Protein AF-A0A965Q1Y3-F1 (afdb_monomer)

Secondary structure (DSSP, 8-state):
-TTSSSSSSSSTTTTTSSTT-TTSHHHHTTSS----------------EEEEEEEEEE-STTTHHHHHHHHHHHHHHHHHHHHHSTTEEEEEEEEEE----GGGGG-SSSHHHHHHSHHHHTT--S-EEEEEEE-HHHHTSHHHHHHHHHHHHT---SS---SSSBSIIIIIHHHHHH---B-SSSSS-SSTTTT---TT-HHHHHS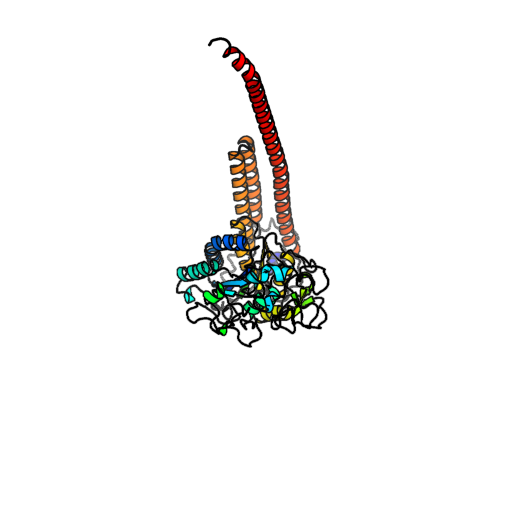--TT--B--GGG--TTS--S--BTTTTBPTTPEEEEEEE-SS-B-EEE-TTPPPPSEEE-SS-EEEGGGG-S-SSPTTBTTEEEEPSSSSGGG--STTEEE-TTPPPHHHHHHHHHHTT-EEEEEETT-----TT----SSTHHHHHHHHHHTT-B-TTS-B-EEESSS-HHHHHHHHHHHHHHHHHTT--S-----HHHHHHHHHHHHHHHHHHHHHHHHHHHHTTSS-HHHHHHHHHHHHHHHHHHHHHHHTS--S-----SS------THHHHHHHHHHHHHHHHHHHHHHHHHHHHHHHHHHHHHHHHHHHHHHHHHHHHHHHHTHHHHHHHHTT--

Structure (mmCIF, N/CA/C/O backbone):
data_AF-A0A965Q1Y3-F1
#
_entry.id   AF-A0A965Q1Y3-F1
#
loop_
_atom_site.group_PDB
_atom_site.id
_atom_site.type_symbol
_atom_site.label_atom_id
_atom_site.label_alt_id
_atom_site.label_comp_id
_atom_site.label_asym_id
_atom_site.label_entity_id
_atom_site.label_seq_id
_atom_site.pdbx_PDB_ins_code
_atom_site.Cartn_x
_atom_site.Cartn_y
_atom_site.Cartn_z
_atom_site.occupancy
_atom_site.B_iso_or_equiv
_atom_site.auth_seq_id
_atom_site.auth_comp_id
_atom_site.auth_asym_id
_atom_site.auth_atom_id
_atom_site.pdbx_PDB_model_num
ATOM 1 N N . MET A 1 1 ? -64.739 -6.951 17.152 1.00 41.97 1 MET A N 1
ATOM 2 C CA . MET A 1 1 ? -65.887 -6.118 16.726 1.00 41.97 1 MET A CA 1
ATOM 3 C C . MET A 1 1 ? -66.229 -4.969 17.679 1.00 41.97 1 MET A C 1
ATOM 5 O O . MET A 1 1 ? -66.745 -3.981 17.192 1.00 41.97 1 MET A O 1
ATOM 9 N N . ALA A 1 2 ? -65.843 -4.981 18.962 1.00 35.53 2 ALA A N 1
ATOM 10 C CA . ALA A 1 2 ? -66.039 -3.827 19.864 1.00 35.53 2 ALA A CA 1
ATOM 11 C C . ALA A 1 2 ? -65.000 -2.680 19.728 1.00 35.53 2 ALA A C 1
ATOM 13 O O . ALA A 1 2 ? -65.086 -1.685 20.434 1.00 35.53 2 ALA A O 1
ATOM 14 N N . CYS A 1 3 ? -64.022 -2.788 18.819 1.00 28.33 3 CYS A N 1
ATOM 15 C CA . CYS A 1 3 ? -63.020 -1.735 18.571 1.00 28.33 3 CYS A CA 1
ATOM 16 C C . CYS A 1 3 ? -63.346 -0.868 17.336 1.00 28.33 3 CYS A C 1
ATOM 18 O O . CYS A 1 3 ? -62.615 0.069 17.030 1.00 28.33 3 CYS A O 1
ATOM 20 N N . LEU A 1 4 ? -64.435 -1.177 16.615 1.00 28.48 4 LEU A N 1
ATOM 21 C CA . LEU A 1 4 ? -64.806 -0.495 15.367 1.00 28.48 4 LEU A CA 1
ATOM 22 C C . LEU A 1 4 ? -65.799 0.668 15.573 1.00 28.48 4 LEU A C 1
ATOM 24 O O . LEU A 1 4 ? -65.978 1.476 14.669 1.00 28.48 4 LEU A O 1
ATOM 28 N N . GLU A 1 5 ? -66.403 0.803 16.758 1.00 35.44 5 GLU A N 1
ATOM 29 C CA . GLU A 1 5 ? -67.417 1.839 17.038 1.00 35.44 5 GLU A CA 1
ATOM 30 C C . GLU A 1 5 ? -66.859 3.132 17.659 1.00 35.44 5 GLU A C 1
ATOM 32 O O . GLU A 1 5 ? -67.576 4.122 17.761 1.00 35.44 5 GLU A O 1
ATOM 37 N N . CYS A 1 6 ? -65.569 3.187 18.013 1.00 30.75 6 CYS A N 1
ATOM 38 C CA . CYS A 1 6 ? -64.964 4.396 18.596 1.00 30.75 6 CYS A CA 1
ATOM 39 C C . CYS A 1 6 ? -64.305 5.326 17.551 1.00 30.75 6 CYS A C 1
ATOM 41 O O . CYS A 1 6 ? -63.954 6.464 17.863 1.00 30.75 6 CYS A O 1
ATOM 43 N N . LEU A 1 7 ? -64.149 4.880 16.295 1.00 30.97 7 LEU A N 1
ATOM 44 C CA . LEU A 1 7 ? -63.507 5.677 15.236 1.00 30.97 7 LEU A CA 1
ATOM 45 C C . LEU A 1 7 ? -64.482 6.442 14.325 1.00 30.97 7 LEU A C 1
ATOM 47 O O . LEU A 1 7 ? -64.063 7.367 13.630 1.00 30.97 7 LEU A O 1
ATOM 51 N N . THR A 1 8 ? -65.776 6.120 14.331 1.00 34.84 8 THR A N 1
ATOM 52 C CA . THR A 1 8 ? -66.756 6.720 13.405 1.00 34.84 8 THR A CA 1
ATOM 53 C C . THR A 1 8 ? -67.290 8.085 13.848 1.00 34.84 8 THR A C 1
ATOM 55 O O . THR A 1 8 ? -67.803 8.830 13.017 1.00 34.84 8 THR A O 1
ATOM 58 N N . THR A 1 9 ? -67.096 8.499 15.102 1.00 34.25 9 THR A N 1
ATOM 59 C CA . THR A 1 9 ? -67.590 9.796 15.611 1.00 34.25 9 THR A CA 1
ATOM 60 C C . THR A 1 9 ? -66.583 10.949 15.547 1.00 34.25 9 THR A C 1
ATOM 62 O O . THR A 1 9 ? -66.984 12.098 15.717 1.00 34.25 9 THR A O 1
ATOM 65 N N . LYS A 1 10 ? -65.301 10.707 15.226 1.00 34.91 10 LYS A N 1
ATOM 66 C CA . LYS A 1 10 ? -64.287 11.781 15.089 1.00 34.91 10 LYS A CA 1
ATOM 67 C C . LYS A 1 10 ? -63.906 12.159 13.653 1.00 34.91 10 LYS A C 1
ATOM 69 O O . LYS A 1 10 ? -63.239 13.169 13.462 1.00 34.91 10 LYS A O 1
ATOM 74 N N . VAL A 1 11 ? -64.370 11.426 12.640 1.00 37.44 11 VAL A N 1
ATOM 75 C CA . VAL A 1 11 ? -64.073 11.740 11.224 1.00 37.44 11 VAL A CA 1
ATOM 76 C C . VAL A 1 11 ? -65.101 12.707 10.605 1.00 37.44 11 VAL A C 1
ATOM 78 O O . VAL A 1 11 ? -64.832 13.339 9.586 1.00 37.44 11 VAL A O 1
ATOM 81 N N . ALA A 1 12 ? -66.239 12.946 11.266 1.00 37.44 12 ALA A N 1
ATOM 82 C CA . ALA A 1 12 ? -67.272 13.857 10.767 1.00 37.44 12 ALA A CA 1
ATOM 83 C C . ALA A 1 12 ? -66.903 15.359 10.840 1.00 37.44 12 ALA A C 1
ATOM 85 O O . ALA A 1 12 ? -67.549 16.165 10.176 1.00 37.44 12 ALA A O 1
ATOM 86 N N . SER A 1 13 ? -65.857 15.765 11.578 1.00 36.53 13 SER A N 1
ATOM 87 C CA . SER A 1 13 ? -65.482 17.189 11.705 1.00 36.53 13 SER A CA 1
ATOM 88 C C . SER A 1 13 ? -64.350 17.653 10.777 1.00 36.53 13 SER A C 1
ATOM 90 O O . SER A 1 13 ? -63.934 18.806 10.868 1.00 36.53 13 SER A O 1
ATOM 92 N N . VAL A 1 14 ? -63.843 16.792 9.885 1.00 36.47 14 VAL A N 1
ATOM 93 C CA . VAL A 1 14 ? -62.757 17.137 8.934 1.00 36.47 14 VAL A CA 1
ATOM 94 C C . VAL A 1 14 ? -63.249 17.160 7.473 1.00 36.47 14 VAL A C 1
ATOM 96 O O . VAL A 1 14 ? -62.566 17.662 6.580 1.00 36.47 14 VAL A O 1
ATOM 99 N N . GLY A 1 15 ? -64.487 16.718 7.221 1.00 38.22 15 GLY A N 1
ATOM 100 C CA . GLY A 1 15 ? -65.065 16.593 5.876 1.00 38.22 15 GLY A CA 1
ATOM 101 C C . GLY A 1 15 ? -65.249 17.902 5.095 1.00 38.22 15 GLY A C 1
ATOM 102 O O . GLY A 1 15 ? -65.324 17.864 3.872 1.00 38.22 15 GLY A O 1
ATOM 103 N N . ASN A 1 16 ? -65.245 19.066 5.753 1.00 38.75 16 ASN A N 1
ATOM 104 C CA . ASN A 1 16 ? -65.465 20.353 5.077 1.00 38.75 16 ASN A CA 1
ATOM 105 C C . ASN A 1 16 ? -64.190 21.058 4.581 1.00 38.75 16 ASN A C 1
ATOM 107 O O . ASN A 1 16 ? -64.299 22.115 3.962 1.00 38.75 16 ASN A O 1
ATOM 111 N N . LEU A 1 17 ? -62.995 20.486 4.786 1.00 35.81 17 LEU A N 1
ATOM 112 C CA . LEU A 1 17 ? -61.740 21.073 4.285 1.00 35.81 17 LEU A CA 1
ATOM 113 C C . LEU A 1 17 ? -61.124 20.320 3.089 1.00 35.81 17 LEU A C 1
ATOM 115 O O . LEU A 1 17 ? -60.212 20.834 2.448 1.00 35.81 17 LEU A O 1
ATOM 119 N N . ILE A 1 18 ? -61.629 19.128 2.752 1.00 41.22 18 ILE A N 1
ATOM 120 C CA . ILE A 1 18 ? -61.005 18.226 1.762 1.00 41.22 18 ILE A CA 1
ATOM 121 C C . ILE A 1 18 ? -61.617 18.365 0.348 1.00 41.22 18 ILE A C 1
ATOM 123 O O . ILE A 1 18 ? -61.055 17.873 -0.626 1.00 41.22 18 ILE A O 1
ATOM 127 N N . SER A 1 19 ? -62.693 19.138 0.163 1.00 38.94 19 SER A N 1
ATOM 128 C CA . SER A 1 19 ? -63.367 19.284 -1.143 1.00 38.94 19 SER A CA 1
ATOM 129 C C . SER A 1 19 ? -62.646 20.164 -2.185 1.00 38.94 19 SER A C 1
ATOM 131 O O . SER A 1 19 ? -63.206 20.418 -3.249 1.00 38.94 19 SER A O 1
ATOM 133 N N . LYS A 1 20 ? -61.413 20.632 -1.929 1.00 38.97 20 LYS A N 1
ATOM 134 C CA . LYS A 1 20 ? -60.682 21.548 -2.834 1.00 38.97 20 LYS A CA 1
ATOM 135 C C . LYS A 1 20 ? -59.353 21.028 -3.396 1.00 38.97 20 LYS A C 1
ATOM 137 O O . LYS A 1 20 ? -58.663 21.791 -4.064 1.00 38.97 20 LYS A O 1
ATOM 142 N N . ILE A 1 21 ? -58.983 19.762 -3.178 1.00 40.53 21 ILE A N 1
ATOM 143 C CA . ILE A 1 21 ? -57.716 19.212 -3.698 1.00 40.53 21 ILE A CA 1
ATOM 144 C C . ILE A 1 21 ? -57.965 17.849 -4.372 1.00 40.53 21 ILE A C 1
ATOM 146 O O . ILE A 1 21 ? -58.019 16.833 -3.681 1.00 40.53 21 ILE A O 1
ATOM 150 N N . PRO A 1 22 ? -58.094 17.783 -5.713 1.00 39.16 22 PRO A N 1
ATOM 151 C CA . PRO A 1 22 ? -58.458 16.551 -6.427 1.00 39.16 22 PRO A CA 1
ATOM 152 C C . PRO A 1 22 ? -57.361 15.467 -6.462 1.00 39.16 22 PRO A C 1
ATOM 154 O O . PRO A 1 22 ? -57.606 14.376 -6.963 1.00 39.16 22 PRO A O 1
ATOM 157 N N . HIS A 1 23 ? -56.172 15.719 -5.902 1.00 40.56 23 HIS A N 1
ATOM 158 C CA . HIS A 1 23 ? -55.065 14.751 -5.873 1.00 40.56 23 HIS A CA 1
ATOM 159 C C . HIS A 1 23 ? -54.919 13.969 -4.556 1.00 40.56 23 HIS A C 1
ATOM 161 O O . HIS A 1 23 ? -54.085 13.071 -4.483 1.00 40.56 23 HIS A O 1
ATOM 167 N N . LEU A 1 24 ? -55.722 14.255 -3.522 1.00 34.31 24 LEU A N 1
ATOM 168 C CA . LEU A 1 24 ? -55.543 13.631 -2.201 1.00 34.31 24 LEU A CA 1
ATOM 169 C C . LEU A 1 24 ? -56.377 12.354 -1.987 1.00 34.31 24 LEU A C 1
ATOM 171 O O . LEU A 1 24 ? -56.085 11.560 -1.095 1.00 34.31 24 LEU A O 1
ATOM 175 N N . THR A 1 25 ? -57.384 12.103 -2.825 1.00 39.31 25 THR A N 1
ATOM 176 C CA . THR A 1 25 ? -58.298 10.957 -2.680 1.00 39.31 25 THR A CA 1
ATOM 177 C C . THR A 1 25 ? -57.679 9.624 -3.113 1.00 39.31 25 THR A C 1
ATOM 179 O O . THR A 1 25 ? -58.104 8.576 -2.638 1.00 39.31 25 THR A O 1
ATOM 182 N N . CYS A 1 26 ? -56.631 9.646 -3.946 1.00 34.16 26 CYS A N 1
ATOM 183 C CA . CYS A 1 26 ? -55.915 8.431 -4.359 1.00 34.16 26 CYS A CA 1
ATOM 184 C C . CYS A 1 26 ? -54.963 7.897 -3.269 1.00 34.16 26 CYS A C 1
ATOM 186 O O . CYS A 1 26 ? -54.576 6.734 -3.295 1.00 34.16 26 CYS A O 1
ATOM 188 N N . PHE A 1 27 ? -54.603 8.727 -2.285 1.00 36.75 27 PHE A N 1
ATOM 189 C CA . PHE A 1 27 ? -53.607 8.382 -1.266 1.00 36.75 27 PHE A CA 1
ATOM 190 C C . PHE A 1 27 ? -54.211 7.668 -0.044 1.00 36.75 27 PHE A C 1
ATOM 192 O O . PHE A 1 27 ? -53.529 6.917 0.647 1.00 36.75 27 PHE A O 1
ATOM 199 N N . VAL A 1 28 ? -55.507 7.863 0.219 1.00 37.53 28 VAL A N 1
ATOM 200 C CA . VAL A 1 28 ? -56.169 7.347 1.433 1.00 37.53 28 VAL A CA 1
ATOM 201 C C . VAL A 1 28 ? -56.676 5.906 1.263 1.00 37.53 28 VAL A C 1
ATOM 203 O O . VAL A 1 28 ? -56.804 5.185 2.249 1.00 37.53 28 VAL A O 1
ATOM 206 N N . LEU A 1 29 ? -56.884 5.432 0.029 1.00 36.94 29 LEU A N 1
ATOM 207 C CA . LEU A 1 29 ? -57.347 4.061 -0.243 1.00 36.94 29 LEU A CA 1
ATOM 208 C C . LEU A 1 29 ? -56.224 3.011 -0.344 1.00 36.94 29 LEU A C 1
ATOM 210 O O . LEU A 1 29 ? -56.519 1.822 -0.334 1.00 36.94 29 LEU A O 1
ATOM 214 N N . LEU A 1 30 ? -54.949 3.417 -0.374 1.00 36.94 30 LEU A N 1
ATOM 215 C CA . LEU A 1 30 ? -53.798 2.496 -0.388 1.00 36.94 30 LEU A CA 1
ATOM 216 C C . LEU A 1 30 ? -53.304 2.092 1.015 1.00 36.94 30 LEU A C 1
ATOM 218 O O . LEU A 1 30 ? -52.486 1.187 1.141 1.00 36.94 30 LEU A O 1
ATOM 222 N N . MET A 1 31 ? -53.820 2.719 2.077 1.00 34.88 31 MET A N 1
ATOM 223 C CA . MET A 1 31 ? -53.360 2.497 3.457 1.00 34.88 31 MET A CA 1
ATOM 224 C C . MET A 1 31 ? -54.190 1.473 4.252 1.00 34.88 31 MET A C 1
ATOM 226 O O . MET A 1 31 ? -53.870 1.194 5.403 1.00 34.88 31 MET A O 1
ATOM 230 N N . SER A 1 32 ? -55.244 0.885 3.675 1.00 34.53 32 SER A N 1
ATOM 231 C CA . SER A 1 32 ? -56.159 -0.019 4.397 1.00 34.53 32 SER A CA 1
ATOM 232 C C . SER A 1 32 ? -55.904 -1.520 4.182 1.00 34.53 32 SER A C 1
ATOM 234 O O . SER A 1 32 ? -56.723 -2.333 4.602 1.00 34.53 32 SER A O 1
ATOM 236 N N . SER A 1 33 ? -54.789 -1.928 3.559 1.00 37.00 33 SER A N 1
ATOM 237 C CA . SER A 1 33 ? -54.482 -3.352 3.290 1.00 37.00 33 SER A CA 1
ATOM 238 C C . SER A 1 33 ? -53.075 -3.814 3.694 1.00 37.00 33 SER A C 1
ATOM 240 O O . SER A 1 33 ? -52.548 -4.759 3.115 1.00 37.00 33 SER A O 1
ATOM 242 N N . PHE A 1 34 ? -52.483 -3.229 4.738 1.00 33.59 34 PHE A N 1
ATOM 243 C CA . PHE A 1 34 ? -51.321 -3.833 5.401 1.00 33.59 34 PHE A CA 1
ATOM 244 C C . PHE A 1 34 ? -51.753 -4.548 6.680 1.00 33.59 34 PHE A C 1
ATOM 246 O O . PHE A 1 34 ? -51.838 -3.971 7.762 1.00 33.59 34 PHE A O 1
ATOM 253 N N . CYS A 1 35 ? -52.040 -5.841 6.534 1.00 33.34 35 CYS A N 1
ATOM 254 C CA . CYS A 1 35 ? -52.115 -6.763 7.654 1.00 33.34 35 CYS A CA 1
ATOM 255 C C . CYS A 1 35 ? -50.691 -6.933 8.203 1.00 33.34 35 CYS A C 1
ATOM 257 O O . CYS A 1 35 ? -49.845 -7.567 7.573 1.00 33.34 35 CYS A O 1
ATOM 259 N N . VAL A 1 36 ? -50.413 -6.315 9.351 1.00 35.88 36 VAL A N 1
ATOM 260 C CA . VAL A 1 36 ? -49.157 -6.483 10.090 1.00 35.88 36 VAL A CA 1
ATOM 261 C C . VAL A 1 36 ? -49.127 -7.909 10.636 1.00 35.88 36 VAL A C 1
ATOM 263 O O . VAL A 1 36 ? -49.694 -8.200 11.686 1.00 35.88 36 VAL A O 1
ATOM 266 N N . LEU A 1 37 ? -48.493 -8.820 9.899 1.00 32.38 37 LEU A N 1
ATOM 267 C CA . LEU A 1 37 ? -47.979 -10.051 10.486 1.00 32.38 37 LEU A CA 1
ATOM 268 C C . LEU A 1 37 ? -46.773 -9.673 11.356 1.00 32.38 37 LEU A C 1
ATOM 270 O O . LEU A 1 37 ? -45.882 -8.974 10.863 1.00 32.38 37 LEU A O 1
ATOM 274 N N . PRO A 1 38 ? -46.700 -10.113 12.624 1.00 37.12 38 PRO A N 1
ATOM 275 C CA . PRO A 1 38 ? -45.471 -10.004 13.387 1.00 37.12 38 PRO A CA 1
ATOM 276 C C . PRO A 1 38 ? -44.446 -10.920 12.717 1.00 37.12 38 PRO A C 1
ATOM 278 O O . PRO A 1 38 ? -44.469 -12.139 12.885 1.00 37.12 38 PRO A O 1
ATOM 281 N N . LYS A 1 39 ? -43.566 -10.336 11.901 1.00 37.19 39 LYS A N 1
ATOM 282 C CA . LYS A 1 39 ? -42.350 -11.013 11.464 1.00 37.19 39 LYS A CA 1
ATOM 283 C C . LYS A 1 39 ? -41.564 -11.281 12.741 1.00 37.19 39 LYS A C 1
ATOM 285 O O . LYS A 1 39 ? -41.148 -10.336 13.408 1.00 37.19 39 LYS A O 1
ATOM 290 N N . ALA A 1 40 ? -41.433 -12.552 13.109 1.00 37.62 40 ALA A N 1
ATOM 291 C CA . ALA A 1 40 ? -40.449 -12.974 14.085 1.00 37.62 40 ALA A CA 1
ATOM 292 C C . ALA A 1 40 ? -39.101 -12.461 13.573 1.00 37.62 40 ALA A C 1
ATOM 294 O O . ALA A 1 40 ? -38.584 -12.934 12.561 1.00 37.62 40 ALA A O 1
ATOM 295 N N . ILE A 1 41 ? -38.614 -11.396 14.206 1.00 37.44 41 ILE A N 1
ATOM 296 C CA . ILE A 1 41 ? -37.262 -10.905 14.026 1.00 37.44 41 ILE A CA 1
ATOM 297 C C . ILE A 1 41 ? -36.410 -12.028 14.598 1.00 37.44 41 ILE A C 1
ATOM 299 O O . ILE A 1 41 ? -36.275 -12.158 15.813 1.00 37.44 41 ILE A O 1
ATOM 303 N N . HIS A 1 42 ? -35.914 -12.902 13.725 1.00 35.91 42 HIS A N 1
ATOM 304 C CA . HIS A 1 42 ? -34.691 -13.608 14.038 1.00 35.91 42 HIS A CA 1
ATOM 305 C C . HIS A 1 42 ? -33.691 -12.503 14.357 1.00 35.91 42 HIS A C 1
ATOM 307 O O . HIS A 1 42 ? -33.329 -11.723 13.479 1.00 35.91 42 HIS A O 1
ATOM 313 N N . ALA A 1 43 ? -33.339 -12.378 15.635 1.00 42.91 43 ALA A N 1
ATOM 314 C CA . ALA A 1 43 ? -32.061 -11.819 16.009 1.00 42.91 43 ALA A CA 1
ATOM 315 C C . ALA A 1 43 ? -31.036 -12.751 15.359 1.00 42.91 43 ALA A C 1
ATOM 317 O O . ALA A 1 43 ? -30.634 -13.751 15.951 1.00 42.91 43 ALA A O 1
ATOM 318 N N . GLU A 1 44 ? -30.724 -12.505 14.084 1.00 46.25 44 GLU A N 1
ATOM 319 C CA . GLU A 1 44 ? -29.418 -12.868 13.565 1.00 46.25 44 GLU A CA 1
ATOM 320 C C . GLU A 1 44 ? -28.462 -12.298 14.598 1.00 46.25 44 GLU A C 1
ATOM 322 O O . GLU A 1 44 ? -28.525 -11.104 14.903 1.00 46.25 44 GLU A O 1
ATOM 327 N N . SER A 1 45 ? -27.719 -13.184 15.264 1.00 47.94 45 SER A N 1
ATOM 328 C CA . SER A 1 45 ? -26.653 -12.754 16.152 1.00 47.94 45 SER A CA 1
ATOM 329 C C . SER A 1 45 ? -25.877 -11.712 15.371 1.00 47.94 45 SER A C 1
ATOM 331 O O . SER A 1 45 ? -25.433 -12.032 14.266 1.00 47.94 45 SER A O 1
ATOM 333 N N . GLU A 1 46 ? -25.799 -10.483 15.882 1.00 56.59 46 GLU A N 1
ATOM 334 C CA . GLU A 1 46 ? -24.888 -9.478 15.352 1.00 56.59 46 GLU A CA 1
ATOM 335 C C . GLU A 1 46 ? -23.499 -10.104 15.456 1.00 56.59 46 GLU A C 1
ATOM 337 O O . GLU A 1 46 ? -22.863 -10.062 16.506 1.00 56.59 46 GLU A O 1
ATOM 342 N N . SER A 1 47 ? -23.086 -10.824 14.412 1.00 64.81 47 SER A N 1
ATOM 343 C CA . SER A 1 47 ? -21.737 -11.332 14.294 1.00 64.81 47 SER A CA 1
ATOM 344 C C . SER A 1 47 ? -20.879 -10.088 14.339 1.00 64.81 47 SER A C 1
ATOM 346 O O . SER A 1 47 ? -21.052 -9.204 13.494 1.00 64.81 47 SER A O 1
ATOM 348 N N . GLU A 1 48 ? -20.054 -9.988 15.374 1.00 75.94 48 GLU A N 1
ATOM 349 C CA . GLU A 1 48 ? -19.144 -8.873 15.579 1.00 75.94 48 GLU A CA 1
ATOM 350 C C . GLU A 1 48 ? -18.439 -8.572 14.255 1.00 75.94 48 GLU A C 1
ATOM 352 O O . GLU A 1 48 ? -17.754 -9.427 13.687 1.00 75.94 48 GLU A O 1
ATOM 357 N N . ARG A 1 49 ? -18.711 -7.391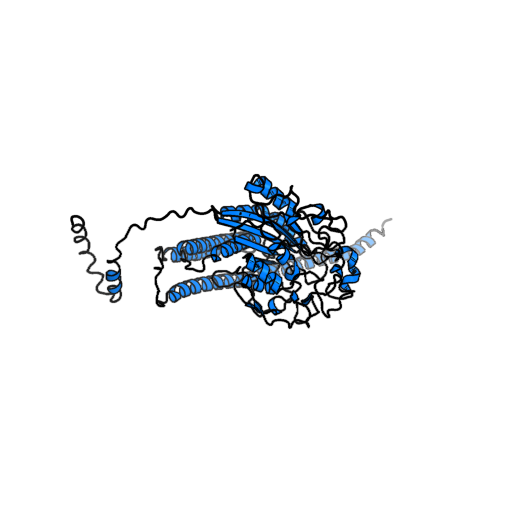 13.691 1.00 92.06 49 ARG A N 1
ATOM 358 C CA . ARG A 1 49 ? -18.171 -7.023 12.383 1.00 92.06 49 ARG A CA 1
ATOM 359 C C . ARG A 1 49 ? -16.684 -6.749 12.575 1.00 92.06 49 ARG A C 1
ATOM 361 O O . ARG A 1 49 ? -16.318 -5.910 13.391 1.00 92.06 49 ARG A O 1
ATOM 368 N N . LYS A 1 50 ? -15.831 -7.425 11.812 1.00 96.50 50 LYS A N 1
ATOM 369 C CA . LYS A 1 50 ? -14.379 -7.238 11.867 1.00 96.50 50 LYS A CA 1
ATOM 370 C C . LYS A 1 50 ? -13.930 -6.312 10.748 1.00 96.50 50 LYS A C 1
ATOM 372 O O . LYS A 1 50 ? -14.337 -6.486 9.601 1.00 96.50 50 LYS A O 1
ATOM 377 N N . ILE A 1 51 ? -13.103 -5.328 11.080 1.00 97.44 51 ILE A N 1
ATOM 378 C CA . ILE A 1 51 ? -12.458 -4.453 10.097 1.00 97.44 51 ILE A CA 1
ATOM 379 C C . ILE A 1 51 ? -10.963 -4.450 10.386 1.00 97.44 51 ILE A C 1
ATOM 381 O O . ILE A 1 51 ? -10.554 -4.183 11.514 1.00 97.44 51 ILE A O 1
ATOM 385 N N . ASP A 1 52 ? -10.162 -4.732 9.369 1.00 98.62 52 ASP A N 1
ATOM 386 C CA . ASP A 1 52 ? -8.710 -4.635 9.437 1.00 98.62 52 ASP A CA 1
ATOM 387 C C . ASP A 1 52 ? -8.232 -3.472 8.582 1.00 98.62 52 ASP A C 1
ATOM 389 O O . ASP A 1 52 ? -8.627 -3.339 7.423 1.00 98.62 52 ASP A O 1
ATOM 393 N N . VAL A 1 53 ? -7.381 -2.629 9.162 1.00 98.50 53 VAL A N 1
ATOM 394 C CA . VAL A 1 53 ? -6.788 -1.476 8.486 1.00 98.50 53 VAL A CA 1
ATOM 395 C C . VAL A 1 53 ? -5.272 -1.610 8.522 1.00 98.50 53 VAL A C 1
ATOM 397 O O . VAL A 1 53 ? -4.652 -1.487 9.578 1.00 98.50 53 VAL A O 1
ATOM 400 N N . LEU A 1 54 ? -4.676 -1.842 7.357 1.00 98.75 54 LEU A N 1
ATOM 401 C CA . LEU A 1 54 ? -3.241 -1.701 7.152 1.00 98.75 54 LEU A CA 1
ATOM 402 C C . LEU A 1 54 ? -2.948 -0.272 6.696 1.00 98.75 54 LEU A C 1
ATOM 404 O O . LEU A 1 54 ? -3.499 0.171 5.688 1.00 98.75 54 LEU A O 1
ATOM 408 N N . PHE A 1 55 ? -2.054 0.427 7.385 1.00 98.25 55 PHE A N 1
ATOM 409 C CA . PHE A 1 55 ? -1.437 1.633 6.841 1.00 98.25 55 PHE A CA 1
ATOM 410 C C . PHE A 1 55 ? -0.130 1.243 6.147 1.00 98.25 55 PHE A C 1
ATOM 412 O O . PHE A 1 55 ? 0.770 0.712 6.799 1.00 98.25 55 PHE A O 1
ATOM 419 N N . LEU A 1 56 ? -0.065 1.458 4.832 1.00 98.31 56 LEU A N 1
ATOM 420 C CA . LEU A 1 56 ? 1.083 1.143 3.984 1.00 98.31 56 LEU A CA 1
ATOM 421 C C . LEU A 1 56 ? 1.706 2.457 3.504 1.00 98.31 56 LEU A C 1
ATOM 423 O O . LEU A 1 56 ? 1.103 3.159 2.688 1.00 98.31 56 LEU A O 1
ATOM 427 N N . PHE A 1 57 ? 2.872 2.796 4.049 1.00 97.50 57 PHE A N 1
ATOM 428 C CA . PHE A 1 57 ? 3.543 4.071 3.798 1.00 97.50 57 PHE A CA 1
ATOM 429 C C . PHE A 1 57 ? 4.712 3.923 2.836 1.00 97.50 57 PHE A C 1
ATOM 431 O O . PHE A 1 57 ? 5.541 3.033 2.998 1.00 97.50 57 PHE A O 1
ATOM 438 N N . ASP A 1 58 ? 4.775 4.838 1.883 1.00 96.12 58 ASP A N 1
ATOM 439 C CA . ASP A 1 58 ? 5.999 5.194 1.182 1.00 96.12 58 ASP A CA 1
ATOM 440 C C . ASP A 1 58 ? 7.024 5.680 2.211 1.00 96.12 58 ASP A C 1
ATOM 442 O O . ASP A 1 58 ? 6.704 6.578 2.987 1.00 96.12 58 ASP A O 1
ATOM 446 N N . ASP A 1 59 ? 8.194 5.050 2.281 1.00 94.31 59 ASP A N 1
ATOM 447 C CA . ASP A 1 59 ? 9.241 5.389 3.252 1.00 94.31 59 ASP A CA 1
ATOM 448 C C . ASP A 1 59 ? 10.468 6.037 2.616 1.00 94.31 59 ASP A C 1
ATOM 450 O O . ASP A 1 59 ? 11.578 5.976 3.143 1.00 94.31 59 ASP A O 1
ATOM 454 N N . THR A 1 60 ? 10.263 6.676 1.471 1.00 91.94 60 THR A N 1
ATOM 455 C CA . THR A 1 60 ? 11.301 7.462 0.819 1.00 91.94 60 THR A CA 1
ATOM 456 C C . THR A 1 60 ? 11.483 8.831 1.468 1.00 91.94 60 THR A C 1
ATOM 458 O O . THR A 1 60 ? 10.621 9.361 2.179 1.00 91.9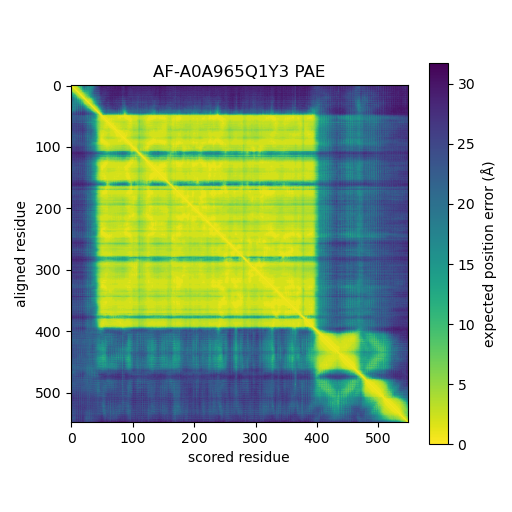4 60 THR A O 1
ATOM 461 N N . VAL A 1 61 ? 12.634 9.454 1.201 1.00 90.06 61 VAL A N 1
ATOM 462 C CA . VAL A 1 61 ? 12.999 10.766 1.767 1.00 90.06 61 VAL A CA 1
ATOM 463 C C . VAL A 1 61 ? 11.974 11.857 1.429 1.00 90.06 61 VAL A C 1
ATOM 465 O O . VAL A 1 61 ? 11.768 12.778 2.222 1.00 90.06 61 VAL A O 1
ATOM 468 N N . SER A 1 62 ? 11.326 11.797 0.261 1.00 91.94 62 SER A N 1
ATOM 469 C CA . SER A 1 62 ? 10.313 12.786 -0.129 1.00 91.94 62 SER A CA 1
ATOM 470 C C . SER A 1 62 ? 9.043 12.683 0.717 1.00 91.94 62 SER A C 1
ATOM 472 O O . SER A 1 62 ? 8.416 13.711 1.008 1.00 91.94 62 SER A O 1
ATOM 474 N N . PHE A 1 63 ? 8.721 11.477 1.196 1.00 93.88 63 PHE A N 1
ATOM 475 C CA . PHE A 1 63 ? 7.524 11.215 1.983 1.00 93.88 63 PHE A CA 1
ATOM 476 C C . PHE A 1 63 ? 7.716 11.333 3.508 1.00 93.88 63 PHE A C 1
ATOM 478 O O . PHE A 1 63 ? 6.732 11.525 4.232 1.00 93.88 63 PHE A O 1
ATOM 485 N N . GLU A 1 64 ? 8.961 11.307 4.005 1.00 91.88 64 GLU A N 1
ATOM 486 C CA . GLU A 1 64 ? 9.322 11.383 5.437 1.00 91.88 64 GLU A CA 1
ATOM 487 C C . GLU A 1 64 ? 8.511 12.430 6.242 1.00 91.88 64 GLU A C 1
ATOM 489 O O . GLU A 1 64 ? 7.938 12.067 7.279 1.00 91.88 64 GLU A O 1
ATOM 494 N N . PRO A 1 65 ? 8.342 13.696 5.784 1.00 91.38 65 PRO A N 1
ATOM 495 C CA . PRO A 1 65 ? 7.610 14.705 6.556 1.00 91.38 65 PRO A CA 1
ATOM 496 C C . PRO A 1 65 ? 6.145 14.335 6.838 1.00 91.38 65 PRO A C 1
ATOM 498 O O . PRO A 1 65 ? 5.584 14.736 7.859 1.00 91.38 65 PRO A O 1
ATOM 501 N N . TYR A 1 66 ? 5.506 13.572 5.947 1.00 91.94 66 TYR A N 1
ATOM 502 C CA . TYR A 1 66 ? 4.104 13.180 6.096 1.00 91.94 66 TYR A CA 1
ATOM 503 C C . TYR A 1 66 ? 3.929 12.027 7.090 1.00 91.94 66 TYR A C 1
ATOM 505 O O . TYR A 1 66 ? 2.897 11.950 7.767 1.00 91.94 66 TYR A O 1
ATOM 513 N N . ILE A 1 67 ? 4.930 11.150 7.223 1.00 90.69 67 ILE A N 1
ATOM 514 C CA . ILE A 1 67 ? 4.917 10.052 8.199 1.00 90.69 67 ILE A CA 1
ATOM 515 C C . ILE A 1 67 ? 5.023 10.597 9.622 1.00 90.69 67 ILE A C 1
ATOM 517 O O . ILE A 1 67 ? 4.300 10.136 10.511 1.00 90.69 67 ILE A O 1
ATOM 521 N N . GLU A 1 68 ? 5.881 11.594 9.854 1.00 89.31 68 GLU A N 1
ATOM 522 C CA . GLU A 1 68 ? 5.995 12.252 11.161 1.00 89.31 68 GLU A CA 1
ATOM 523 C C . GLU A 1 68 ? 4.654 12.868 11.590 1.00 89.31 68 GLU A C 1
ATOM 525 O O . GLU A 1 68 ? 4.175 12.639 12.710 1.00 89.31 68 GLU A O 1
ATOM 530 N N . ASP A 1 69 ? 4.003 13.586 10.670 1.00 89.44 69 ASP A N 1
ATOM 531 C CA . ASP A 1 69 ? 2.688 14.185 10.893 1.00 89.44 69 ASP A CA 1
ATOM 532 C C . ASP A 1 69 ? 1.617 13.118 11.179 1.00 89.44 69 ASP A C 1
ATOM 534 O O . ASP A 1 69 ? 0.828 13.261 12.123 1.00 89.44 69 ASP A O 1
ATOM 538 N N . PHE A 1 70 ? 1.600 12.015 10.420 1.00 90.00 70 PHE A N 1
ATOM 539 C CA . PHE A 1 70 ? 0.678 10.902 10.661 1.00 90.00 70 PHE A CA 1
ATOM 540 C C . PHE A 1 70 ? 0.916 10.245 12.026 1.00 90.00 70 PHE A C 1
ATOM 542 O O . PHE A 1 70 ? -0.038 9.974 12.765 1.00 90.00 70 PHE A O 1
ATOM 549 N N . SER A 1 71 ? 2.178 10.036 12.397 1.00 90.81 71 SER A N 1
ATOM 550 C CA . SER A 1 71 ? 2.572 9.414 13.663 1.00 90.81 71 SER A CA 1
ATOM 551 C C . SER A 1 71 ? 2.039 10.190 14.868 1.00 90.81 71 SER A C 1
ATOM 553 O O . SER A 1 71 ? 1.548 9.596 15.831 1.00 90.81 71 SER A O 1
ATOM 555 N N . GLY A 1 72 ? 2.021 11.524 14.784 1.00 88.81 72 GLY A N 1
ATOM 556 C CA . GLY A 1 72 ? 1.410 12.388 15.796 1.00 88.81 72 GLY A CA 1
ATOM 557 C C . GLY A 1 72 ? -0.120 12.273 15.906 1.00 88.81 72 GLY A C 1
ATOM 558 O O . GLY A 1 72 ? -0.694 12.664 16.927 1.00 88.81 72 GLY A O 1
ATOM 559 N N . LEU A 1 73 ? -0.800 11.741 14.885 1.00 91.50 73 LEU A N 1
ATOM 560 C CA . LEU A 1 73 ? -2.262 11.636 14.814 1.00 91.50 73 LEU A CA 1
ATOM 561 C C . LEU A 1 73 ? -2.798 10.218 15.056 1.00 91.50 73 LEU A C 1
ATOM 563 O O . LEU A 1 73 ? -3.954 10.091 15.479 1.00 91.50 73 LEU A O 1
ATOM 567 N N . ALA A 1 74 ? -1.987 9.182 14.821 1.00 92.06 74 ALA A N 1
ATOM 568 C CA . ALA A 1 74 ? -2.398 7.776 14.754 1.00 92.06 74 ALA A CA 1
ATOM 569 C C . ALA A 1 74 ? -3.227 7.301 15.961 1.00 92.06 74 ALA A C 1
ATOM 571 O O . ALA A 1 74 ? -4.288 6.705 15.785 1.00 92.06 74 ALA A O 1
ATOM 572 N N . GLN A 1 75 ? -2.815 7.627 17.192 1.00 93.12 75 GLN A N 1
ATOM 573 C CA . GLN A 1 75 ? -3.568 7.233 18.394 1.00 93.12 75 GLN A CA 1
ATOM 574 C C . GLN A 1 75 ? -4.982 7.830 18.408 1.00 93.12 75 GLN A C 1
ATOM 576 O O . GLN A 1 75 ? -5.963 7.123 18.624 1.00 93.12 75 GLN A O 1
ATOM 581 N N . SER A 1 76 ? -5.101 9.127 18.108 1.00 93.94 76 SER A N 1
ATOM 582 C CA . SER A 1 76 ? -6.403 9.802 18.076 1.00 93.94 76 SER A CA 1
ATOM 583 C C . SER A 1 76 ? -7.291 9.325 16.925 1.00 93.94 76 SER A C 1
ATOM 585 O O . SER A 1 76 ? -8.512 9.353 17.044 1.00 93.94 76 SER A O 1
ATOM 587 N N . LEU A 1 77 ? -6.685 8.895 15.816 1.00 94.44 77 LEU A N 1
ATOM 588 C CA . LEU A 1 77 ? -7.386 8.300 14.684 1.00 94.44 77 LEU A CA 1
ATOM 589 C C . LEU A 1 77 ? -8.006 6.954 15.071 1.00 94.44 77 LEU A C 1
ATOM 591 O O . LEU A 1 77 ? -9.190 6.746 14.824 1.00 94.44 77 LEU A O 1
ATOM 595 N N . ILE A 1 78 ? -7.219 6.067 15.686 1.00 95.19 78 ILE A N 1
ATOM 596 C CA . ILE A 1 78 ? -7.678 4.747 16.133 1.00 95.19 78 ILE A CA 1
ATOM 597 C C . ILE A 1 78 ? -8.857 4.898 17.099 1.00 95.19 78 ILE A C 1
ATOM 599 O O . ILE A 1 78 ? -9.907 4.293 16.891 1.00 95.19 78 ILE A O 1
ATOM 603 N N . GLU A 1 79 ? -8.730 5.780 18.095 1.00 95.50 79 GLU A N 1
ATOM 604 C CA . GLU A 1 79 ? -9.822 6.078 19.026 1.00 95.50 79 GLU A CA 1
ATOM 605 C C . GLU A 1 79 ? -11.067 6.624 18.308 1.00 95.50 79 GLU A C 1
ATOM 607 O O . GLU A 1 79 ? -12.193 6.259 18.647 1.00 95.50 79 GLU A O 1
ATOM 612 N N . GLU A 1 80 ? -10.908 7.512 17.321 1.00 95.75 80 GLU A N 1
ATOM 613 C CA . GLU A 1 80 ? -12.038 8.078 16.576 1.00 95.75 80 GLU A CA 1
ATOM 614 C C . GLU A 1 80 ? -12.745 7.024 15.708 1.00 95.75 80 GLU A C 1
ATOM 616 O O . GLU A 1 80 ? -13.977 7.025 15.646 1.00 95.75 80 GLU A O 1
ATOM 621 N N . LEU A 1 81 ? -12.004 6.087 15.107 1.00 95.19 81 LEU A N 1
ATOM 622 C CA . LEU A 1 81 ? -12.559 4.960 14.348 1.00 95.19 81 LEU A CA 1
ATOM 623 C C . LEU A 1 81 ? -13.367 4.011 15.241 1.00 95.19 81 LEU A C 1
ATOM 625 O O . LEU A 1 81 ? -14.530 3.733 14.940 1.00 95.19 81 LEU A O 1
ATOM 629 N N . GLU A 1 82 ? -12.795 3.580 16.369 1.00 95.44 82 GLU A N 1
ATOM 630 C CA . GLU A 1 82 ? -13.465 2.683 17.322 1.00 95.44 82 GLU A CA 1
ATOM 631 C C 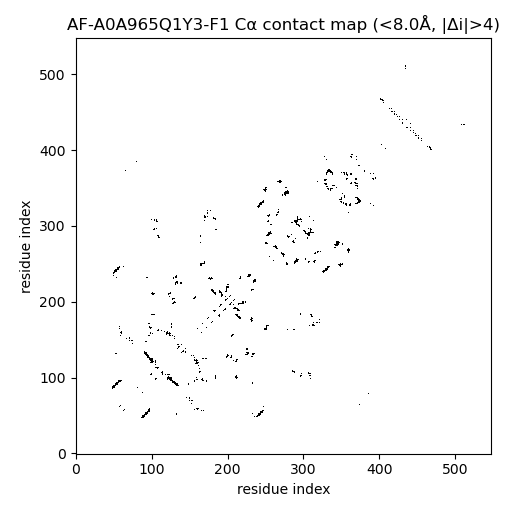. GLU A 1 82 ? -14.733 3.319 17.913 1.00 95.44 82 GLU A C 1
ATOM 633 O O . GLU A 1 82 ? -15.754 2.653 18.088 1.00 95.44 82 GLU A O 1
ATOM 638 N N . ASN A 1 83 ? -14.707 4.631 18.165 1.00 95.50 83 ASN A N 1
ATOM 639 C CA . ASN A 1 83 ? -15.878 5.366 18.643 1.00 95.50 83 ASN A CA 1
ATOM 640 C C . ASN A 1 83 ? -16.947 5.582 17.558 1.00 95.50 83 ASN A C 1
ATOM 642 O O . ASN A 1 83 ? -18.131 5.697 17.883 1.00 95.50 83 ASN A O 1
ATOM 646 N N . SER A 1 84 ? -16.549 5.676 16.286 1.00 94.56 84 SER A N 1
ATOM 647 C CA . SER A 1 84 ? -17.471 5.916 15.166 1.00 94.56 84 SER A CA 1
ATOM 648 C C . SER A 1 84 ? -18.226 4.656 14.741 1.00 94.56 84 SER A C 1
ATOM 650 O O . SER A 1 84 ? -19.330 4.760 14.203 1.00 94.56 84 SER A O 1
ATOM 652 N N . LEU A 1 85 ? -17.663 3.475 15.007 1.00 92.06 85 LEU A N 1
ATOM 653 C CA . LEU A 1 85 ? -18.263 2.176 14.707 1.00 92.06 85 LEU A CA 1
ATOM 654 C C . LEU A 1 85 ? -18.309 1.286 15.962 1.00 92.06 85 LEU A C 1
ATOM 656 O O . LEU A 1 85 ? -17.586 0.292 16.045 1.00 92.06 85 LEU A O 1
ATOM 660 N N . PRO A 1 86 ? -19.170 1.607 16.949 1.00 92.19 86 PRO A N 1
ATOM 661 C CA . PRO A 1 86 ? -19.337 0.748 18.115 1.00 92.19 86 PRO A CA 1
ATOM 662 C C . PRO A 1 86 ? -19.850 -0.635 17.686 1.00 92.19 86 PRO A C 1
ATOM 664 O O . PRO A 1 86 ? -20.765 -0.735 16.869 1.00 92.19 86 PRO A O 1
ATOM 667 N N . GLY A 1 87 ? -19.272 -1.697 18.251 1.00 91.31 87 GLY A N 1
ATOM 668 C CA . GLY A 1 87 ? -19.598 -3.086 17.892 1.00 91.31 87 GLY A CA 1
ATOM 669 C C . GLY A 1 87 ? -18.797 -3.647 16.712 1.00 91.31 87 GLY A C 1
ATOM 670 O O . GLY A 1 87 ? -19.053 -4.773 16.291 1.00 91.31 87 GLY A O 1
ATOM 671 N N . VAL A 1 88 ? -17.834 -2.881 16.187 1.00 95.00 88 VAL A N 1
ATOM 672 C CA . VAL A 1 88 ? -16.799 -3.394 15.286 1.00 95.00 88 VAL A CA 1
ATOM 673 C C . VAL A 1 88 ? -15.547 -3.746 16.083 1.00 95.00 88 VAL A C 1
ATOM 675 O O . VAL A 1 88 ? -15.060 -2.941 16.879 1.00 95.00 88 VAL A O 1
ATOM 678 N N . GLU A 1 89 ? -14.981 -4.918 15.811 1.00 96.81 89 GLU A N 1
ATOM 679 C CA . GLU A 1 89 ? -13.648 -5.293 16.275 1.00 96.81 89 GLU A CA 1
ATOM 680 C C . GLU A 1 89 ? -12.607 -4.843 15.241 1.00 96.81 89 GLU A C 1
ATOM 682 O O . GLU A 1 89 ? -12.551 -5.379 14.128 1.00 96.81 89 GLU A O 1
ATOM 687 N N . PHE A 1 90 ? -11.770 -3.867 15.595 1.00 97.88 90 PHE A N 1
ATOM 688 C CA . PHE A 1 90 ? -10.723 -3.362 14.707 1.00 97.88 90 PHE A CA 1
ATOM 689 C C . PHE A 1 90 ? -9.376 -4.061 14.914 1.00 97.88 90 PHE A C 1
ATOM 691 O O . PHE A 1 90 ? -8.903 -4.199 16.046 1.00 97.88 90 PHE A O 1
ATOM 698 N N . GLY A 1 91 ? -8.737 -4.423 13.802 1.00 98.38 91 GLY A N 1
ATOM 699 C CA . GLY A 1 91 ? -7.318 -4.752 13.719 1.00 98.38 91 GLY A CA 1
ATOM 700 C C . GLY A 1 91 ? -6.560 -3.643 12.989 1.00 98.38 91 GLY A C 1
ATOM 701 O O . GLY A 1 91 ? -7.056 -3.098 12.002 1.00 98.38 91 GLY A O 1
ATOM 702 N N . PHE A 1 92 ? -5.365 -3.300 13.467 1.00 98.62 92 PHE A N 1
ATOM 703 C CA . PHE A 1 92 ? -4.508 -2.287 12.841 1.00 98.62 92 PHE A CA 1
ATOM 704 C C . PHE A 1 92 ? -3.124 -2.854 12.560 1.00 98.62 92 PHE A C 1
ATOM 706 O O . PHE A 1 92 ? -2.595 -3.595 13.384 1.00 98.62 92 PHE A O 1
ATOM 713 N N . GLY A 1 93 ? -2.534 -2.491 11.426 1.00 98.50 93 GLY A N 1
ATOM 714 C CA . GLY A 1 93 ? -1.170 -2.866 11.057 1.00 98.50 93 GLY A CA 1
ATOM 715 C C . GLY A 1 93 ? -0.437 -1.706 10.399 1.00 98.50 93 GLY A C 1
ATOM 716 O O . GLY A 1 93 ? -1.066 -0.769 9.903 1.00 98.50 93 GLY A O 1
ATOM 717 N N . ILE A 1 94 ? 0.890 -1.790 10.399 1.00 98.38 94 ILE A N 1
ATOM 718 C CA . ILE A 1 94 ? 1.799 -0.819 9.789 1.00 98.38 94 ILE A CA 1
ATOM 719 C C . ILE A 1 94 ? 2.774 -1.585 8.904 1.00 98.38 94 ILE A C 1
ATOM 721 O O . ILE A 1 94 ? 3.436 -2.519 9.364 1.00 98.38 94 ILE A O 1
ATOM 725 N N . ALA A 1 95 ? 2.874 -1.170 7.653 1.00 98.19 95 ALA A N 1
ATOM 726 C CA . ALA A 1 95 ? 3.896 -1.626 6.730 1.00 98.19 95 ALA A CA 1
ATOM 727 C C . ALA A 1 95 ? 4.451 -0.434 5.958 1.00 98.19 95 ALA A C 1
ATOM 729 O O . ALA A 1 95 ? 3.845 0.644 5.914 1.00 98.19 95 ALA A O 1
ATOM 730 N N . ARG A 1 96 ? 5.608 -0.648 5.351 1.00 96.88 96 ARG A N 1
ATOM 731 C CA . ARG A 1 96 ? 6.323 0.351 4.573 1.00 96.88 96 ARG A CA 1
ATOM 732 C C . ARG A 1 96 ? 6.803 -0.222 3.257 1.00 96.88 96 ARG A C 1
ATOM 734 O O . ARG A 1 96 ? 6.865 -1.442 3.098 1.00 96.88 96 ARG A O 1
ATOM 741 N N . PHE A 1 97 ? 7.126 0.655 2.326 1.00 96.38 97 PHE A N 1
ATOM 742 C CA . PHE A 1 97 ? 7.779 0.287 1.084 1.00 96.38 97 PHE A CA 1
ATOM 743 C C . PHE A 1 97 ? 8.722 1.389 0.627 1.00 96.38 97 PHE A C 1
ATOM 745 O O . PHE A 1 97 ? 8.484 2.568 0.871 1.00 96.38 97 PHE A O 1
ATOM 752 N N . GLU A 1 98 ? 9.768 0.972 -0.064 1.00 93.19 98 GLU A N 1
ATOM 753 C CA . GLU A 1 98 ? 10.676 1.830 -0.811 1.00 93.19 98 GLU A CA 1
ATOM 754 C C . GLU A 1 98 ? 10.787 1.249 -2.228 1.00 93.19 98 GLU A C 1
ATOM 756 O O . GLU A 1 98 ? 9.820 0.692 -2.763 1.00 93.19 98 GLU A O 1
ATOM 761 N N . ASP A 1 99 ? 11.975 1.316 -2.817 1.00 92.06 99 ASP A N 1
ATOM 762 C CA . ASP A 1 99 ? 12.321 0.612 -4.035 1.00 92.06 99 ASP A CA 1
ATOM 763 C C . ASP A 1 99 ? 13.074 -0.709 -3.779 1.00 92.06 99 ASP A C 1
ATOM 765 O O . ASP A 1 99 ? 13.392 -1.079 -2.646 1.00 92.06 99 ASP A O 1
ATOM 769 N N . TYR A 1 100 ? 13.366 -1.448 -4.847 1.00 92.62 100 TYR A N 1
ATOM 770 C CA . TYR A 1 100 ? 14.163 -2.668 -4.805 1.00 92.62 100 TYR A CA 1
ATOM 771 C C . TYR A 1 100 ? 15.604 -2.399 -4.355 1.00 92.62 100 TYR A C 1
ATOM 773 O O . TYR A 1 100 ? 16.320 -1.615 -4.973 1.00 92.62 100 TYR A O 1
ATOM 781 N N . GLY A 1 101 ? 16.062 -3.120 -3.333 1.00 92.12 101 GLY A N 1
ATOM 782 C CA . GLY A 1 101 ? 17.476 -3.212 -2.969 1.00 92.12 101 GLY A CA 1
ATOM 783 C C . GLY A 1 101 ? 18.161 -4.431 -3.574 1.00 92.12 101 GLY A C 1
ATOM 784 O O . GLY A 1 101 ? 17.699 -5.015 -4.559 1.00 92.12 101 GLY A O 1
ATOM 785 N N . GLY A 1 102 ? 19.304 -4.804 -2.995 1.00 92.69 102 GLY A N 1
ATOM 786 C CA . GLY A 1 102 ? 20.155 -5.889 -3.480 1.00 92.69 102 GLY A CA 1
ATOM 787 C C . GLY A 1 102 ? 20.447 -5.778 -4.973 1.00 92.69 102 GLY A C 1
ATOM 788 O O . GLY A 1 102 ? 20.510 -4.672 -5.494 1.00 92.69 102 GLY A O 1
ATOM 789 N N . PRO A 1 103 ? 20.617 -6.869 -5.731 1.00 92.44 103 PRO A N 1
ATOM 790 C CA . PRO A 1 103 ? 20.800 -6.782 -7.185 1.00 92.44 103 PRO A CA 1
ATOM 791 C C . PRO A 1 103 ? 19.724 -5.945 -7.912 1.00 92.44 103 PRO A C 1
ATOM 793 O O . PRO A 1 103 ? 20.018 -5.326 -8.946 1.00 92.44 103 PRO A O 1
ATOM 796 N N . GLY A 1 104 ? 18.527 -5.856 -7.323 1.00 92.00 104 GLY A N 1
ATOM 797 C CA . GLY A 1 104 ? 17.400 -5.054 -7.777 1.00 92.00 104 GLY A CA 1
ATOM 798 C C . GLY A 1 104 ? 17.613 -3.534 -7.755 1.00 92.00 104 GLY A C 1
ATOM 799 O O . GLY A 1 104 ? 16.968 -2.859 -8.551 1.00 92.00 104 GLY A O 1
ATOM 800 N N . TRP A 1 105 ? 18.576 -2.995 -6.984 1.00 89.69 105 TRP A N 1
ATOM 801 C CA . TRP A 1 105 ? 18.854 -1.537 -6.905 1.00 89.69 105 TRP A CA 1
ATOM 802 C C . TRP A 1 105 ? 19.124 -0.895 -8.270 1.00 89.69 105 TRP A C 1
ATOM 804 O O . TRP A 1 105 ? 18.990 0.312 -8.456 1.00 89.69 105 TRP A O 1
ATOM 814 N N . SER A 1 106 ? 19.558 -1.714 -9.229 1.00 87.25 106 SER A N 1
ATOM 815 C CA . SER A 1 106 ? 19.847 -1.284 -10.594 1.00 87.25 106 SER A CA 1
ATOM 816 C C . SER A 1 106 ? 18.600 -0.967 -11.427 1.00 87.25 106 SER A C 1
ATOM 818 O O . SER A 1 106 ? 18.741 -0.275 -12.424 1.00 87.25 106 SER A O 1
ATOM 820 N N . PHE A 1 107 ? 17.397 -1.403 -11.037 1.00 87.31 107 PHE A N 1
ATOM 821 C CA . PHE A 1 107 ? 16.152 -1.112 -11.762 1.00 87.31 107 PHE A CA 1
ATOM 822 C C . PHE A 1 107 ? 15.593 0.270 -11.425 1.00 87.31 107 PHE A C 1
ATOM 824 O O . PHE A 1 107 ? 14.498 0.376 -10.878 1.00 87.31 107 PHE A O 1
ATOM 831 N N . CYS A 1 108 ? 16.321 1.323 -11.781 1.00 82.06 108 CYS A N 1
ATOM 832 C CA . CYS A 1 108 ? 15.938 2.693 -11.458 1.00 82.06 108 CYS A CA 1
ATOM 833 C C . CYS A 1 108 ? 15.654 3.545 -12.716 1.00 82.06 108 CYS A C 1
ATOM 835 O O . CYS A 1 108 ? 15.944 3.141 -13.846 1.00 82.06 108 CYS A O 1
ATOM 837 N N . SER A 1 109 ? 15.086 4.742 -12.549 1.00 69.31 109 SER A N 1
ATOM 838 C CA . SER A 1 109 ? 14.758 5.716 -13.600 1.00 69.31 109 SER A CA 1
ATOM 839 C C . SER A 1 109 ? 15.998 6.367 -14.227 1.00 69.31 109 SER A C 1
ATOM 841 O O . SER A 1 109 ? 16.192 7.582 -14.172 1.00 69.31 109 SER A O 1
ATOM 843 N N . GLY A 1 110 ? 16.847 5.563 -14.863 1.00 66.38 110 GLY A N 1
ATOM 844 C CA . GLY A 1 110 ? 17.920 6.018 -15.740 1.00 66.38 110 GLY A CA 1
ATOM 845 C C . GLY A 1 110 ? 19.332 5.611 -15.298 1.00 66.38 110 GLY A C 1
ATOM 846 O O . GLY A 1 110 ? 19.666 5.597 -14.118 1.00 66.38 110 GLY A O 1
ATOM 847 N N . PRO A 1 111 ? 20.243 5.366 -16.257 1.00 58.72 111 PRO A N 1
ATOM 848 C CA . PRO A 1 111 ? 21.546 4.756 -15.981 1.00 58.72 111 PRO A CA 1
ATOM 849 C C . PRO A 1 111 ? 22.495 5.622 -15.136 1.00 58.72 111 PRO A C 1
ATOM 851 O O . PRO A 1 111 ? 23.476 5.109 -14.602 1.00 58.72 111 PRO A O 1
ATOM 854 N N . GLN A 1 112 ? 22.250 6.934 -15.040 1.00 58.16 112 GLN A N 1
ATOM 855 C CA . GLN A 1 112 ? 23.111 7.846 -14.285 1.00 58.16 112 GLN A CA 1
ATOM 856 C C . GLN A 1 112 ? 22.667 8.008 -12.824 1.00 58.16 112 GLN A C 1
ATOM 858 O O . GLN A 1 112 ? 23.522 8.118 -11.951 1.00 58.16 112 GLN A O 1
ATOM 863 N N . THR A 1 113 ? 21.364 7.953 -12.543 1.00 64.50 113 THR A N 1
ATOM 864 C CA . THR A 1 113 ? 20.822 8.067 -11.181 1.00 64.50 113 THR A CA 1
ATOM 865 C C . THR A 1 113 ? 21.112 6.816 -10.353 1.00 64.50 113 THR A C 1
ATOM 867 O O . THR A 1 113 ? 21.467 6.951 -9.185 1.00 64.50 113 THR A O 1
ATOM 870 N N . CYS A 1 114 ? 21.100 5.615 -10.950 1.00 70.12 114 CYS A N 1
ATOM 871 C CA . CYS A 1 114 ? 21.320 4.385 -10.176 1.00 70.12 114 CYS A CA 1
ATOM 872 C C . CYS A 1 114 ? 22.757 4.293 -9.630 1.00 70.12 114 CYS A C 1
ATOM 874 O O . CYS A 1 114 ? 22.988 3.837 -8.512 1.00 70.12 114 CYS A O 1
ATOM 876 N N . LEU A 1 115 ? 23.757 4.706 -10.419 1.00 72.81 115 LEU A N 1
ATOM 877 C CA . LEU A 1 115 ? 25.170 4.528 -10.059 1.00 72.81 115 LEU A CA 1
ATOM 878 C C . LEU A 1 115 ? 25.654 5.507 -8.987 1.00 72.81 115 LEU A C 1
ATOM 880 O O . LEU A 1 115 ? 26.548 5.159 -8.215 1.00 72.81 115 LEU A O 1
ATOM 884 N N . GLU A 1 116 ? 25.100 6.718 -8.956 1.00 72.31 116 GLU A N 1
ATOM 885 C CA . GLU A 1 116 ? 25.519 7.765 -8.019 1.00 72.31 116 GLU A CA 1
ATOM 886 C C . GLU A 1 116 ? 25.068 7.466 -6.578 1.00 72.31 116 GLU A C 1
ATOM 888 O O . GLU A 1 116 ? 25.693 7.949 -5.635 1.00 72.31 116 GLU A O 1
ATOM 893 N N . ASP A 1 117 ? 24.060 6.606 -6.411 1.00 73.38 117 ASP A N 1
ATOM 894 C CA . ASP A 1 117 ? 23.352 6.407 -5.145 1.00 73.38 117 ASP A CA 1
ATOM 895 C C . ASP A 1 117 ? 23.294 4.940 -4.676 1.00 73.38 117 ASP A C 1
ATOM 897 O O . ASP A 1 117 ? 22.598 4.588 -3.724 1.00 73.38 117 ASP A O 1
ATOM 901 N N . LYS A 1 118 ? 24.077 4.059 -5.316 1.00 80.19 118 LYS A N 1
ATOM 902 C CA . LYS A 1 118 ? 24.119 2.622 -4.999 1.00 80.19 118 LYS A CA 1
ATOM 903 C C . LYS A 1 118 ? 24.245 2.343 -3.495 1.00 80.19 118 LYS A C 1
ATOM 905 O O . LYS A 1 118 ? 23.622 1.414 -2.993 1.00 80.19 118 LYS A O 1
ATOM 910 N N . GLN A 1 119 ? 25.079 3.112 -2.793 1.00 79.38 119 GLN A N 1
ATOM 911 C CA . GLN A 1 119 ? 25.372 2.878 -1.377 1.00 79.38 119 GLN A CA 1
ATOM 912 C C . GLN A 1 119 ? 24.142 3.060 -0.479 1.00 79.38 119 GLN A C 1
ATOM 914 O O . GLN A 1 119 ? 24.082 2.422 0.566 1.00 79.38 119 GLN A O 1
ATOM 919 N N . ASN A 1 120 ? 23.189 3.903 -0.880 1.00 78.44 120 ASN A N 1
ATOM 920 C CA . ASN A 1 120 ? 21.989 4.171 -0.093 1.00 78.44 120 ASN A CA 1
ATOM 921 C C . ASN A 1 120 ? 20.852 3.208 -0.461 1.00 78.44 120 ASN A C 1
ATOM 923 O O . ASN A 1 120 ? 20.106 2.790 0.410 1.00 78.44 120 ASN A O 1
ATOM 927 N N . ARG A 1 121 ? 20.779 2.763 -1.721 1.00 82.94 121 ARG A N 1
ATOM 928 C CA . ARG A 1 121 ? 19.662 1.938 -2.219 1.00 82.94 121 ARG A CA 1
ATOM 929 C C . ARG A 1 121 ? 19.826 0.443 -2.032 1.00 82.94 121 ARG A C 1
ATOM 931 O O . ARG A 1 121 ? 18.858 -0.300 -2.121 1.00 82.94 121 ARG A O 1
ATOM 938 N N . ILE A 1 122 ? 21.050 -0.030 -1.817 1.00 85.75 122 ILE A N 1
ATOM 939 C CA . ILE A 1 122 ? 21.325 -1.470 -1.790 1.00 85.75 122 ILE A CA 1
ATOM 940 C C . ILE A 1 122 ? 20.606 -2.202 -0.641 1.00 85.75 122 ILE A C 1
ATOM 942 O O . ILE A 1 122 ? 20.338 -3.394 -0.767 1.00 85.75 122 ILE A O 1
ATOM 946 N N . ASN A 1 123 ? 20.218 -1.483 0.414 1.00 90.44 123 ASN A N 1
ATOM 947 C CA . ASN A 1 123 ? 19.436 -2.012 1.535 1.00 90.44 123 ASN A CA 1
ATOM 948 C C . ASN A 1 123 ? 17.921 -1.785 1.381 1.00 90.44 123 ASN A C 1
ATOM 950 O O . ASN A 1 123 ? 17.160 -2.177 2.265 1.00 90.44 123 ASN A O 1
ATOM 954 N N . GLY A 1 124 ? 17.483 -1.145 0.291 1.00 91.19 124 GLY A N 1
ATOM 955 C CA . GLY A 1 124 ? 16.075 -0.861 0.038 1.00 91.19 124 GLY A CA 1
ATOM 956 C C . GLY A 1 124 ? 15.237 -2.131 -0.065 1.00 91.19 124 GLY A C 1
ATOM 957 O O . GLY A 1 124 ? 15.732 -3.207 -0.423 1.00 91.19 124 GLY A O 1
ATOM 958 N N . ARG A 1 125 ? 13.951 -2.023 0.270 1.00 93.94 125 ARG A N 1
ATOM 959 C CA . ARG A 1 125 ? 13.001 -3.126 0.091 1.00 93.94 125 ARG A CA 1
ATOM 960 C C . ARG A 1 125 ? 11.698 -2.639 -0.507 1.00 93.94 125 ARG A C 1
ATOM 962 O O . ARG A 1 125 ? 11.116 -1.674 -0.008 1.00 93.94 125 ARG A O 1
ATOM 969 N N . PRO A 1 126 ? 11.135 -3.400 -1.457 1.00 95.56 126 PRO A N 1
ATOM 970 C CA . PRO A 1 126 ? 9.832 -3.063 -1.996 1.00 95.56 126 PRO A CA 1
ATOM 971 C C . PRO A 1 126 ? 8.693 -3.316 -0.992 1.00 95.56 126 PRO A C 1
ATOM 973 O O . PRO A 1 126 ? 7.556 -2.921 -1.229 1.00 95.56 126 PRO A O 1
ATOM 976 N N . PHE A 1 127 ? 8.965 -3.987 0.136 1.00 97.75 127 PHE A N 1
ATOM 977 C CA . PHE A 1 127 ? 8.008 -4.175 1.223 1.00 97.75 127 PHE A CA 1
ATOM 978 C C . PHE A 1 127 ? 8.698 -4.486 2.557 1.00 97.75 127 PHE A C 1
ATOM 980 O O . PHE A 1 127 ? 9.582 -5.342 2.628 1.00 97.75 127 PHE A O 1
ATOM 987 N N . ILE A 1 128 ? 8.238 -3.845 3.632 1.00 97.50 128 ILE A N 1
ATOM 988 C CA . ILE A 1 128 ? 8.687 -4.064 5.010 1.00 97.50 128 ILE A CA 1
ATOM 989 C C . ILE A 1 128 ? 7.462 -4.160 5.921 1.00 97.50 128 ILE A C 1
ATOM 991 O O . ILE A 1 128 ? 6.654 -3.236 6.015 1.00 97.50 128 ILE A O 1
ATOM 995 N N . LEU A 1 129 ? 7.330 -5.274 6.645 1.00 98.19 129 LEU A N 1
ATOM 996 C CA . LEU A 1 129 ? 6.287 -5.442 7.655 1.00 98.19 129 LEU A CA 1
ATOM 997 C C . LEU A 1 129 ? 6.767 -4.935 9.019 1.00 98.19 129 LEU A C 1
ATOM 999 O O . LEU A 1 129 ? 7.532 -5.624 9.694 1.00 98.19 129 LEU A O 1
ATOM 1003 N N . ASN A 1 130 ? 6.266 -3.781 9.466 1.00 97.94 130 ASN A N 1
ATOM 1004 C CA . ASN A 1 130 ? 6.623 -3.232 10.778 1.00 97.94 130 ASN A CA 1
ATOM 1005 C C . ASN A 1 130 ? 5.758 -3.788 11.913 1.00 97.94 130 ASN A C 1
ATOM 1007 O O . ASN A 1 130 ? 6.266 -4.167 12.968 1.00 97.94 130 ASN A O 1
ATOM 1011 N N . GLN A 1 131 ? 4.444 -3.850 11.695 1.00 98.31 131 GLN A N 1
ATOM 1012 C CA . GLN A 1 131 ? 3.465 -4.397 12.630 1.00 98.31 131 GLN A CA 1
ATOM 1013 C C . GLN A 1 131 ? 2.371 -5.125 11.854 1.00 98.31 131 GLN A C 1
ATOM 1015 O O . GLN A 1 131 ? 1.629 -4.507 11.091 1.00 98.31 131 GLN A O 1
ATOM 1020 N N . ALA A 1 132 ? 2.250 -6.435 12.083 1.00 98.62 132 ALA A N 1
ATOM 1021 C CA . ALA A 1 132 ? 1.137 -7.214 11.558 1.00 98.62 132 ALA A CA 1
ATOM 1022 C C . ALA A 1 132 ? -0.185 -6.694 12.135 1.00 98.62 132 ALA A C 1
ATOM 1024 O O . ALA A 1 132 ? -0.200 -6.073 13.201 1.00 98.62 132 ALA A O 1
ATOM 1025 N N . ILE A 1 133 ? -1.295 -6.977 11.457 1.00 98.75 133 ILE A N 1
ATOM 1026 C CA . ILE A 1 133 ? -2.630 -6.646 11.947 1.00 98.75 133 ILE A CA 1
ATOM 1027 C C . ILE A 1 133 ? -2.789 -7.185 13.370 1.00 98.75 133 ILE A C 1
ATOM 1029 O O . ILE A 1 133 ? -2.683 -8.388 13.612 1.00 98.75 133 ILE A O 1
ATOM 1033 N N . VAL A 1 134 ? -3.049 -6.283 14.313 1.00 98.62 134 VAL A N 1
ATOM 1034 C CA . VAL A 1 134 ? -3.183 -6.591 15.735 1.00 98.62 134 VAL A CA 1
ATOM 1035 C C . VAL A 1 134 ? -4.455 -5.954 16.301 1.00 98.62 134 VAL A C 1
ATOM 1037 O O . VAL A 1 134 ? -4.750 -4.778 16.071 1.00 98.62 134 VAL A O 1
ATOM 1040 N N . THR A 1 135 ? -5.239 -6.746 17.033 1.00 98.38 135 THR A N 1
ATOM 1041 C CA . THR A 1 135 ? -6.425 -6.289 17.775 1.00 98.38 135 THR A CA 1
ATOM 1042 C C . THR A 1 135 ? -6.047 -5.940 19.213 1.00 98.38 135 THR A C 1
ATOM 1044 O O . THR A 1 135 ? -4.952 -6.259 19.682 1.00 98.38 135 THR A O 1
ATOM 1047 N N . LYS A 1 136 ? -6.953 -5.290 19.952 1.00 97.50 136 LYS A N 1
ATOM 1048 C CA . LYS A 1 136 ? -6.726 -5.031 21.385 1.00 97.50 136 LYS A CA 1
ATOM 1049 C C . LYS A 1 136 ? -6.600 -6.347 22.167 1.00 97.50 136 LYS A C 1
ATOM 1051 O O . LYS A 1 136 ? -5.774 -6.431 23.064 1.00 97.50 136 LYS A O 1
ATOM 1056 N N . GLU A 1 137 ? -7.349 -7.386 21.804 1.00 97.50 137 GLU A N 1
ATOM 1057 C CA . GLU A 1 137 ? -7.279 -8.714 22.419 1.00 97.50 137 GLU A CA 1
ATOM 1058 C C . GLU A 1 137 ? -5.924 -9.383 22.159 1.00 97.50 137 GLU A C 1
ATOM 1060 O O . GLU A 1 137 ? -5.286 -9.846 23.103 1.00 97.50 137 GLU A O 1
ATOM 1065 N N . ALA A 1 138 ? -5.458 -9.391 20.904 1.00 97.81 138 ALA A N 1
ATOM 1066 C CA . ALA A 1 138 ? -4.189 -10.015 20.521 1.00 97.81 138 ALA A CA 1
ATOM 1067 C C . ALA A 1 138 ? -2.961 -9.311 21.132 1.00 97.81 138 ALA A C 1
ATOM 1069 O O . ALA A 1 138 ? -1.941 -9.952 21.395 1.00 97.81 138 ALA A O 1
ATOM 1070 N N . ALA A 1 139 ? -3.059 -8.003 21.388 1.00 98.00 139 ALA A N 1
ATOM 1071 C CA . ALA A 1 139 ? -2.023 -7.234 22.075 1.00 98.00 139 ALA A CA 1
ATOM 1072 C C . ALA A 1 139 ? -2.068 -7.357 23.611 1.00 98.00 139 ALA A C 1
ATOM 1074 O O . ALA A 1 139 ? -1.119 -6.959 24.279 1.00 98.00 139 ALA A O 1
ATOM 1075 N N . GLY A 1 140 ? -3.161 -7.868 24.190 1.00 97.94 140 GLY A N 1
ATOM 1076 C CA . GLY A 1 140 ? -3.381 -7.885 25.644 1.00 97.94 140 GLY A CA 1
ATOM 1077 C C . GLY A 1 140 ? -4.050 -6.626 26.215 1.00 97.94 140 GLY A C 1
ATOM 1078 O O . GLY A 1 140 ? -4.290 -6.560 27.420 1.00 97.94 140 GLY A O 1
ATOM 1079 N N . GLY A 1 141 ? -4.417 -5.663 25.369 1.00 97.38 141 GLY A N 1
ATOM 1080 C CA . GLY A 1 141 ? -5.148 -4.459 25.745 1.00 97.38 141 GLY A CA 1
ATOM 1081 C C . GLY A 1 141 ? -5.043 -3.332 24.714 1.00 97.38 141 GLY A C 1
ATOM 1082 O O . GLY A 1 141 ? -4.309 -3.397 23.727 1.00 97.38 141 GLY A O 1
ATOM 1083 N N . VAL A 1 142 ? -5.812 -2.261 24.943 1.00 96.62 142 VAL A N 1
ATOM 1084 C CA . VAL A 1 142 ? -5.790 -1.052 24.095 1.00 96.62 142 VAL A CA 1
ATOM 1085 C C . VAL A 1 142 ? -4.450 -0.321 24.215 1.00 96.62 142 VAL A C 1
ATOM 1087 O O . VAL A 1 142 ? -3.943 0.191 23.219 1.00 96.62 142 VAL A O 1
ATOM 1090 N N . ALA A 1 143 ? -3.873 -0.272 25.419 1.00 96.81 143 ALA A N 1
ATOM 1091 C CA . ALA A 1 143 ? -2.618 0.430 25.669 1.00 96.81 143 ALA A CA 1
ATOM 1092 C C . ALA A 1 143 ? -1.448 -0.251 24.945 1.00 96.81 143 ALA A C 1
ATOM 1094 O O . ALA A 1 143 ? -0.692 0.417 24.246 1.00 96.81 143 ALA A O 1
ATOM 1095 N N . GLU A 1 144 ? -1.365 -1.575 25.049 1.00 97.94 144 GLU A N 1
ATOM 1096 C CA . GLU A 1 144 ? -0.344 -2.417 24.430 1.00 97.94 144 GLU A CA 1
ATOM 1097 C C . GLU A 1 144 ? -0.442 -2.359 22.902 1.00 97.94 144 GLU A C 1
ATOM 1099 O O . GLU A 1 144 ? 0.555 -2.114 22.228 1.00 97.94 144 GLU A O 1
ATOM 1104 N N . ARG A 1 145 ? -1.655 -2.463 22.339 1.00 97.75 145 ARG A N 1
ATOM 1105 C CA . ARG A 1 145 ? -1.870 -2.285 20.894 1.00 97.75 145 ARG A CA 1
ATOM 1106 C C . ARG A 1 145 ? -1.390 -0.912 20.422 1.00 97.75 145 ARG A C 1
ATOM 1108 O O . ARG A 1 145 ? -0.687 -0.810 19.423 1.00 97.75 145 ARG A O 1
ATOM 1115 N N . ASN A 1 146 ? -1.776 0.153 21.124 1.00 96.56 146 ASN A N 1
ATOM 1116 C CA . ASN A 1 146 ? -1.400 1.513 20.743 1.00 96.56 146 ASN A CA 1
ATOM 1117 C C . ASN A 1 146 ? 0.115 1.746 20.871 1.00 96.56 146 ASN A C 1
ATOM 1119 O O . ASN A 1 146 ? 0.670 2.520 20.091 1.00 96.56 146 ASN A O 1
ATOM 1123 N N . GLN A 1 147 ? 0.779 1.078 21.820 1.00 97.12 147 GLN A N 1
ATOM 1124 C CA . GLN A 1 147 ? 2.235 1.071 21.927 1.00 97.12 147 GLN A CA 1
ATOM 1125 C C . GLN A 1 147 ? 2.874 0.373 20.720 1.00 97.12 147 GLN A C 1
ATOM 1127 O O . GLN A 1 147 ? 3.722 0.984 20.081 1.00 97.12 147 GLN A O 1
ATOM 1132 N N . LEU A 1 148 ? 2.423 -0.832 20.353 1.00 97.69 148 LEU A N 1
ATOM 1133 C CA . LEU A 1 148 ? 2.932 -1.571 19.187 1.00 97.69 148 LEU A CA 1
ATOM 1134 C C . LEU A 1 148 ? 2.818 -0.754 17.890 1.00 97.69 148 LEU A C 1
ATOM 1136 O O . LEU A 1 148 ? 3.780 -0.640 17.134 1.00 97.69 148 LEU A O 1
ATOM 1140 N N . ILE A 1 149 ? 1.661 -0.124 17.657 1.00 97.88 149 ILE A N 1
ATOM 1141 C CA . ILE A 1 149 ? 1.452 0.751 16.494 1.00 97.88 149 ILE A CA 1
ATOM 1142 C C . ILE A 1 149 ? 2.366 1.982 16.553 1.00 97.88 149 ILE A C 1
ATOM 1144 O O . ILE A 1 149 ? 2.960 2.356 15.543 1.00 97.88 149 ILE A O 1
ATOM 1148 N N . GLY A 1 150 ? 2.505 2.605 17.727 1.00 96.81 150 GLY A N 1
ATOM 1149 C CA . GLY A 1 150 ? 3.389 3.755 17.918 1.00 96.81 150 GLY A CA 1
ATOM 1150 C C . GLY A 1 150 ? 4.865 3.424 17.680 1.00 96.81 150 GLY A C 1
ATOM 1151 O O . GLY A 1 150 ? 5.564 4.208 17.049 1.00 96.81 150 GLY A O 1
ATOM 1152 N N . GLU A 1 151 ? 5.330 2.263 18.140 1.00 96.50 151 GLU A N 1
ATOM 1153 C CA . GLU A 1 151 ? 6.694 1.778 17.908 1.00 96.50 151 GLU A CA 1
ATOM 1154 C C . GLU A 1 151 ? 6.933 1.452 16.432 1.00 96.50 151 GLU A C 1
ATOM 1156 O O . GLU A 1 151 ? 7.979 1.798 15.894 1.00 96.50 151 GLU A O 1
ATOM 1161 N N . ALA A 1 152 ? 5.967 0.835 15.749 1.00 97.12 152 ALA A N 1
ATOM 1162 C CA . ALA A 1 152 ? 6.076 0.530 14.323 1.00 97.12 152 ALA A CA 1
ATOM 1163 C C . ALA A 1 152 ? 6.159 1.792 13.447 1.00 97.12 152 ALA A C 1
ATOM 1165 O O . ALA A 1 152 ? 6.918 1.838 12.481 1.00 97.12 152 ALA A O 1
ATOM 1166 N N . LEU A 1 153 ? 5.434 2.850 13.818 1.00 95.94 153 LEU A N 1
ATOM 1167 C CA . LEU A 1 153 ? 5.499 4.157 13.157 1.00 95.94 153 LEU A CA 1
ATOM 1168 C C . LEU A 1 153 ? 6.835 4.893 13.372 1.00 95.94 153 LEU A C 1
ATOM 1170 O O . LEU A 1 153 ? 7.169 5.781 12.595 1.00 95.94 153 LEU A O 1
ATOM 1174 N N . GLN A 1 154 ? 7.623 4.516 14.382 1.00 95.12 154 GLN A N 1
ATOM 1175 C CA . GLN A 1 154 ? 8.951 5.095 14.633 1.00 95.12 154 GLN A CA 1
ATOM 1176 C C . GLN A 1 154 ? 10.086 4.378 13.891 1.00 95.12 154 GLN A C 1
ATOM 1178 O O . GLN A 1 154 ? 11.208 4.875 13.880 1.00 95.12 154 GLN A O 1
ATOM 1183 N N . ARG A 1 155 ? 9.826 3.205 13.305 1.00 94.00 155 ARG A N 1
ATOM 1184 C CA . ARG A 1 155 ? 10.830 2.427 12.569 1.00 94.00 155 ARG A CA 1
ATOM 1185 C C . ARG A 1 155 ? 10.819 2.849 11.107 1.00 94.00 155 ARG A C 1
ATOM 1187 O O . ARG A 1 155 ? 9.821 2.598 10.443 1.00 94.00 155 ARG A O 1
ATOM 1194 N N . THR A 1 156 ? 11.897 3.462 10.639 1.00 89.25 156 THR A N 1
ATOM 1195 C CA . THR A 1 156 ? 12.116 3.821 9.231 1.00 89.25 156 THR A CA 1
ATOM 1196 C C . THR A 1 156 ? 12.971 2.759 8.545 1.00 89.25 156 THR A C 1
ATOM 1198 O O . THR A 1 156 ? 13.866 2.183 9.167 1.00 89.25 156 THR A O 1
ATOM 1201 N N . ALA A 1 157 ? 12.702 2.521 7.274 1.00 84.38 157 ALA A N 1
ATOM 1202 C CA . ALA A 1 157 ? 13.516 1.768 6.346 1.00 84.38 157 ALA A CA 1
ATOM 1203 C C . ALA A 1 157 ? 14.786 2.567 5.992 1.00 84.38 157 ALA A C 1
ATOM 1205 O O . ALA A 1 157 ? 14.772 3.800 6.035 1.00 84.38 157 ALA A O 1
ATOM 1206 N N . PRO A 1 158 ? 15.914 1.897 5.706 1.00 80.62 158 PRO A N 1
ATOM 1207 C CA . PRO A 1 158 ? 17.183 2.578 5.457 1.00 80.62 158 PRO A CA 1
ATOM 1208 C C . PRO A 1 158 ? 17.504 2.796 3.972 1.00 80.62 158 PRO A C 1
ATOM 1210 O O . PRO A 1 158 ? 18.603 3.266 3.683 1.00 80.62 158 PRO A O 1
ATOM 1213 N N . GLY A 1 159 ? 16.646 2.389 3.031 1.00 71.62 159 GLY A N 1
ATOM 1214 C CA . GLY A 1 159 ? 16.937 2.472 1.598 1.00 71.62 159 GLY A CA 1
ATOM 1215 C C . GLY A 1 159 ? 16.822 3.886 1.033 1.00 71.62 159 GLY A C 1
ATOM 1216 O O . GLY A 1 159 ? 17.359 4.147 -0.042 1.00 71.62 159 GLY A O 1
ATOM 1217 N N . PHE A 1 160 ? 16.143 4.787 1.755 1.00 76.19 160 PHE A N 1
ATOM 1218 C CA . PHE A 1 160 ? 15.899 6.202 1.446 1.00 76.19 160 PHE A CA 1
ATOM 1219 C C . PHE A 1 160 ? 15.083 6.462 0.167 1.00 76.19 160 PHE A C 1
ATOM 1221 O O . PHE A 1 160 ? 14.708 7.609 -0.102 1.00 76.19 160 PHE A O 1
ATOM 1228 N N . GLY A 1 161 ? 14.795 5.422 -0.619 1.00 69.25 161 GLY A N 1
ATOM 1229 C CA . GLY A 1 161 ? 14.383 5.578 -2.009 1.00 69.25 161 GLY A CA 1
ATOM 1230 C C . GLY A 1 161 ? 15.429 6.345 -2.816 1.00 69.25 161 GLY A C 1
ATOM 1231 O O . GLY A 1 161 ? 16.559 6.573 -2.376 1.00 69.25 161 GLY A O 1
ATOM 1232 N N . GLY A 1 162 ? 15.064 6.791 -4.011 1.00 57.25 162 GLY A N 1
ATOM 1233 C CA . GLY A 1 162 ? 15.917 7.764 -4.691 1.00 57.25 162 GLY A CA 1
ATOM 1234 C C . GLY A 1 162 ? 15.568 8.064 -6.138 1.00 57.25 162 GLY A C 1
ATOM 1235 O O . GLY A 1 162 ? 16.236 8.897 -6.761 1.00 57.25 162 GLY A O 1
ATOM 1236 N N . ASP A 1 163 ? 14.582 7.398 -6.715 1.00 68.12 163 ASP A N 1
ATOM 1237 C CA . ASP A 1 163 ? 14.100 7.714 -8.046 1.00 68.12 163 ASP A CA 1
ATOM 1238 C C . ASP A 1 163 ? 12.589 7.605 -8.127 1.00 68.12 163 ASP A C 1
ATOM 1240 O O . ASP A 1 163 ? 12.006 6.564 -7.875 1.00 68.12 163 ASP A O 1
ATOM 1244 N N . ASP A 1 164 ? 11.965 8.673 -8.607 1.00 81.12 164 ASP A N 1
ATOM 1245 C CA . ASP A 1 164 ? 10.586 8.596 -9.056 1.00 81.12 164 ASP A CA 1
ATOM 1246 C C . ASP A 1 164 ? 10.555 7.695 -10.293 1.00 81.12 164 ASP A C 1
ATOM 1248 O O . ASP A 1 164 ? 11.312 7.979 -11.239 1.00 81.12 164 ASP A O 1
ATOM 1252 N N . PRO A 1 165 ? 9.678 6.680 -10.397 1.00 89.06 165 PRO A N 1
ATOM 1253 C CA . PRO A 1 165 ? 8.618 6.209 -9.470 1.00 89.06 165 PRO A CA 1
ATOM 1254 C C . PRO A 1 165 ? 9.010 5.141 -8.423 1.00 89.06 165 PRO A C 1
ATOM 1256 O O . PRO A 1 165 ? 10.004 4.451 -8.602 1.00 89.06 165 PRO A O 1
ATOM 1259 N N . GLU A 1 166 ? 8.123 4.864 -7.451 1.00 91.31 166 GLU A N 1
ATOM 1260 C CA . GLU A 1 166 ? 8.355 3.904 -6.341 1.00 91.31 166 GLU A CA 1
ATOM 1261 C C . GLU A 1 166 ? 7.563 2.574 -6.448 1.00 91.31 166 GLU A C 1
ATOM 1263 O O . GLU A 1 166 ? 6.580 2.455 -7.188 1.00 91.31 166 GLU A O 1
ATOM 1268 N N . SER A 1 167 ? 7.939 1.531 -5.695 1.00 93.50 167 SER A N 1
ATOM 1269 C CA . SER A 1 167 ? 7.478 0.139 -5.927 1.00 93.50 167 SER A CA 1
ATOM 1270 C C . SER A 1 167 ? 6.107 -0.268 -5.328 1.00 93.50 167 SER A C 1
ATOM 1272 O O . SER A 1 167 ? 5.790 -1.458 -5.214 1.00 93.50 167 SER A O 1
ATOM 1274 N N . ALA A 1 168 ? 5.237 0.700 -5.007 1.00 96.12 168 ALA A N 1
ATOM 1275 C CA . ALA A 1 168 ? 3.938 0.463 -4.357 1.00 96.12 168 ALA A CA 1
ATOM 1276 C C . ALA A 1 168 ? 3.051 -0.617 -5.032 1.00 96.12 168 ALA A C 1
ATOM 1278 O O . ALA A 1 168 ? 2.494 -1.488 -4.361 1.00 96.12 168 ALA A O 1
ATOM 1279 N N . LEU A 1 169 ? 2.878 -0.548 -6.358 1.00 92.62 169 LEU A N 1
ATOM 1280 C CA . LEU A 1 169 ? 2.068 -1.471 -7.163 1.00 92.62 169 LEU A CA 1
ATOM 1281 C C . LEU A 1 169 ? 2.797 -2.772 -7.479 1.00 92.62 169 LEU A C 1
ATOM 1283 O O . LEU A 1 169 ? 2.175 -3.833 -7.446 1.00 92.62 169 LEU A O 1
ATOM 1287 N N . ALA A 1 170 ? 4.074 -2.679 -7.846 1.00 87.12 170 ALA A N 1
ATOM 1288 C CA . ALA A 1 170 ? 4.824 -3.823 -8.338 1.00 87.12 170 ALA A CA 1
ATOM 1289 C C . ALA A 1 170 ? 5.010 -4.878 -7.245 1.00 87.12 170 ALA A C 1
ATOM 1291 O O . ALA A 1 170 ? 4.766 -6.046 -7.507 1.00 87.12 170 ALA A O 1
ATOM 1292 N N . ASP A 1 171 ? 5.335 -4.484 -6.008 1.00 95.12 171 ASP A N 1
ATOM 1293 C CA . ASP A 1 171 ? 5.554 -5.472 -4.948 1.00 95.12 171 ASP A CA 1
ATOM 1294 C C . ASP A 1 171 ? 4.944 -5.117 -3.594 1.00 95.12 171 ASP A C 1
ATOM 1296 O O . ASP A 1 171 ? 4.428 -6.021 -2.943 1.00 95.12 171 ASP A O 1
ATOM 1300 N N . ALA A 1 172 ? 4.878 -3.852 -3.167 1.00 97.94 172 ALA A N 1
ATOM 1301 C CA . ALA A 1 172 ? 4.374 -3.546 -1.821 1.00 97.94 172 ALA A CA 1
ATOM 1302 C C . ALA A 1 172 ? 2.941 -4.060 -1.581 1.00 97.94 172 ALA A C 1
ATOM 1304 O O . ALA A 1 172 ? 2.658 -4.756 -0.601 1.00 97.94 172 ALA A O 1
ATOM 1305 N N . LEU A 1 173 ? 2.023 -3.755 -2.504 1.00 98.69 173 LEU A N 1
ATOM 1306 C CA . LEU A 1 173 ? 0.638 -4.226 -2.443 1.00 98.69 173 LEU A CA 1
ATOM 1307 C C . LEU A 1 173 ? 0.516 -5.734 -2.688 1.00 98.69 173 LEU A C 1
ATOM 1309 O O . LEU A 1 173 ? -0.329 -6.380 -2.063 1.00 98.69 173 LEU A O 1
ATOM 1313 N N . TYR A 1 174 ? 1.348 -6.302 -3.565 1.00 98.69 174 TYR A N 1
ATOM 1314 C CA . TYR A 1 174 ? 1.355 -7.741 -3.826 1.00 98.69 174 TYR A CA 1
ATOM 1315 C C . TYR A 1 174 ? 1.791 -8.522 -2.584 1.00 98.69 174 TYR A C 1
ATOM 1317 O O . TYR A 1 174 ? 1.121 -9.476 -2.183 1.00 98.69 174 TYR A O 1
ATOM 1325 N N . GLN A 1 175 ? 2.853 -8.076 -1.914 1.00 98.62 175 GLN A N 1
ATOM 1326 C CA . GLN A 1 175 ? 3.331 -8.666 -0.670 1.00 98.62 175 GLN A CA 1
ATOM 1327 C C . GLN A 1 175 ? 2.319 -8.465 0.452 1.00 98.62 175 GLN A C 1
ATOM 1329 O O . GLN A 1 175 ? 1.992 -9.433 1.128 1.00 98.62 175 GLN A O 1
ATOM 1334 N N . ALA A 1 176 ? 1.715 -7.282 0.597 1.00 98.69 176 ALA A N 1
ATOM 1335 C CA . ALA A 1 176 ? 0.647 -7.077 1.577 1.00 98.69 176 ALA A CA 1
ATOM 1336 C C . ALA A 1 176 ? -0.539 -8.042 1.370 1.00 98.69 176 ALA A C 1
ATOM 1338 O O . ALA A 1 176 ? -1.090 -8.564 2.343 1.00 98.69 176 ALA A O 1
ATOM 1339 N N . ALA A 1 177 ? -0.909 -8.314 0.115 1.00 98.69 177 ALA A N 1
ATOM 1340 C CA . ALA A 1 177 ? -2.000 -9.222 -0.227 1.00 98.69 177 ALA A CA 1
ATOM 1341 C C . ALA A 1 177 ? -1.636 -10.706 -0.075 1.00 98.69 177 ALA A C 1
ATOM 1343 O O . ALA A 1 177 ? -2.490 -11.491 0.317 1.00 98.69 177 ALA A O 1
ATOM 1344 N N . THR A 1 178 ? -0.397 -11.107 -0.366 1.00 98.62 178 THR A N 1
ATOM 1345 C CA . THR A 1 178 ? -0.035 -12.533 -0.492 1.00 98.62 178 THR A CA 1
ATOM 1346 C C . THR A 1 178 ? 0.908 -13.041 0.592 1.00 98.62 178 THR A C 1
ATOM 1348 O O . THR A 1 178 ? 0.786 -14.188 1.014 1.00 98.62 178 THR A O 1
ATOM 1351 N N . GLY A 1 179 ? 1.844 -12.212 1.055 1.00 98.31 179 GLY A N 1
ATOM 1352 C CA . GLY A 1 179 ? 2.845 -12.587 2.051 1.00 98.31 179 GLY A CA 1
ATOM 1353 C C . GLY A 1 179 ? 3.842 -13.643 1.595 1.00 98.31 179 GLY A C 1
ATOM 1354 O O . GLY A 1 179 ? 4.426 -14.312 2.447 1.00 98.31 179 GLY A O 1
ATOM 1355 N N . VAL A 1 180 ? 4.009 -13.837 0.285 1.00 98.31 180 VAL A N 1
ATOM 1356 C CA . VAL A 1 180 ? 4.828 -14.931 -0.268 1.00 98.31 180 VAL A CA 1
ATOM 1357 C C . VAL A 1 180 ? 6.330 -14.674 -0.190 1.00 98.31 180 VAL A C 1
ATOM 1359 O O . VAL A 1 180 ? 7.098 -15.621 -0.331 1.00 98.31 180 VAL A O 1
ATOM 1362 N N . GLY A 1 181 ? 6.740 -13.434 0.077 1.00 98.12 181 GLY A N 1
ATOM 1363 C CA . GLY A 1 181 ? 8.135 -13.012 0.063 1.00 98.12 181 GLY A CA 1
ATOM 1364 C C . GLY A 1 181 ? 8.633 -12.680 -1.345 1.00 98.12 181 GLY A C 1
ATOM 1365 O O . GLY A 1 181 ? 7.927 -12.860 -2.341 1.00 98.12 181 GLY A O 1
ATOM 1366 N N . PHE A 1 182 ? 9.856 -12.166 -1.418 1.00 98.00 182 PHE A N 1
ATOM 1367 C CA . PHE A 1 182 ? 10.554 -11.815 -2.654 1.00 98.00 182 PHE A CA 1
ATOM 1368 C C . PHE A 1 182 ? 12.033 -12.185 -2.508 1.00 98.00 182 PHE A C 1
ATOM 1370 O O . PHE A 1 182 ? 12.654 -11.813 -1.517 1.00 98.00 182 PHE A O 1
ATOM 1377 N N . ASP A 1 183 ? 12.556 -12.960 -3.456 1.00 97.50 183 ASP A N 1
ATOM 1378 C CA . ASP A 1 183 ? 13.966 -13.363 -3.530 1.00 97.50 183 ASP A CA 1
ATOM 1379 C C . ASP A 1 183 ? 14.698 -12.311 -4.371 1.00 97.50 183 ASP A C 1
ATOM 1381 O O . ASP A 1 183 ? 14.600 -12.303 -5.604 1.00 97.50 183 ASP A O 1
ATOM 1385 N N . GLY A 1 184 ? 15.341 -11.359 -3.696 1.00 95.50 184 GLY A N 1
ATOM 1386 C CA . GLY A 1 184 ? 15.921 -10.180 -4.332 1.00 95.50 184 GLY A CA 1
ATOM 1387 C C . GLY A 1 184 ? 17.257 -10.459 -5.006 1.00 95.50 184 GLY A C 1
ATOM 1388 O O . GLY A 1 184 ? 17.631 -9.760 -5.956 1.00 95.50 184 GLY A O 1
ATOM 1389 N N . ASN A 1 185 ? 17.970 -11.494 -4.557 1.00 95.31 185 ASN A N 1
ATOM 1390 C CA . ASN A 1 185 ? 19.314 -11.812 -5.026 1.00 95.31 185 ASN A CA 1
ATOM 1391 C C . ASN A 1 185 ? 19.393 -13.073 -5.912 1.00 95.31 185 ASN A C 1
ATOM 1393 O O . ASN A 1 185 ? 20.403 -13.277 -6.598 1.00 95.31 185 ASN A O 1
ATOM 1397 N N . GLY A 1 186 ? 18.329 -13.873 -5.959 1.00 95.56 186 GLY A N 1
ATOM 1398 C CA . GLY A 1 186 ? 18.208 -15.074 -6.768 1.00 95.56 186 GLY A CA 1
ATOM 1399 C C . GLY A 1 186 ? 18.838 -16.333 -6.189 1.00 95.56 186 GLY A C 1
ATOM 1400 O O . GLY A 1 186 ? 19.154 -17.243 -6.968 1.00 95.56 186 GLY A O 1
ATOM 1401 N N . ASP A 1 187 ? 19.076 -16.389 -4.881 1.00 96.19 187 ASP A N 1
ATOM 1402 C CA . ASP A 1 187 ? 19.647 -17.555 -4.202 1.00 96.19 187 ASP A CA 1
ATOM 1403 C C . ASP A 1 187 ? 18.594 -18.577 -3.728 1.00 96.19 187 ASP A C 1
ATOM 1405 O O . ASP A 1 187 ? 18.962 -19.648 -3.234 1.00 96.19 187 ASP A O 1
ATOM 1409 N N . ALA A 1 188 ? 17.308 -18.315 -4.003 1.00 95.56 188 ALA A N 1
ATOM 1410 C CA . ALA A 1 188 ? 16.144 -19.090 -3.573 1.00 95.56 188 ALA A CA 1
ATOM 1411 C C . ALA A 1 188 ? 15.902 -19.096 -2.052 1.00 95.56 188 ALA A C 1
ATOM 1413 O O . ALA A 1 188 ? 15.131 -19.928 -1.554 1.00 95.56 188 ALA A O 1
ATOM 1414 N N . GLU A 1 189 ? 16.523 -18.170 -1.325 1.00 95.94 189 GLU A N 1
ATOM 1415 C CA . GLU A 1 189 ? 16.182 -17.805 0.042 1.00 95.94 189 GLU A CA 1
ATOM 1416 C C . GLU A 1 189 ? 15.397 -16.478 0.055 1.00 95.94 189 GLU A C 1
ATOM 1418 O O . GLU A 1 189 ? 15.210 -15.817 -0.960 1.00 95.94 189 GLU A O 1
ATOM 1423 N N . PHE A 1 190 ? 14.805 -16.152 1.205 1.00 97.31 190 PHE A N 1
ATOM 1424 C CA . PHE A 1 190 ? 13.974 -14.947 1.372 1.00 97.31 190 PHE A CA 1
ATOM 1425 C C . PHE A 1 190 ? 14.296 -14.195 2.668 1.00 97.31 190 PHE A C 1
ATOM 1427 O O . PHE A 1 190 ? 13.577 -13.281 3.065 1.00 97.31 190 PHE A O 1
ATOM 1434 N N . LEU A 1 191 ? 15.298 -14.665 3.412 1.00 97.12 191 LEU A N 1
ATOM 1435 C CA . LEU A 1 191 ? 15.593 -14.225 4.777 1.00 97.12 191 LEU A CA 1
ATOM 1436 C C . LEU A 1 191 ? 16.949 -13.505 4.846 1.00 97.12 191 LEU A C 1
ATOM 1438 O O . LEU A 1 191 ? 17.581 -13.482 5.910 1.00 97.12 191 LEU A O 1
ATOM 1442 N N . GLY A 1 192 ? 17.397 -12.946 3.719 1.00 95.25 192 GLY A N 1
ATOM 1443 C CA . GLY A 1 192 ? 18.689 -12.293 3.579 1.00 95.25 192 GLY A CA 1
ATOM 1444 C C . GLY A 1 192 ? 19.861 -13.273 3.587 1.00 95.25 192 GLY A C 1
ATOM 1445 O O . GLY A 1 192 ? 19.706 -14.476 3.794 1.00 95.25 192 GLY A O 1
ATOM 1446 N N . PHE A 1 193 ? 21.082 -12.755 3.452 1.00 93.50 193 PHE A N 1
ATOM 1447 C CA . PHE A 1 193 ? 22.304 -13.556 3.265 1.00 93.50 193 PHE A CA 1
ATOM 1448 C C . PHE A 1 193 ? 22.635 -14.509 4.414 1.00 93.50 193 PHE A C 1
ATOM 1450 O O . PHE A 1 193 ? 23.435 -15.432 4.261 1.00 93.50 193 PHE A O 1
ATOM 1457 N N . SER A 1 194 ? 22.113 -14.225 5.603 1.00 90.94 194 SER A N 1
ATOM 1458 C CA . SER A 1 194 ? 22.358 -15.026 6.804 1.00 90.94 194 SER A CA 1
ATOM 1459 C C . SER A 1 194 ? 21.182 -15.928 7.174 1.00 90.94 194 SER A C 1
ATOM 1461 O O . SER A 1 194 ? 21.290 -16.695 8.133 1.00 90.94 194 SER A O 1
ATOM 1463 N N . GLY A 1 195 ? 20.069 -15.849 6.440 1.00 93.56 195 GLY A N 1
ATOM 1464 C CA . GLY A 1 195 ? 18.864 -16.620 6.719 1.00 93.56 195 GLY A CA 1
ATOM 1465 C C . GLY A 1 195 ? 18.118 -16.191 7.992 1.00 93.56 195 GLY A C 1
ATOM 1466 O O . GLY A 1 195 ? 17.304 -16.959 8.514 1.00 93.56 195 GLY A O 1
ATOM 1467 N N . ILE A 1 196 ? 18.419 -15.009 8.548 1.00 93.81 196 ILE A N 1
ATOM 1468 C CA . ILE A 1 196 ? 17.880 -14.552 9.844 1.00 93.81 196 ILE A CA 1
ATOM 1469 C C . ILE A 1 196 ? 16.877 -13.405 9.733 1.00 93.81 196 ILE A C 1
ATOM 1471 O O . ILE A 1 196 ? 16.229 -13.096 10.730 1.00 93.81 196 ILE A O 1
ATOM 1475 N N . GLN A 1 197 ? 16.726 -12.781 8.565 1.00 95.62 197 GLN A N 1
ATOM 1476 C CA . GLN A 1 197 ? 15.872 -11.608 8.415 1.00 95.62 197 GLN A CA 1
ATOM 1477 C C . GLN A 1 197 ? 14.418 -12.015 8.247 1.00 95.62 197 GLN A C 1
ATOM 1479 O O . GLN A 1 197 ? 13.933 -12.240 7.146 1.00 95.62 197 GLN A O 1
ATOM 1484 N N . ARG A 1 198 ? 13.741 -12.188 9.377 1.00 97.69 198 ARG A N 1
ATOM 1485 C CA . ARG A 1 198 ? 12.361 -12.660 9.463 1.00 97.69 198 ARG A CA 1
ATOM 1486 C C . ARG A 1 198 ? 11.371 -11.505 9.430 1.00 97.69 198 ARG A C 1
ATOM 1488 O O . ARG A 1 198 ? 11.641 -10.412 9.923 1.00 97.69 198 ARG A O 1
ATOM 1495 N N . ALA A 1 199 ? 10.168 -11.775 8.929 1.00 97.81 199 ALA A N 1
ATOM 1496 C CA . ALA A 1 199 ? 9.080 -10.805 8.984 1.00 97.81 199 ALA A CA 1
ATOM 1497 C C . ALA A 1 199 ? 8.798 -10.381 10.443 1.00 97.81 199 ALA A C 1
ATOM 1499 O O . ALA A 1 199 ? 8.789 -11.208 11.359 1.00 97.81 199 ALA A O 1
ATOM 1500 N N . GLY A 1 200 ? 8.561 -9.085 10.663 1.00 95.44 200 GLY A N 1
ATOM 1501 C CA . GLY A 1 200 ? 8.284 -8.520 11.988 1.00 95.44 200 GLY A CA 1
ATOM 1502 C C . GLY A 1 200 ? 9.508 -8.310 12.892 1.00 95.44 200 GLY A C 1
ATOM 1503 O O . GLY A 1 200 ? 9.376 -7.622 13.905 1.00 95.44 200 GLY A O 1
ATOM 1504 N N . ASP A 1 201 ? 10.698 -8.803 12.525 1.00 96.81 201 ASP A N 1
ATOM 1505 C CA . ASP A 1 201 ? 11.940 -8.515 13.256 1.00 96.81 201 ASP A CA 1
ATOM 1506 C C . ASP A 1 201 ? 12.366 -7.053 13.057 1.00 96.81 201 ASP A C 1
ATOM 1508 O O . ASP A 1 201 ? 12.266 -6.520 11.950 1.00 96.81 201 ASP A O 1
ATOM 1512 N N . ILE A 1 202 ? 12.814 -6.395 14.129 1.00 95.88 202 ILE A N 1
ATOM 1513 C CA . ILE A 1 202 ? 13.243 -4.997 14.088 1.00 95.88 202 ILE A CA 1
ATOM 1514 C C . ILE A 1 202 ? 14.468 -4.818 13.195 1.00 95.88 202 ILE A C 1
ATOM 1516 O O . ILE A 1 202 ? 14.484 -3.876 12.407 1.00 95.88 202 ILE A O 1
ATOM 1520 N N . ASP A 1 203 ? 15.431 -5.741 13.241 1.00 94.44 203 ASP A N 1
ATOM 1521 C CA . ASP A 1 203 ? 16.660 -5.632 12.447 1.00 94.44 203 ASP A CA 1
ATOM 1522 C C . ASP A 1 203 ? 16.333 -5.750 10.955 1.00 94.44 203 ASP A C 1
ATOM 1524 O O . ASP A 1 203 ? 16.870 -5.021 10.133 1.00 94.44 203 ASP A O 1
ATOM 1528 N N . THR A 1 204 ? 15.342 -6.572 10.604 1.00 94.88 204 THR A N 1
ATOM 1529 C CA . THR A 1 204 ? 14.857 -6.688 9.217 1.00 94.88 204 THR A CA 1
ATOM 1530 C C . THR A 1 204 ? 14.162 -5.417 8.722 1.00 94.88 204 THR A C 1
ATOM 1532 O O . THR A 1 204 ? 14.062 -5.196 7.519 1.00 94.88 204 THR A O 1
ATOM 1535 N N . GLN A 1 205 ? 13.665 -4.581 9.637 1.00 93.88 205 GLN A N 1
ATOM 1536 C CA . GLN A 1 205 ? 12.951 -3.350 9.302 1.00 93.88 205 GLN A CA 1
ATOM 1537 C C . GLN A 1 205 ? 13.880 -2.144 9.188 1.00 93.88 205 GLN A C 1
ATOM 1539 O O . GLN A 1 205 ? 13.681 -1.330 8.295 1.00 93.88 205 GLN A O 1
ATOM 1544 N N . VAL A 1 206 ? 14.844 -2.008 10.106 1.00 94.75 206 VAL A N 1
ATOM 1545 C CA . VAL A 1 206 ? 15.670 -0.790 10.226 1.00 94.75 206 VAL A CA 1
ATOM 1546 C C . VAL A 1 206 ? 17.110 -0.974 9.754 1.00 94.75 206 VAL A C 1
ATOM 1548 O O . VAL A 1 206 ? 17.774 0.016 9.463 1.00 94.75 206 VAL A O 1
ATOM 1551 N N . ASP A 1 207 ? 17.590 -2.216 9.674 1.00 94.00 207 ASP A N 1
ATOM 1552 C CA . ASP A 1 207 ? 18.917 -2.562 9.151 1.00 94.00 207 ASP A CA 1
ATOM 1553 C C . ASP A 1 207 ? 18.870 -3.819 8.247 1.00 94.00 207 ASP A C 1
ATOM 1555 O O . ASP A 1 207 ? 19.579 -4.804 8.490 1.00 94.00 207 ASP A O 1
ATOM 1559 N N . PRO A 1 208 ? 17.991 -3.853 7.220 1.00 94.12 208 PRO A N 1
ATOM 1560 C CA . PRO A 1 208 ? 18.028 -4.885 6.196 1.00 94.12 208 PRO A CA 1
ATOM 1561 C C . PRO A 1 208 ? 19.402 -5.009 5.534 1.00 94.12 208 PRO A C 1
ATOM 1563 O O . PRO A 1 208 ? 20.125 -4.031 5.354 1.00 94.12 208 PRO A O 1
ATOM 1566 N N . ASP A 1 209 ? 19.741 -6.233 5.127 1.00 94.62 209 ASP A N 1
ATOM 1567 C CA . ASP A 1 209 ? 21.003 -6.500 4.450 1.00 94.62 209 ASP A CA 1
ATOM 1568 C C . ASP A 1 209 ? 20.886 -6.212 2.946 1.00 94.62 209 ASP A C 1
ATOM 1570 O O . ASP A 1 209 ? 19.807 -5.925 2.420 1.00 94.62 209 ASP A O 1
ATOM 1574 N N . GLU A 1 210 ? 22.013 -6.327 2.246 1.00 94.81 210 GLU A N 1
ATOM 1575 C CA . GLU A 1 210 ? 22.132 -6.041 0.813 1.00 94.81 210 GLU A CA 1
ATOM 1576 C C . GLU A 1 210 ? 21.537 -7.148 -0.094 1.00 94.81 210 GLU A C 1
ATOM 1578 O O . GLU A 1 210 ? 21.870 -7.211 -1.278 1.00 94.81 210 GLU A O 1
ATOM 1583 N N . SER A 1 211 ? 20.710 -8.069 0.421 1.00 95.75 211 SER A N 1
ATOM 1584 C CA . SER A 1 211 ? 20.066 -9.109 -0.406 1.00 95.75 211 SER A CA 1
ATOM 1585 C C . SER A 1 211 ? 18.954 -8.541 -1.289 1.00 95.75 211 SER A C 1
ATOM 1587 O O . SER A 1 211 ? 18.760 -8.996 -2.414 1.00 95.75 211 SER A O 1
ATOM 1589 N N . GLY A 1 212 ? 18.249 -7.517 -0.798 1.00 94.94 212 GLY A N 1
ATOM 1590 C CA . GLY A 1 212 ? 16.998 -7.043 -1.392 1.00 94.94 212 GLY A CA 1
ATOM 1591 C C . GLY A 1 212 ? 15.805 -7.975 -1.143 1.00 94.94 212 GLY A C 1
ATOM 1592 O O . GLY A 1 212 ? 14.743 -7.751 -1.721 1.00 94.94 212 GLY A O 1
ATOM 1593 N N . ASP A 1 213 ? 15.958 -9.002 -0.302 1.00 97.56 213 ASP A N 1
ATOM 1594 C CA . ASP A 1 213 ? 14.896 -9.966 -0.028 1.00 97.56 213 ASP A CA 1
ATOM 1595 C C . ASP A 1 213 ? 13.727 -9.331 0.730 1.00 97.56 213 ASP A C 1
ATOM 1597 O O . ASP A 1 213 ? 13.897 -8.460 1.585 1.00 97.56 213 ASP A O 1
ATOM 1601 N N . VAL A 1 214 ? 12.519 -9.835 0.499 1.00 97.94 214 VAL A N 1
ATOM 1602 C CA . VAL A 1 214 ? 11.370 -9.599 1.377 1.00 97.94 214 VAL A CA 1
ATOM 1603 C C . VAL A 1 214 ? 11.017 -10.915 2.059 1.00 97.94 214 VAL A C 1
ATOM 1605 O O . VAL A 1 214 ? 10.650 -11.872 1.370 1.00 97.94 214 VAL A O 1
ATOM 1608 N N . PRO A 1 215 ? 11.056 -10.985 3.399 1.00 98.31 215 PRO A N 1
ATOM 1609 C CA . PRO A 1 215 ? 10.700 -12.209 4.092 1.00 98.31 215 PRO A CA 1
ATOM 1610 C C . PRO A 1 215 ? 9.214 -12.537 3.939 1.00 98.31 215 PRO A C 1
ATOM 1612 O O . PRO A 1 215 ? 8.366 -11.655 4.107 1.00 98.31 215 PRO A O 1
ATOM 1615 N N . PRO A 1 216 ? 8.859 -13.811 3.694 1.00 98.44 216 PRO A N 1
ATOM 1616 C CA . PRO A 1 216 ? 7.468 -14.223 3.642 1.00 98.44 216 PRO A CA 1
ATOM 1617 C C . PRO A 1 216 ? 6.818 -14.060 5.014 1.00 98.44 216 PRO A C 1
ATOM 1619 O O . PRO A 1 216 ? 7.459 -14.256 6.052 1.00 98.44 216 PRO A O 1
ATOM 1622 N N . PHE A 1 217 ? 5.511 -13.807 5.042 1.00 98.50 217 PHE A N 1
ATOM 1623 C CA . PHE A 1 217 ? 4.752 -13.703 6.292 1.00 98.50 217 PHE A CA 1
ATOM 1624 C C . PHE A 1 217 ? 4.782 -15.003 7.105 1.00 98.50 217 PHE A C 1
ATOM 1626 O O . PHE A 1 217 ? 4.762 -14.972 8.331 1.00 98.50 217 PHE A O 1
ATOM 1633 N N . SER A 1 218 ? 4.950 -16.160 6.457 1.00 98.19 218 SER A N 1
ATOM 1634 C CA . SER A 1 218 ? 5.157 -17.440 7.147 1.00 98.19 218 SER A CA 1
ATOM 1635 C C . SER A 1 218 ? 6.431 -17.489 8.005 1.00 98.19 218 SER A C 1
ATOM 1637 O O . SER A 1 218 ? 6.583 -18.413 8.800 1.00 98.19 218 SER A O 1
ATOM 1639 N N . SER A 1 219 ? 7.354 -16.534 7.840 1.00 98.19 219 SER A N 1
ATOM 1640 C CA . SER A 1 219 ? 8.563 -16.392 8.662 1.00 98.19 219 SER A CA 1
ATOM 1641 C C . SER A 1 219 ? 8.378 -15.508 9.899 1.00 98.19 219 SER A C 1
ATOM 1643 O O . SER A 1 219 ? 9.347 -15.329 10.638 1.00 98.19 219 SER A O 1
ATOM 1645 N N . LEU A 1 220 ? 7.172 -14.958 10.118 1.00 98.38 220 LEU A N 1
ATOM 1646 C CA . LEU A 1 220 ? 6.883 -14.013 11.196 1.00 98.38 220 LEU A CA 1
ATOM 1647 C C . LEU A 1 220 ? 7.431 -14.515 12.535 1.00 98.38 220 LEU A C 1
ATOM 1649 O O . LEU A 1 220 ? 7.161 -15.649 12.940 1.00 98.38 220 LEU A O 1
ATOM 1653 N N . ILE A 1 221 ? 8.209 -13.678 13.223 1.00 96.81 221 ILE A N 1
ATOM 1654 C CA . ILE A 1 221 ? 8.790 -14.066 14.511 1.00 96.81 221 ILE A CA 1
ATOM 1655 C C . ILE A 1 221 ? 7.683 -14.354 15.536 1.00 96.81 221 ILE A C 1
ATOM 1657 O O . ILE A 1 221 ? 6.692 -13.633 15.621 1.00 96.81 221 ILE A O 1
ATOM 1661 N N . GLU A 1 222 ? 7.861 -15.394 16.354 1.00 95.19 222 GLU A N 1
ATOM 1662 C CA . GLU A 1 222 ? 6.840 -15.847 17.318 1.00 95.19 222 GLU A CA 1
ATOM 1663 C C . GLU A 1 222 ? 6.483 -14.787 18.371 1.00 95.19 222 GLU A C 1
ATOM 1665 O O . GLU A 1 222 ? 5.399 -14.817 18.949 1.00 95.19 222 GLU A O 1
ATOM 1670 N N . THR A 1 223 ? 7.394 -13.848 18.634 1.00 94.38 223 THR A N 1
ATOM 1671 C CA . THR A 1 223 ? 7.182 -12.739 19.571 1.00 94.38 223 THR A CA 1
ATOM 1672 C C . THR A 1 223 ? 6.396 -11.579 18.962 1.00 94.38 223 THR A C 1
ATOM 1674 O O . THR A 1 223 ? 6.070 -10.637 19.681 1.00 94.38 223 THR A O 1
ATOM 1677 N N . HIS A 1 224 ? 6.104 -11.607 17.658 1.00 95.88 224 HIS A N 1
ATOM 1678 C CA . HIS A 1 224 ? 5.335 -10.555 17.002 1.00 95.88 224 HIS A CA 1
ATOM 1679 C C . HIS A 1 224 ? 3.844 -10.766 17.225 1.00 95.88 224 HIS A C 1
ATOM 1681 O O . HIS A 1 224 ? 3.290 -11.816 16.899 1.00 95.88 224 HIS A O 1
ATOM 1687 N N . HIS A 1 225 ? 3.164 -9.750 17.747 1.00 97.56 225 HIS A N 1
ATOM 1688 C CA . HIS A 1 225 ? 1.719 -9.821 17.929 1.00 97.56 225 HIS A CA 1
ATOM 1689 C C . HIS A 1 225 ? 1.005 -9.756 16.576 1.00 97.56 225 HIS A C 1
ATOM 1691 O O . HIS A 1 225 ? 1.239 -8.846 15.781 1.00 97.56 225 HIS A O 1
ATOM 1697 N N . THR A 1 226 ? 0.087 -10.691 16.343 1.00 98.06 226 THR A N 1
ATOM 1698 C CA . THR A 1 226 ? -0.811 -10.696 15.187 1.00 98.06 226 THR A CA 1
ATOM 1699 C C . THR A 1 226 ? -2.170 -11.274 15.574 1.00 98.06 226 THR A C 1
ATOM 1701 O O . THR A 1 226 ? -2.270 -12.096 16.486 1.00 98.06 226 THR A O 1
ATOM 1704 N N . ALA A 1 227 ? -3.228 -10.814 14.914 1.00 98.00 227 ALA A N 1
ATOM 1705 C CA . ALA A 1 227 ? -4.593 -11.275 15.133 1.00 98.00 227 ALA A CA 1
ATOM 1706 C C . ALA A 1 227 ? -5.110 -12.196 14.016 1.00 98.00 227 ALA A C 1
ATOM 1708 O O . ALA A 1 227 ? -6.156 -12.823 14.191 1.00 98.00 227 ALA A O 1
ATOM 1709 N N . GLY A 1 228 ? -4.406 -12.280 12.886 1.00 97.75 228 GLY A N 1
ATOM 1710 C CA . GLY A 1 228 ? -4.821 -13.043 11.715 1.00 97.75 228 GLY A CA 1
ATOM 1711 C C . GLY A 1 228 ? -3.649 -13.693 10.988 1.00 97.75 228 GLY A C 1
ATOM 1712 O O . GLY A 1 228 ? -2.501 -13.627 11.420 1.00 97.75 228 GLY A O 1
ATOM 1713 N N . THR A 1 229 ? -3.961 -14.385 9.897 1.00 97.88 229 THR A N 1
ATOM 1714 C CA . THR A 1 229 ? -3.003 -15.225 9.161 1.00 97.88 229 THR A CA 1
ATOM 1715 C C . THR A 1 229 ? -3.123 -15.097 7.644 1.00 97.88 229 THR A C 1
ATOM 1717 O O . THR A 1 229 ? -2.391 -15.774 6.928 1.00 97.88 229 THR A O 1
ATOM 1720 N N . GLU A 1 230 ? -4.037 -14.261 7.142 1.00 98.12 230 GLU A N 1
ATOM 1721 C CA . GLU A 1 230 ? -4.261 -14.072 5.708 1.00 98.12 230 GLU A CA 1
ATOM 1722 C C . GLU A 1 230 ? -3.362 -12.957 5.147 1.00 98.12 230 GLU A C 1
ATOM 1724 O O . GLU A 1 230 ? -3.134 -11.925 5.788 1.00 98.12 230 GLU A O 1
ATOM 1729 N N . GLY A 1 231 ? -2.861 -13.162 3.930 1.00 97.88 231 GLY A N 1
ATOM 1730 C CA . GLY A 1 231 ? -1.954 -12.244 3.243 1.00 97.88 231 GLY A CA 1
ATOM 1731 C C . GLY A 1 231 ? -0.620 -11.999 3.953 1.00 97.88 231 GLY A C 1
ATOM 1732 O O . GLY A 1 231 ? -0.203 -12.753 4.831 1.00 97.88 231 GLY A O 1
ATOM 1733 N N . GLY A 1 232 ? 0.070 -10.925 3.560 1.00 98.06 232 GLY A N 1
ATOM 1734 C CA . GLY A 1 232 ? 1.410 -10.600 4.063 1.00 98.06 232 GLY A CA 1
ATOM 1735 C C . GLY A 1 232 ? 1.463 -9.770 5.327 1.00 98.06 232 GLY A C 1
ATOM 1736 O O . GLY A 1 232 ? 2.546 -9.437 5.802 1.00 98.06 232 GLY A O 1
ATOM 1737 N N . VAL A 1 233 ? 0.301 -9.422 5.869 1.00 98.56 233 VAL A N 1
ATOM 1738 C CA . VAL A 1 233 ? 0.185 -8.578 7.063 1.00 98.56 233 VAL A CA 1
ATOM 1739 C C . VAL A 1 233 ? -0.645 -9.222 8.167 1.00 98.56 233 VAL A C 1
ATOM 1741 O O . VAL A 1 233 ? -0.849 -8.602 9.208 1.00 98.56 233 VAL A O 1
ATOM 1744 N N . GLY A 1 234 ? -1.112 -10.458 7.971 1.00 98.38 234 GLY A N 1
ATOM 1745 C CA . GLY A 1 234 ? -1.900 -11.187 8.961 1.00 98.38 234 GLY A CA 1
ATOM 1746 C C . GLY A 1 234 ? -3.333 -10.681 9.087 1.00 98.38 234 GLY A C 1
ATOM 1747 O O . GLY A 1 234 ? -3.836 -10.544 10.200 1.00 98.38 234 GLY A O 1
ATOM 1748 N N . PHE A 1 235 ? -4.000 -10.396 7.967 1.00 98.75 235 PHE A N 1
ATOM 1749 C CA . PHE A 1 235 ? -5.432 -10.106 7.966 1.00 98.75 235 PHE A CA 1
ATOM 1750 C C . PHE A 1 235 ? -6.220 -11.244 8.627 1.00 98.75 235 PHE A C 1
ATOM 1752 O O . PHE A 1 235 ? -5.874 -12.429 8.539 1.00 98.75 235 PHE A O 1
ATOM 1759 N N . ARG A 1 236 ? -7.297 -10.884 9.320 1.00 98.31 236 ARG A N 1
ATOM 1760 C CA . ARG A 1 236 ? -8.219 -11.832 9.938 1.00 98.31 236 ARG A CA 1
ATOM 1761 C C . ARG A 1 236 ? -9.189 -12.358 8.893 1.00 98.31 236 ARG A C 1
ATOM 1763 O O . ARG A 1 236 ? -9.744 -11.595 8.100 1.00 98.31 236 ARG A O 1
ATOM 1770 N N . ALA A 1 237 ? -9.473 -13.654 8.980 1.00 96.62 237 ALA A N 1
ATOM 1771 C CA . ALA A 1 237 ? -10.556 -14.256 8.221 1.00 96.62 237 ALA A CA 1
ATOM 1772 C C . ALA A 1 237 ? -11.875 -13.510 8.485 1.00 96.62 237 ALA A C 1
ATOM 1774 O O . ALA A 1 237 ? -12.178 -13.136 9.624 1.00 96.62 237 ALA A O 1
ATOM 1775 N N . GLU A 1 238 ? -12.655 -13.317 7.419 1.00 93.50 238 GLU A N 1
ATOM 1776 C CA . GLU A 1 238 ? -13.970 -12.654 7.425 1.00 93.50 238 GLU A CA 1
ATOM 1777 C C . GLU A 1 238 ? -13.961 -11.156 7.786 1.00 93.50 238 GLU A C 1
ATOM 1779 O O . GLU A 1 238 ? -15.026 -10.538 7.832 1.00 93.50 238 GLU A O 1
ATOM 1784 N N . ALA A 1 239 ? -12.794 -10.545 8.016 1.00 97.06 239 ALA A N 1
ATOM 1785 C CA . ALA A 1 239 ? -12.707 -9.100 8.176 1.00 97.06 239 ALA A CA 1
ATOM 1786 C C . ALA A 1 239 ? -12.885 -8.382 6.833 1.00 97.06 239 ALA A C 1
ATOM 1788 O O . ALA A 1 239 ? -12.444 -8.858 5.784 1.00 97.06 239 ALA A O 1
ATOM 1789 N N . LEU A 1 240 ? -13.472 -7.184 6.873 1.00 96.81 240 LEU A N 1
ATOM 1790 C CA . LEU A 1 240 ? -13.284 -6.225 5.790 1.00 96.81 240 LEU A CA 1
ATOM 1791 C C . LEU A 1 240 ? -11.829 -5.750 5.830 1.00 96.81 240 LEU A C 1
ATOM 1793 O O . LEU A 1 240 ? -11.418 -5.107 6.797 1.00 96.81 240 LEU A O 1
ATOM 1797 N N . LYS A 1 241 ? -11.072 -6.047 4.774 1.00 98.38 241 LYS A N 1
ATOM 1798 C CA . LYS A 1 241 ? -9.646 -5.721 4.665 1.00 98.38 241 LYS A CA 1
ATOM 1799 C C . LYS A 1 241 ? -9.466 -4.410 3.913 1.00 98.38 241 LYS A C 1
ATOM 1801 O O . LYS A 1 241 ? -9.828 -4.298 2.738 1.00 98.38 241 LYS A O 1
ATOM 1806 N N . LEU A 1 242 ? -8.912 -3.418 4.595 1.00 98.44 242 LEU A N 1
ATOM 1807 C CA . LEU A 1 242 ? -8.612 -2.104 4.045 1.00 98.44 242 LEU A CA 1
ATOM 1808 C C . LEU A 1 242 ? -7.100 -1.882 4.067 1.00 98.44 242 LEU A C 1
ATOM 1810 O O . LEU A 1 242 ? -6.459 -2.064 5.100 1.00 98.44 242 LEU A O 1
ATOM 1814 N N . ILE A 1 243 ? -6.548 -1.434 2.943 1.00 98.75 243 ILE A N 1
ATOM 1815 C CA . ILE A 1 243 ? -5.209 -0.847 2.883 1.00 98.75 243 ILE A CA 1
ATOM 1816 C C . ILE A 1 243 ? -5.376 0.653 2.671 1.00 98.75 243 ILE A C 1
ATOM 1818 O O . ILE A 1 243 ? -6.056 1.082 1.741 1.00 98.75 243 ILE A O 1
ATOM 1822 N N . VAL A 1 244 ? -4.755 1.450 3.530 1.00 98.25 244 VAL A N 1
ATOM 1823 C CA . VAL A 1 244 ? -4.566 2.885 3.325 1.00 98.25 244 VAL A CA 1
ATOM 1824 C C . VAL A 1 244 ? -3.164 3.058 2.755 1.00 98.25 244 VAL A C 1
ATOM 1826 O O . VAL A 1 244 ? -2.188 2.964 3.496 1.00 98.25 244 VAL A O 1
ATOM 1829 N N . LEU A 1 245 ? -3.078 3.250 1.439 1.00 98.44 245 LEU A N 1
ATOM 1830 C CA . LEU A 1 245 ? -1.824 3.448 0.719 1.00 98.44 245 LEU A CA 1
ATOM 1831 C C . LEU A 1 245 ? -1.471 4.936 0.697 1.00 98.44 245 LEU A C 1
ATOM 1833 O O . LEU A 1 245 ? -2.260 5.749 0.208 1.00 98.44 245 LEU A O 1
ATOM 1837 N N . ALA A 1 246 ? -0.292 5.273 1.210 1.00 97.50 246 ALA A N 1
ATOM 1838 C CA . ALA A 1 246 ? 0.201 6.637 1.325 1.00 97.50 246 ALA A CA 1
ATOM 1839 C C . ALA A 1 246 ? 1.472 6.829 0.498 1.00 97.50 246 ALA A C 1
ATOM 1841 O O . ALA A 1 246 ? 2.434 6.109 0.732 1.00 97.50 246 ALA A O 1
ATOM 1842 N N . THR A 1 247 ? 1.474 7.778 -0.437 1.00 97.19 247 THR A N 1
ATOM 1843 C CA . THR A 1 247 ? 2.658 8.134 -1.241 1.00 97.19 247 THR A CA 1
ATOM 1844 C C . THR A 1 247 ? 2.510 9.530 -1.841 1.00 97.19 247 THR A C 1
ATOM 1846 O O . THR A 1 247 ? 1.391 10.041 -1.980 1.00 97.19 247 THR A O 1
ATOM 1849 N N . ASP A 1 248 ? 3.625 10.166 -2.184 1.00 95.44 248 ASP A N 1
ATOM 1850 C CA . ASP A 1 248 ? 3.689 11.438 -2.902 1.00 95.44 248 ASP A CA 1
ATOM 1851 C C . ASP A 1 248 ? 4.056 11.307 -4.379 1.00 95.44 248 ASP A C 1
ATOM 1853 O O . ASP A 1 248 ? 4.062 12.315 -5.091 1.00 95.44 248 ASP A O 1
ATOM 1857 N N . ILE A 1 249 ? 4.216 10.079 -4.871 1.00 94.62 249 ILE A N 1
ATOM 1858 C CA . ILE A 1 249 ? 4.598 9.816 -6.251 1.00 94.62 249 ILE A CA 1
ATOM 1859 C C . ILE A 1 249 ? 3.806 8.651 -6.850 1.00 94.62 249 ILE A C 1
ATOM 1861 O O . ILE A 1 249 ? 3.199 7.827 -6.168 1.00 94.62 249 ILE A O 1
ATOM 1865 N N . CYS A 1 250 ? 3.718 8.623 -8.175 1.00 94.31 250 CYS A N 1
ATOM 1866 C CA . CYS A 1 250 ? 3.189 7.474 -8.901 1.00 94.31 250 CYS A CA 1
ATOM 1867 C C . CYS A 1 250 ? 4.052 6.214 -8.670 1.00 94.31 250 CYS A C 1
ATOM 1869 O O . CYS A 1 250 ? 5.159 6.289 -8.144 1.00 94.31 250 CYS A O 1
ATOM 1871 N N . SER A 1 251 ? 3.559 5.047 -9.090 1.00 95.19 251 SER A N 1
ATOM 1872 C CA . SER A 1 251 ? 4.246 3.780 -8.837 1.00 95.19 251 SER A CA 1
ATOM 1873 C C . SER A 1 251 ? 4.828 3.136 -10.096 1.00 95.19 251 SER A C 1
ATOM 1875 O O . SER A 1 251 ? 4.327 3.340 -11.202 1.00 95.19 251 SER A O 1
ATOM 1877 N N . THR A 1 252 ? 5.864 2.320 -9.912 1.00 94.50 252 THR A N 1
ATOM 1878 C CA . THR A 1 252 ? 6.403 1.399 -10.911 1.00 94.50 252 THR A CA 1
ATOM 1879 C C . THR A 1 252 ? 5.316 0.458 -11.424 1.00 94.50 252 THR A C 1
ATOM 1881 O O . THR A 1 252 ? 4.612 -0.203 -10.658 1.00 94.50 252 THR A O 1
ATOM 1884 N N . VAL A 1 253 ? 5.192 0.382 -12.749 1.00 95.50 253 VAL A N 1
ATOM 1885 C CA . VAL A 1 253 ? 4.212 -0.460 -13.441 1.00 95.50 253 VAL A CA 1
ATOM 1886 C C . VAL A 1 253 ? 4.948 -1.452 -14.321 1.00 95.50 253 VAL A C 1
ATOM 1888 O O . VAL A 1 253 ? 5.486 -1.086 -15.367 1.00 95.50 253 VAL A O 1
ATOM 1891 N N . ALA A 1 254 ? 4.918 -2.721 -13.929 1.00 96.00 254 ALA A N 1
ATOM 1892 C CA . ALA A 1 254 ? 5.436 -3.813 -14.737 1.00 96.00 254 ALA A CA 1
ATOM 1893 C C . ALA A 1 254 ? 4.314 -4.651 -15.363 1.00 96.00 254 ALA A C 1
ATOM 1895 O O . ALA A 1 254 ? 3.243 -4.815 -14.780 1.00 96.00 254 ALA A O 1
ATOM 1896 N N . ILE A 1 255 ? 4.571 -5.203 -16.548 1.00 96.81 255 ILE A N 1
ATOM 1897 C CA . ILE A 1 255 ? 3.750 -6.244 -17.188 1.00 96.81 255 ILE A CA 1
ATOM 1898 C C . ILE A 1 255 ? 4.607 -7.482 -17.499 1.00 96.81 255 ILE A C 1
ATOM 1900 O O . ILE A 1 255 ? 5.841 -7.372 -17.546 1.00 96.81 255 ILE A O 1
ATOM 1904 N N . PRO A 1 256 ? 3.999 -8.652 -17.774 1.00 96.94 256 PRO A N 1
ATOM 1905 C CA . PRO A 1 256 ? 4.758 -9.843 -18.132 1.00 96.94 256 PRO A CA 1
ATOM 1906 C C . PRO A 1 256 ? 5.655 -9.613 -19.362 1.00 96.94 256 PRO A C 1
ATOM 1908 O O . PRO A 1 256 ? 5.226 -8.969 -20.329 1.00 96.94 256 PRO A O 1
ATOM 1911 N N . PRO A 1 257 ? 6.884 -10.157 -19.376 1.00 94.12 257 PRO A N 1
ATOM 1912 C CA . PRO A 1 257 ? 7.836 -9.926 -20.456 1.00 94.12 257 PRO A CA 1
ATOM 1913 C C . PRO A 1 257 ? 7.278 -10.386 -21.805 1.00 94.12 257 PRO A C 1
ATOM 1915 O O . PRO A 1 257 ? 6.589 -11.403 -21.905 1.00 94.12 257 PRO A O 1
ATOM 1918 N N . PHE A 1 258 ? 7.586 -9.622 -22.857 1.00 91.19 258 PHE A N 1
ATOM 1919 C CA . PHE A 1 258 ? 7.169 -9.877 -24.246 1.00 91.19 258 PHE A CA 1
ATOM 1920 C C . PHE A 1 258 ? 5.649 -9.904 -24.489 1.00 91.19 258 PHE A C 1
ATOM 1922 O O . PHE A 1 258 ? 5.209 -10.268 -25.583 1.00 91.19 258 PHE A O 1
ATOM 1929 N N . SER A 1 259 ? 4.845 -9.503 -23.504 1.00 93.94 259 SER A N 1
ATOM 1930 C CA . SER A 1 259 ? 3.399 -9.360 -23.662 1.00 93.94 259 SER A CA 1
ATOM 1931 C C . SER A 1 259 ? 3.053 -8.002 -24.263 1.00 93.94 259 SER A C 1
ATOM 1933 O O . SER A 1 259 ? 3.762 -7.016 -24.068 1.00 93.94 259 SER A O 1
ATOM 1935 N N . ALA A 1 260 ? 1.950 -7.934 -25.009 1.00 94.81 260 ALA A N 1
ATOM 1936 C CA . ALA A 1 260 ? 1.408 -6.643 -25.412 1.00 94.81 260 ALA A CA 1
ATOM 1937 C C . ALA A 1 260 ? 0.967 -5.870 -24.161 1.00 94.81 260 ALA A C 1
ATOM 1939 O O . ALA A 1 260 ? 0.353 -6.457 -23.269 1.00 94.81 260 ALA A O 1
ATOM 1940 N N . VAL A 1 261 ? 1.254 -4.566 -24.116 1.00 94.25 261 VAL A N 1
ATOM 1941 C CA . VAL A 1 261 ? 0.717 -3.685 -23.073 1.00 94.25 261 VAL A CA 1
ATOM 1942 C C . VAL A 1 261 ? -0.809 -3.721 -23.187 1.00 94.25 261 VAL A C 1
ATOM 1944 O O . VAL A 1 261 ? -1.328 -3.375 -24.253 1.00 94.25 261 VAL A O 1
ATOM 1947 N N . PRO A 1 262 ? -1.540 -4.178 -22.158 1.00 96.00 262 PRO A N 1
ATOM 1948 C CA . PRO A 1 262 ? -2.992 -4.186 -22.215 1.00 96.00 262 PRO A CA 1
ATOM 1949 C C . PRO A 1 262 ? -3.509 -2.744 -22.232 1.00 96.00 262 PRO A C 1
ATOM 1951 O O . PRO A 1 262 ? -2.941 -1.876 -21.574 1.00 96.00 262 PRO A O 1
ATOM 1954 N N . ASP A 1 263 ? -4.610 -2.478 -22.938 1.00 96.38 263 ASP A N 1
ATOM 1955 C CA . ASP A 1 263 ? -5.247 -1.151 -22.899 1.00 96.38 263 ASP A CA 1
ATOM 1956 C C . ASP A 1 263 ? -5.850 -0.860 -21.514 1.00 96.38 263 ASP A C 1
ATOM 1958 O O . ASP A 1 263 ? -5.935 0.293 -21.084 1.00 96.38 263 ASP A O 1
ATOM 1962 N N . GLN A 1 264 ? -6.286 -1.916 -20.820 1.00 97.81 264 GLN A N 1
ATOM 1963 C CA . GLN A 1 264 ? -6.939 -1.843 -19.521 1.00 97.81 264 GLN A CA 1
ATOM 1964 C C . GLN A 1 264 ? -6.454 -2.940 -18.579 1.00 97.81 264 GLN A C 1
ATOM 1966 O O . GLN A 1 264 ? -6.252 -4.081 -18.993 1.00 97.81 264 GLN A O 1
ATOM 1971 N N . ILE A 1 265 ? -6.371 -2.592 -17.300 1.00 97.94 265 ILE A N 1
ATOM 1972 C CA . ILE A 1 265 ? -6.210 -3.524 -16.189 1.00 97.94 265 ILE A CA 1
ATOM 1973 C C . ILE A 1 265 ? -7.599 -3.864 -15.659 1.00 97.94 265 ILE A C 1
ATOM 1975 O O . ILE A 1 265 ? -8.439 -2.980 -15.458 1.00 97.94 265 ILE A O 1
ATOM 1979 N N . VAL A 1 266 ? -7.860 -5.153 -15.460 1.00 97.81 266 VAL A N 1
ATOM 1980 C CA . VAL A 1 266 ? -9.179 -5.651 -15.058 1.00 97.81 266 VAL A CA 1
ATOM 1981 C C . VAL A 1 266 ? -9.124 -6.060 -13.597 1.00 97.81 266 VAL A C 1
ATOM 1983 O O . VAL A 1 266 ? -8.245 -6.818 -13.205 1.00 97.81 266 VAL A O 1
ATOM 1986 N N . GLY A 1 267 ? -10.079 -5.605 -12.788 1.00 97.06 267 GLY A N 1
ATOM 1987 C CA . GLY A 1 267 ? -10.250 -6.139 -11.443 1.00 97.06 267 GLY A CA 1
ATOM 1988 C C . GLY A 1 267 ? -11.690 -6.463 -11.106 1.00 97.06 267 GLY A C 1
ATOM 1989 O O . GLY A 1 267 ? -12.556 -6.540 -11.977 1.00 97.06 267 GLY A O 1
ATOM 1990 N N . LEU A 1 268 ? -11.938 -6.689 -9.818 1.00 94.06 268 LEU A N 1
ATOM 1991 C CA . LEU A 1 268 ? -13.205 -7.228 -9.339 1.00 94.06 268 LEU A CA 1
ATOM 1992 C C . LEU A 1 268 ? -14.375 -6.254 -9.523 1.00 94.06 268 LEU A C 1
ATOM 1994 O O . LEU A 1 268 ? -15.499 -6.693 -9.770 1.00 94.06 268 LEU A O 1
ATOM 1998 N N . TYR A 1 269 ? -14.125 -4.948 -9.394 1.00 95.88 269 TYR A N 1
ATOM 1999 C CA . TYR A 1 269 ? -15.183 -3.931 -9.369 1.00 95.88 269 TYR A CA 1
ATOM 2000 C C . TYR A 1 269 ? -15.212 -3.021 -10.603 1.00 95.88 269 TYR A C 1
ATOM 2002 O O . TYR A 1 269 ? -16.278 -2.504 -10.947 1.00 95.88 269 TYR A O 1
ATOM 2010 N N . SER A 1 270 ? -14.078 -2.822 -11.277 1.00 97.25 270 SER A N 1
ATOM 2011 C CA . SER A 1 270 ? -13.986 -2.019 -12.501 1.00 97.25 270 SER A CA 1
ATOM 2012 C C . SER A 1 270 ? -12.870 -2.508 -13.430 1.00 97.25 270 SER A C 1
ATOM 2014 O O . SER A 1 270 ? -12.141 -3.456 -13.134 1.00 97.25 270 SER A O 1
ATOM 2016 N N . SER A 1 271 ? -12.756 -1.858 -14.586 1.00 97.81 271 SER A N 1
ATOM 2017 C CA . SER A 1 271 ? -11.574 -1.917 -15.443 1.00 97.81 271 SER A CA 1
ATOM 2018 C C . SER A 1 271 ? -11.074 -0.492 -15.637 1.00 97.81 271 SER A C 1
ATOM 2020 O O . SER A 1 271 ? -11.880 0.415 -15.854 1.00 97.81 271 SER A O 1
ATOM 2022 N N . GLU A 1 272 ? -9.768 -0.295 -15.536 1.00 98.00 272 GLU A N 1
ATOM 2023 C CA . GLU A 1 272 ? -9.121 1.017 -15.610 1.00 98.00 272 GLU A CA 1
ATOM 2024 C C . GLU A 1 272 ? -8.091 1.014 -16.733 1.00 98.00 272 GLU A C 1
ATOM 2026 O O . GLU A 1 272 ? -7.529 -0.034 -17.045 1.00 98.00 272 GLU A O 1
ATOM 2031 N N . TYR A 1 273 ? -7.839 2.165 -17.356 1.00 97.81 273 TYR A N 1
ATOM 2032 C CA . TYR A 1 273 ? -6.816 2.241 -18.396 1.00 97.81 273 TYR A CA 1
ATOM 2033 C C . TYR A 1 273 ? -5.437 1.994 -17.794 1.00 97.81 273 TYR A C 1
ATOM 2035 O O . TYR A 1 273 ? -5.118 2.532 -16.736 1.00 97.81 273 TYR A O 1
ATOM 2043 N N . THR A 1 274 ? -4.593 1.235 -18.489 1.00 96.25 274 THR A N 1
ATOM 2044 C CA . THR A 1 274 ? -3.211 0.992 -18.044 1.00 96.25 274 THR A CA 1
ATOM 2045 C C . THR A 1 274 ? -2.445 2.301 -17.859 1.00 96.25 274 THR A C 1
ATOM 2047 O O . THR A 1 274 ? -1.663 2.437 -16.923 1.00 96.25 274 THR A O 1
ATOM 2050 N N . ASP A 1 275 ? -2.737 3.305 -18.689 1.00 96.19 275 ASP A N 1
ATOM 2051 C CA . ASP A 1 275 ? -2.178 4.651 -18.566 1.00 96.19 275 ASP A CA 1
ATOM 2052 C C . ASP A 1 275 ? -2.535 5.355 -17.250 1.00 96.19 275 ASP A C 1
ATOM 2054 O O . ASP A 1 275 ? -1.745 6.172 -16.794 1.00 96.19 275 ASP A O 1
ATOM 2058 N N . ASP A 1 276 ? -3.649 5.029 -16.584 1.00 97.25 276 ASP A N 1
ATOM 2059 C CA . ASP A 1 276 ? -3.975 5.624 -15.279 1.00 97.25 276 ASP A CA 1
ATOM 2060 C C . ASP A 1 276 ? -3.016 5.181 -14.166 1.00 97.25 276 ASP A C 1
ATOM 2062 O O . ASP A 1 276 ? -2.905 5.874 -13.157 1.00 97.25 276 ASP A O 1
ATOM 2066 N N . PHE A 1 277 ? -2.312 4.061 -14.350 1.00 96.69 277 PHE A N 1
ATOM 2067 C CA . PHE A 1 277 ? -1.318 3.571 -13.395 1.00 96.69 277 PHE A CA 1
ATOM 2068 C C . PHE A 1 277 ? 0.091 4.091 -13.671 1.00 96.69 277 PHE A C 1
ATOM 2070 O O . PHE A 1 277 ? 0.955 4.010 -12.805 1.00 96.69 277 PHE A O 1
ATOM 2077 N N . ARG A 1 278 ? 0.332 4.619 -14.872 1.00 94.00 278 ARG A N 1
ATOM 2078 C CA . ARG A 1 278 ? 1.662 4.994 -15.345 1.00 94.00 278 ARG A CA 1
ATOM 2079 C C . ARG A 1 278 ? 2.010 6.431 -14.974 1.00 94.00 278 ARG A C 1
ATOM 2081 O O . ARG A 1 278 ? 1.173 7.332 -15.006 1.00 94.00 278 ARG A O 1
ATOM 2088 N N . CYS A 1 279 ? 3.295 6.649 -14.741 1.00 91.31 279 CYS A N 1
ATOM 2089 C CA . CYS A 1 279 ? 3.853 7.944 -14.367 1.00 91.31 279 CYS A CA 1
ATOM 2090 C C . CYS A 1 279 ? 3.981 8.924 -15.528 1.00 91.31 279 CYS A C 1
ATOM 2092 O O . CYS A 1 279 ? 3.808 10.132 -15.370 1.00 91.31 279 CYS A O 1
ATOM 2094 N N . SER A 1 280 ? 4.261 8.416 -16.727 1.00 86.94 280 SER A N 1
ATOM 2095 C CA . SER A 1 280 ? 4.478 9.267 -17.888 1.00 86.94 280 SER A CA 1
ATOM 2096 C C . SER A 1 280 ? 3.934 8.676 -19.180 1.00 86.94 280 SER A C 1
ATOM 2098 O O . SER A 1 280 ? 3.704 7.473 -19.323 1.00 86.94 280 SER A O 1
ATOM 2100 N N . SER A 1 281 ? 3.750 9.566 -20.157 1.00 77.69 281 SER A N 1
ATOM 2101 C CA . SER A 1 281 ? 3.400 9.210 -21.531 1.00 77.69 281 SER A CA 1
ATOM 2102 C C . SER A 1 281 ? 4.609 8.774 -22.351 1.00 77.69 281 SER A C 1
ATOM 2104 O O . SER A 1 281 ? 4.481 8.614 -23.567 1.00 77.69 281 SER A O 1
ATOM 2106 N N . HIS A 1 282 ? 5.790 8.647 -21.737 1.00 78.25 282 HIS A N 1
ATOM 2107 C CA . HIS A 1 282 ? 6.961 8.159 -22.443 1.00 78.25 282 HIS A CA 1
ATOM 2108 C C . HIS A 1 282 ? 6.727 6.729 -22.946 1.00 78.25 282 HIS A C 1
ATOM 2110 O O . HIS A 1 282 ? 5.813 6.032 -22.490 1.00 78.25 282 HIS A O 1
ATOM 2116 N N . PRO A 1 283 ? 7.511 6.280 -23.939 1.00 80.38 283 PRO A N 1
ATOM 2117 C CA . PRO A 1 283 ? 7.470 4.893 -24.361 1.00 80.38 283 PRO A CA 1
ATOM 2118 C C . PRO A 1 283 ? 7.691 3.954 -23.175 1.00 80.38 283 PRO A C 1
ATOM 2120 O O . PRO A 1 283 ? 8.442 4.258 -22.251 1.00 80.38 283 PRO A O 1
ATOM 2123 N N . PHE A 1 284 ? 7.053 2.793 -23.242 1.00 81.06 284 PHE A N 1
ATOM 2124 C CA . PHE A 1 284 ? 7.272 1.707 -22.298 1.00 81.06 284 PHE A CA 1
ATOM 2125 C C . PHE A 1 284 ? 8.778 1.379 -22.208 1.00 81.06 284 PHE A C 1
ATOM 2127 O O . PHE A 1 284 ? 9.422 1.201 -23.244 1.00 81.06 284 PHE A O 1
ATOM 2134 N N . GLY A 1 285 ? 9.329 1.338 -20.995 1.00 74.94 285 GLY A N 1
ATOM 2135 C CA . GLY A 1 285 ? 10.759 1.268 -20.673 1.00 74.94 285 GLY A CA 1
ATOM 2136 C C . GLY A 1 285 ? 11.369 2.536 -20.095 1.00 74.94 285 GLY A C 1
ATOM 2137 O O . GLY A 1 285 ? 12.568 2.567 -19.851 1.00 74.94 285 GLY A O 1
ATOM 2138 N N . GLN A 1 286 ? 10.573 3.585 -19.916 1.00 80.69 286 GLN A N 1
ATOM 2139 C CA . GLN A 1 286 ? 10.981 4.837 -19.282 1.00 80.69 286 GLN A CA 1
ATOM 2140 C C . GLN A 1 286 ? 10.072 5.116 -18.089 1.00 80.69 286 GLN A C 1
ATOM 2142 O O . GLN A 1 286 ? 8.951 4.601 -18.041 1.00 80.69 286 GLN A O 1
ATOM 2147 N N . ASP A 1 287 ? 10.566 5.909 -17.135 1.00 85.38 287 ASP A N 1
ATOM 2148 C CA . ASP A 1 287 ? 9.839 6.313 -15.923 1.00 85.38 287 ASP A CA 1
ATOM 2149 C C . ASP A 1 287 ? 9.132 5.116 -15.257 1.00 85.38 287 ASP A C 1
ATOM 2151 O O . ASP A 1 287 ? 7.929 5.140 -14.989 1.00 85.38 287 ASP A O 1
ATOM 2155 N N . ARG A 1 288 ? 9.884 4.010 -15.152 1.00 88.62 288 ARG A N 1
ATOM 2156 C CA . ARG A 1 288 ? 9.529 2.711 -14.552 1.00 88.62 288 ARG A CA 1
ATOM 2157 C C . ARG A 1 288 ? 8.154 2.153 -14.930 1.00 88.62 288 ARG A C 1
ATOM 2159 O O . ARG A 1 288 ? 7.500 1.461 -14.158 1.00 88.62 288 ARG A O 1
ATOM 2166 N N . SER A 1 289 ? 7.728 2.404 -16.166 1.00 92.81 289 SER A N 1
ATOM 2167 C CA . SER A 1 289 ? 6.618 1.696 -16.811 1.00 92.81 289 SER A CA 1
ATOM 2168 C C . SER A 1 289 ? 7.185 0.724 -17.841 1.00 92.81 289 SER A C 1
ATOM 2170 O O . SER A 1 289 ? 7.638 1.174 -18.890 1.00 92.81 289 SER A O 1
ATOM 2172 N N . GLY A 1 290 ? 7.201 -0.579 -17.575 1.00 94.69 290 GLY A N 1
ATOM 2173 C CA . GLY A 1 290 ? 8.003 -1.530 -18.349 1.00 94.69 290 GLY A CA 1
ATOM 2174 C C . GLY A 1 290 ? 7.665 -3.000 -18.108 1.00 94.69 290 GLY A C 1
ATOM 2175 O O . GLY A 1 290 ? 6.547 -3.361 -17.753 1.00 94.69 290 GLY A O 1
ATOM 2176 N N . TYR A 1 291 ? 8.633 -3.877 -18.346 1.00 96.06 291 TYR A N 1
ATOM 2177 C CA . TYR A 1 291 ? 8.457 -5.320 -18.171 1.00 96.06 291 TYR A CA 1
ATOM 2178 C C . TYR A 1 291 ? 9.051 -5.818 -16.853 1.00 96.06 291 TYR A C 1
ATOM 2180 O O . TYR A 1 291 ? 9.981 -5.218 -16.312 1.00 96.06 291 TYR A O 1
ATOM 2188 N N . VAL A 1 292 ? 8.564 -6.962 -16.381 1.00 97.19 292 VAL A N 1
ATOM 2189 C CA . VAL A 1 292 ? 9.307 -7.770 -15.408 1.00 97.19 292 VAL A CA 1
ATOM 2190 C C . VAL A 1 292 ? 10.542 -8.362 -16.100 1.00 97.19 292 VAL A C 1
ATOM 2192 O O . VAL A 1 292 ? 10.456 -8.883 -17.215 1.00 97.19 292 VAL A O 1
ATOM 2195 N N . SER A 1 293 ? 11.695 -8.248 -15.450 1.00 96.81 293 SER A N 1
ATOM 2196 C CA . SER A 1 293 ? 12.991 -8.736 -15.924 1.00 96.81 293 SER A CA 1
ATOM 2197 C C . SER A 1 293 ? 13.098 -10.266 -15.893 1.00 96.81 293 SER A C 1
ATOM 2199 O O . SER A 1 293 ? 12.456 -10.947 -15.093 1.00 96.81 293 SER A O 1
ATOM 2201 N N . ASP A 1 294 ? 13.975 -10.824 -16.730 1.00 97.06 294 ASP A N 1
ATOM 2202 C CA . ASP A 1 294 ? 14.424 -12.220 -16.649 1.00 97.06 294 ASP A CA 1
ATOM 2203 C C . ASP A 1 294 ? 15.659 -12.412 -15.745 1.00 97.06 294 ASP A C 1
ATOM 2205 O O . ASP A 1 294 ? 16.129 -13.541 -15.563 1.00 97.06 294 ASP A O 1
ATOM 2209 N N . ALA A 1 295 ? 16.152 -11.328 -15.142 1.00 97.00 295 ALA A N 1
ATOM 2210 C CA . ALA A 1 295 ? 17.282 -11.283 -14.222 1.00 97.00 295 ALA A CA 1
ATOM 2211 C C . ALA A 1 295 ? 16.988 -10.454 -12.956 1.00 97.00 295 ALA A C 1
ATOM 2213 O O . ALA A 1 295 ? 16.145 -9.557 -12.963 1.00 97.00 295 ALA A O 1
ATOM 2214 N N . PHE A 1 296 ? 17.722 -10.729 -11.877 1.00 95.56 296 PHE A N 1
ATOM 2215 C CA . PHE A 1 296 ? 17.612 -10.018 -10.591 1.00 95.56 296 PHE A CA 1
ATOM 2216 C C . PHE A 1 296 ? 18.295 -8.644 -10.585 1.00 95.56 296 PHE A C 1
ATOM 2218 O O . PHE A 1 296 ? 18.038 -7.837 -9.705 1.00 95.56 296 PHE A O 1
ATOM 2225 N N . SER A 1 297 ? 19.139 -8.354 -11.579 1.00 93.00 297 SER A N 1
ATOM 2226 C CA . SER A 1 297 ? 19.741 -7.036 -11.805 1.00 93.00 297 SER A CA 1
ATOM 2227 C C . SER A 1 297 ? 19.467 -6.584 -13.232 1.00 93.00 297 SER A C 1
ATOM 2229 O O . SER A 1 297 ? 19.497 -7.396 -14.158 1.00 93.00 297 SER A O 1
ATOM 2231 N N . GLU A 1 298 ? 19.254 -5.283 -13.425 1.00 89.00 298 GLU A N 1
ATOM 2232 C CA . GLU A 1 298 ? 19.073 -4.694 -14.752 1.00 89.00 298 GLU A CA 1
ATOM 2233 C C . GLU A 1 298 ? 20.316 -4.933 -15.623 1.00 89.00 298 GLU A C 1
ATOM 2235 O O . GLU A 1 298 ? 20.211 -5.227 -16.812 1.00 89.00 298 GLU A O 1
ATOM 2240 N N . LEU A 1 299 ? 21.507 -4.923 -15.010 1.00 88.94 299 LEU A N 1
ATOM 2241 C CA . LEU A 1 299 ? 22.797 -5.102 -15.686 1.00 88.94 299 LEU A CA 1
ATOM 2242 C C . LEU A 1 299 ? 22.948 -6.461 -16.386 1.00 88.94 299 LEU A C 1
ATOM 2244 O O . LEU A 1 299 ? 23.806 -6.612 -17.258 1.00 88.94 299 LEU A O 1
ATOM 2248 N N . SER A 1 300 ? 22.159 -7.456 -15.981 1.00 94.38 300 SER A N 1
ATOM 2249 C CA . SER A 1 300 ? 22.141 -8.799 -16.564 1.00 94.38 300 SER A CA 1
ATOM 2250 C C . SER A 1 300 ? 20.812 -9.156 -17.234 1.00 94.38 300 SER A C 1
ATOM 2252 O O . SER A 1 300 ? 20.699 -10.260 -17.768 1.00 94.38 300 SER A O 1
ATOM 2254 N N . SER A 1 301 ? 19.840 -8.238 -17.243 1.00 95.19 301 SER A N 1
ATOM 2255 C CA . SER A 1 301 ? 18.553 -8.420 -17.916 1.00 95.19 301 SER A CA 1
ATOM 2256 C C . SER A 1 301 ? 18.746 -8.524 -19.426 1.00 95.19 301 SER A C 1
ATOM 2258 O O . SER A 1 301 ? 19.483 -7.746 -20.039 1.00 95.19 301 SER A O 1
ATOM 2260 N N . THR A 1 302 ? 18.064 -9.486 -20.047 1.00 96.31 302 THR A N 1
ATOM 2261 C CA . THR A 1 302 ? 17.962 -9.572 -21.510 1.00 96.31 302 THR A CA 1
ATOM 2262 C C . THR A 1 302 ? 16.621 -9.070 -22.032 1.00 96.31 302 THR A C 1
ATOM 2264 O O . THR A 1 302 ? 16.461 -8.903 -23.244 1.00 96.31 302 THR A O 1
ATOM 2267 N N . VAL A 1 303 ? 15.673 -8.782 -21.133 1.00 95.50 303 VAL A N 1
ATOM 2268 C CA . VAL A 1 303 ? 14.376 -8.183 -21.452 1.00 95.50 303 VAL A CA 1
ATOM 2269 C C . VAL A 1 303 ? 14.572 -6.680 -21.665 1.00 95.50 303 VAL A C 1
ATOM 2271 O O . VAL A 1 303 ? 14.844 -5.953 -20.709 1.00 95.50 303 VAL A O 1
ATOM 2274 N N . PRO A 1 304 ? 14.419 -6.163 -22.899 1.00 92.25 304 PRO A N 1
ATOM 2275 C CA . PRO A 1 304 ? 14.490 -4.727 -23.125 1.00 92.25 304 PRO A CA 1
ATOM 2276 C C . PRO A 1 304 ? 13.399 -4.031 -22.318 1.00 92.25 304 PRO A C 1
ATOM 2278 O O . PRO A 1 304 ? 12.277 -4.538 -22.264 1.00 92.25 304 PRO A O 1
ATOM 2281 N N . ASN A 1 305 ? 13.693 -2.849 -21.773 1.00 92.00 305 ASN A N 1
ATOM 2282 C CA . ASN A 1 305 ? 12.710 -2.030 -21.061 1.00 92.00 305 ASN A CA 1
ATOM 2283 C C . ASN A 1 305 ? 12.150 -2.703 -19.789 1.00 92.00 305 ASN A C 1
ATOM 2285 O O . ASN A 1 305 ? 11.005 -2.446 -19.409 1.00 92.00 305 ASN A O 1
ATOM 2289 N N . SER A 1 306 ? 12.919 -3.593 -19.155 1.00 93.75 306 SER A N 1
ATOM 2290 C CA . SER A 1 306 ? 12.574 -4.151 -17.848 1.00 93.75 306 SER A CA 1
ATOM 2291 C C . SER A 1 306 ? 12.730 -3.106 -16.744 1.00 93.75 306 SER A C 1
ATOM 2293 O O . SER A 1 306 ? 13.748 -2.425 -16.704 1.00 93.75 306 SER A O 1
ATOM 2295 N N . VAL A 1 307 ? 11.750 -3.004 -15.849 1.00 93.25 307 VAL A N 1
ATOM 2296 C CA . VAL A 1 307 ? 11.702 -1.988 -14.774 1.00 93.25 307 VAL A CA 1
ATOM 2297 C C . VAL A 1 307 ? 11.530 -2.595 -13.383 1.00 93.25 307 VAL A C 1
ATOM 2299 O O . VAL A 1 307 ? 11.582 -1.878 -12.394 1.00 93.25 307 VAL A O 1
ATOM 2302 N N . VAL A 1 308 ? 11.313 -3.909 -13.318 1.00 94.62 308 VAL A N 1
ATOM 2303 C CA . VAL A 1 308 ? 11.144 -4.689 -12.090 1.00 94.62 308 VAL A CA 1
ATOM 2304 C C . VAL A 1 308 ? 12.055 -5.915 -12.182 1.00 94.62 308 VAL A C 1
ATOM 2306 O O . VAL A 1 308 ? 12.102 -6.534 -13.253 1.00 94.62 308 VAL A O 1
ATOM 2309 N N . PRO A 1 309 ? 12.785 -6.281 -11.112 1.00 96.06 309 PRO A N 1
ATOM 2310 C CA . PRO A 1 309 ? 13.621 -7.477 -11.087 1.00 96.06 309 PRO A CA 1
ATOM 2311 C C . PRO A 1 309 ? 12.817 -8.759 -11.300 1.00 96.06 309 PRO A C 1
ATOM 2313 O O . PRO A 1 309 ? 11.604 -8.827 -11.095 1.00 96.06 309 PRO A O 1
ATOM 2316 N N . LYS A 1 310 ? 13.515 -9.821 -11.701 1.00 97.56 310 LYS A N 1
ATOM 2317 C CA . LYS A 1 310 ? 12.928 -11.157 -11.775 1.00 97.56 310 LYS A CA 1
ATOM 2318 C C . LYS A 1 310 ? 12.297 -11.534 -10.435 1.00 97.56 310 LYS A C 1
ATOM 2320 O O . LYS A 1 310 ? 12.942 -11.439 -9.403 1.00 97.56 310 LYS A O 1
ATOM 2325 N N . GLY A 1 311 ? 11.065 -12.032 -10.487 1.00 96.00 311 GLY A N 1
ATOM 2326 C CA . GLY A 1 311 ? 10.313 -12.449 -9.303 1.00 96.00 311 GLY A CA 1
ATOM 2327 C C . GLY A 1 311 ? 9.414 -11.358 -8.725 1.00 96.00 311 GLY A C 1
ATOM 2328 O O . GLY A 1 311 ? 8.492 -11.708 -7.995 1.00 96.00 311 GLY A O 1
ATOM 2329 N N . GLY A 1 312 ? 9.623 -10.090 -9.094 1.00 96.50 312 GLY A N 1
ATOM 2330 C CA . GLY A 1 312 ? 8.705 -9.016 -8.732 1.00 96.50 312 GLY A CA 1
ATOM 2331 C C . GLY A 1 312 ? 7.377 -9.143 -9.476 1.00 96.50 312 GLY A C 1
ATOM 2332 O O . GLY A 1 312 ? 7.313 -9.734 -10.565 1.00 96.50 312 GLY A O 1
ATOM 2333 N N . ALA A 1 313 ? 6.306 -8.629 -8.878 1.00 97.38 313 ALA A N 1
ATOM 2334 C CA . ALA A 1 313 ? 4.969 -8.786 -9.433 1.00 97.38 313 ALA A CA 1
ATOM 2335 C C . ALA A 1 313 ? 4.702 -7.815 -10.597 1.00 97.38 313 ALA A C 1
ATOM 2337 O O . ALA A 1 313 ? 5.149 -6.666 -10.637 1.00 97.38 313 ALA A O 1
ATOM 2338 N N . ASP A 1 314 ? 3.936 -8.295 -11.577 1.00 97.50 314 ASP A N 1
ATOM 2339 C CA . ASP A 1 314 ? 3.316 -7.425 -12.567 1.00 97.50 314 ASP A CA 1
ATOM 2340 C C . ASP A 1 314 ? 1.996 -6.841 -12.044 1.00 97.50 314 ASP A C 1
ATOM 2342 O O . ASP A 1 314 ? 1.385 -7.350 -11.102 1.00 97.50 314 ASP A O 1
ATOM 2346 N N . ILE A 1 315 ? 1.523 -5.770 -12.681 1.00 97.44 315 ILE A N 1
ATOM 2347 C CA . ILE A 1 315 ? 0.333 -5.048 -12.229 1.00 97.44 315 ILE A CA 1
ATOM 2348 C C . ILE A 1 315 ? -0.931 -5.917 -12.202 1.00 97.44 315 ILE A C 1
ATOM 2350 O O . ILE A 1 315 ? -1.735 -5.779 -11.281 1.00 97.44 315 ILE A O 1
ATOM 2354 N N . GLN A 1 316 ? -1.135 -6.816 -13.171 1.00 97.88 316 GLN A N 1
ATOM 2355 C CA . GLN A 1 316 ? -2.336 -7.653 -13.184 1.00 97.88 316 GLN A CA 1
ATOM 2356 C C . GLN A 1 316 ? -2.263 -8.695 -12.068 1.00 97.88 316 GLN A C 1
ATOM 2358 O O . GLN A 1 316 ? -3.260 -8.910 -11.382 1.00 97.88 316 GLN A O 1
ATOM 2363 N N . LEU A 1 317 ? -1.081 -9.267 -11.827 1.00 98.06 317 LEU A N 1
ATOM 2364 C CA . LEU A 1 317 ? -0.841 -10.179 -10.712 1.00 98.06 317 LEU A CA 1
ATOM 2365 C C . LEU A 1 317 ? -1.124 -9.511 -9.353 1.00 98.06 317 LEU A C 1
ATOM 2367 O O . LEU A 1 317 ? -1.804 -10.106 -8.513 1.00 98.06 317 LEU A O 1
ATOM 2371 N N . THR A 1 318 ? -0.693 -8.260 -9.153 1.00 98.56 318 THR A N 1
ATOM 2372 C CA . THR A 1 318 ? -1.024 -7.483 -7.944 1.00 98.56 318 THR A CA 1
ATOM 2373 C C . THR A 1 318 ? -2.530 -7.272 -7.794 1.00 98.56 318 THR A C 1
ATOM 2375 O O . THR A 1 318 ? -3.088 -7.503 -6.718 1.00 98.56 318 THR A O 1
ATOM 2378 N N . ILE A 1 319 ? -3.217 -6.847 -8.860 1.00 98.50 319 ILE A N 1
ATOM 2379 C CA . ILE A 1 319 ? -4.668 -6.613 -8.822 1.00 98.50 319 ILE A CA 1
ATOM 2380 C C . ILE A 1 319 ? -5.434 -7.911 -8.544 1.00 98.50 319 ILE A C 1
ATOM 2382 O O . ILE A 1 319 ? -6.380 -7.906 -7.751 1.00 98.50 319 ILE A O 1
ATOM 2386 N N . ASP A 1 320 ? -5.022 -9.024 -9.144 1.00 98.44 320 ASP A N 1
ATOM 2387 C CA . ASP A 1 320 ? -5.628 -10.333 -8.912 1.00 98.44 320 ASP A CA 1
ATOM 2388 C C . ASP A 1 320 ? -5.455 -10.776 -7.453 1.00 98.44 320 ASP A C 1
ATOM 2390 O O . ASP A 1 320 ? -6.424 -11.232 -6.842 1.00 98.44 320 ASP A O 1
ATOM 2394 N N . ALA A 1 321 ? -4.273 -10.566 -6.862 1.00 98.50 321 ALA A N 1
ATOM 2395 C CA . ALA A 1 321 ? -4.014 -10.862 -5.453 1.00 98.50 321 ALA A CA 1
ATOM 2396 C C . ALA A 1 321 ? -4.890 -10.025 -4.503 1.00 98.50 321 ALA A C 1
ATOM 2398 O O . ALA A 1 321 ? -5.533 -10.571 -3.604 1.00 98.50 321 ALA A O 1
ATOM 2399 N N . LEU A 1 322 ? -4.988 -8.710 -4.734 1.00 98.56 322 LEU A N 1
ATOM 2400 C CA . LEU A 1 322 ? -5.858 -7.827 -3.947 1.00 98.56 322 LEU A CA 1
ATOM 2401 C C . LEU A 1 322 ? -7.329 -8.262 -4.034 1.00 98.56 322 LEU A C 1
ATOM 2403 O O . LEU A 1 322 ? -8.030 -8.316 -3.022 1.00 98.56 322 LEU A O 1
ATOM 2407 N N . ASN A 1 323 ? -7.799 -8.604 -5.235 1.00 97.94 323 ASN A N 1
ATOM 2408 C CA . ASN A 1 323 ? -9.176 -9.036 -5.466 1.00 97.94 323 ASN A CA 1
ATOM 2409 C C . ASN A 1 323 ? -9.479 -10.410 -4.860 1.00 97.94 323 ASN A C 1
ATOM 2411 O O . ASN A 1 323 ? -10.579 -10.601 -4.334 1.00 97.94 323 ASN A O 1
ATOM 2415 N N . ALA A 1 324 ? -8.527 -11.348 -4.909 1.00 97.69 324 ALA A N 1
ATOM 2416 C CA . ALA A 1 324 ? -8.653 -12.668 -4.296 1.00 97.69 324 ALA A CA 1
ATOM 2417 C C . ALA A 1 324 ? -8.879 -12.553 -2.781 1.00 97.69 324 ALA A C 1
ATOM 2419 O O . ALA A 1 324 ? -9.779 -13.196 -2.238 1.00 97.69 324 ALA A O 1
ATOM 2420 N N . GLU A 1 325 ? -8.150 -11.643 -2.133 1.00 97.62 325 GLU A N 1
ATOM 2421 C CA . GLU A 1 325 ? -8.297 -11.341 -0.708 1.00 97.62 325 GLU A CA 1
ATOM 2422 C C . GLU A 1 325 ? -9.438 -10.362 -0.392 1.00 97.62 325 GLU A C 1
ATOM 2424 O O . GLU A 1 325 ? -9.750 -10.135 0.779 1.00 97.62 325 GLU A O 1
ATOM 2429 N N . LYS A 1 326 ? -10.106 -9.812 -1.418 1.00 97.25 326 LYS A N 1
ATOM 2430 C CA . LYS A 1 326 ? -11.145 -8.767 -1.319 1.00 97.25 326 LYS A CA 1
ATOM 2431 C C . LYS A 1 326 ? -10.663 -7.509 -0.588 1.00 97.25 326 LYS A C 1
ATOM 2433 O O . LYS A 1 326 ? -11.442 -6.850 0.105 1.00 97.25 326 LYS A O 1
ATOM 2438 N N . ILE A 1 327 ? -9.389 -7.173 -0.754 1.00 98.38 327 ILE A N 1
ATOM 2439 C CA . ILE A 1 327 ? -8.773 -5.985 -0.174 1.00 98.38 327 ILE A CA 1
ATOM 2440 C C . ILE A 1 327 ? -9.252 -4.744 -0.927 1.00 98.38 327 ILE A C 1
ATOM 2442 O O . ILE A 1 327 ? -9.262 -4.716 -2.157 1.00 98.38 327 ILE A O 1
ATOM 2446 N N . ARG A 1 328 ? -9.618 -3.698 -0.181 1.00 98.19 328 ARG A N 1
ATOM 2447 C CA . ARG A 1 328 ? -9.939 -2.373 -0.730 1.00 98.19 328 ARG A CA 1
ATOM 2448 C C . ARG A 1 328 ? -8.798 -1.407 -0.449 1.00 98.19 328 ARG A C 1
ATOM 2450 O O . ARG A 1 328 ? -8.353 -1.318 0.694 1.00 98.19 328 ARG A O 1
ATOM 2457 N N . VAL A 1 329 ? -8.364 -0.660 -1.461 1.00 98.50 329 VAL A N 1
ATOM 2458 C CA . VAL A 1 329 ? -7.241 0.279 -1.337 1.00 98.50 329 VAL A CA 1
ATOM 2459 C C . VAL A 1 329 ? -7.750 1.720 -1.331 1.00 98.50 329 VAL A C 1
ATOM 2461 O O . VAL A 1 329 ? -8.272 2.210 -2.329 1.00 98.50 329 VAL A O 1
ATOM 2464 N N . ILE A 1 330 ? -7.601 2.399 -0.196 1.00 98.38 330 ILE A N 1
ATOM 2465 C CA . ILE A 1 330 ? -7.863 3.831 -0.015 1.00 98.38 330 ILE A CA 1
ATOM 2466 C C . ILE A 1 330 ? -6.546 4.573 -0.251 1.00 98.38 330 ILE A C 1
ATOM 2468 O O . ILE A 1 330 ? -5.540 4.237 0.368 1.00 98.38 330 ILE A O 1
ATOM 2472 N N . GLY A 1 331 ? -6.547 5.581 -1.122 1.00 98.06 331 GLY A N 1
ATOM 2473 C CA . GLY A 1 331 ? -5.337 6.339 -1.448 1.00 98.06 331 GLY A CA 1
ATOM 2474 C C . GLY A 1 331 ? -5.199 7.639 -0.657 1.00 98.06 331 GLY A C 1
ATOM 2475 O O . GLY A 1 331 ? -6.174 8.373 -0.480 1.00 98.06 331 GLY A O 1
ATOM 2476 N N . MET A 1 332 ? -3.981 7.979 -0.244 1.00 96.75 332 MET A N 1
ATOM 2477 C CA . MET A 1 332 ? -3.656 9.302 0.285 1.00 96.75 332 MET A CA 1
ATOM 2478 C C . MET A 1 332 ? -2.278 9.782 -0.168 1.00 96.75 332 MET A C 1
ATOM 2480 O O . MET A 1 332 ? -1.385 8.985 -0.422 1.00 96.75 332 MET A O 1
ATOM 2484 N N . GLY A 1 333 ? -2.122 11.096 -0.277 1.00 96.44 333 GLY A N 1
ATOM 2485 C CA . GLY A 1 333 ? -0.884 11.733 -0.718 1.00 96.44 333 GLY A CA 1
ATOM 2486 C C . GLY A 1 333 ? -0.987 13.258 -0.661 1.00 96.44 333 GLY A C 1
ATOM 2487 O O . GLY A 1 333 ? -2.091 13.793 -0.511 1.00 96.44 333 GLY A O 1
ATOM 2488 N N . PRO A 1 334 ? 0.120 13.999 -0.762 1.00 95.19 334 PRO A N 1
ATOM 2489 C CA . PRO A 1 334 ? 0.081 15.451 -0.855 1.00 95.19 334 PRO A CA 1
ATOM 2490 C C . PRO A 1 334 ? -0.562 15.932 -2.159 1.00 95.19 334 PRO A C 1
ATOM 2492 O O . PRO A 1 334 ? -0.279 15.437 -3.247 1.00 95.19 334 PRO A O 1
ATOM 2495 N N . GLY A 1 335 ? -1.477 16.891 -2.053 1.00 93.38 335 GLY A N 1
ATOM 2496 C CA . GLY A 1 335 ? -2.178 17.505 -3.177 1.00 93.38 335 GLY A CA 1
ATOM 2497 C C . GLY A 1 335 ? -3.171 16.591 -3.903 1.00 93.38 335 GLY A C 1
ATOM 2498 O O . GLY A 1 335 ? -3.811 17.033 -4.863 1.00 93.38 335 GLY A O 1
ATOM 2499 N N . VAL A 1 336 ? -3.343 15.331 -3.478 1.00 95.25 336 VAL A N 1
ATOM 2500 C CA . VAL A 1 336 ? -4.143 14.362 -4.240 1.00 95.25 336 VAL A CA 1
ATOM 2501 C C . VAL A 1 336 ? -5.638 14.598 -4.103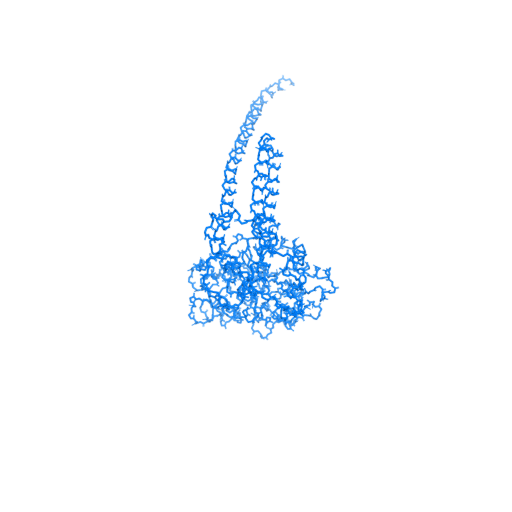 1.00 95.25 336 VAL A C 1
ATOM 2503 O O . VAL A 1 336 ? -6.176 14.981 -3.062 1.00 95.25 336 VAL A O 1
ATOM 2506 N N . SER A 1 337 ? -6.363 14.297 -5.173 1.00 95.88 337 SER A N 1
ATOM 2507 C CA . SER A 1 337 ? -7.819 14.283 -5.154 1.00 95.88 337 SER A CA 1
ATOM 2508 C C . SER A 1 337 ? -8.360 13.199 -6.085 1.00 95.88 337 SER A C 1
ATOM 2510 O O . SER A 1 337 ? -7.629 12.745 -6.962 1.00 95.88 337 SER A O 1
ATOM 2512 N N . PRO A 1 338 ? -9.628 12.782 -5.917 1.00 97.56 338 PRO A N 1
ATOM 2513 C CA . PRO A 1 338 ? -10.269 11.839 -6.826 1.00 97.56 338 PRO A CA 1
ATOM 2514 C C . PRO A 1 338 ? -10.220 12.334 -8.277 1.00 97.56 338 PRO A C 1
ATOM 2516 O O . PRO A 1 338 ? -10.779 13.393 -8.586 1.00 97.56 338 PRO A O 1
ATOM 2519 N N . VAL A 1 339 ? -9.616 11.552 -9.173 1.00 97.75 339 VAL A N 1
ATOM 2520 C CA . VAL A 1 339 ? -9.581 11.833 -10.618 1.00 97.75 339 VAL A CA 1
ATOM 2521 C C . VAL A 1 339 ? -10.376 10.786 -11.408 1.00 97.75 339 VAL A C 1
ATOM 2523 O O . VAL A 1 339 ? -10.493 9.642 -10.960 1.00 97.75 339 VAL A O 1
ATOM 2526 N N . PRO A 1 340 ? -10.994 11.152 -12.548 1.00 97.38 340 PRO A N 1
ATOM 2527 C CA . PRO A 1 340 ? -11.729 10.204 -13.387 1.00 97.38 340 PRO A CA 1
ATOM 2528 C C . PRO A 1 340 ? -10.791 9.201 -14.076 1.00 97.38 340 PRO A C 1
ATOM 2530 O O . PRO A 1 340 ? -9.609 9.465 -14.223 1.00 97.38 340 PRO A O 1
ATOM 2533 N N . SER A 1 341 ? -11.336 8.073 -14.533 1.00 97.19 341 SER A N 1
ATOM 2534 C CA . SER A 1 341 ? -10.609 7.119 -15.385 1.00 97.19 341 SER A CA 1
ATOM 2535 C C . SER A 1 341 ? -10.213 7.751 -16.728 1.00 97.19 341 SER A C 1
ATOM 2537 O O . SER A 1 341 ? -10.956 8.585 -17.262 1.00 97.19 341 SER A O 1
ATOM 2539 N N . GLY A 1 342 ? -9.067 7.345 -17.272 1.00 96.69 342 GLY A N 1
ATOM 2540 C CA . GLY A 1 342 ? -8.471 7.862 -18.503 1.00 96.69 342 GLY A CA 1
ATOM 2541 C C . GLY A 1 342 ? -7.850 9.250 -18.343 1.00 96.69 342 GLY A C 1
ATOM 2542 O O . GLY A 1 342 ? -7.808 10.012 -19.311 1.00 96.69 342 GLY A O 1
ATOM 2543 N N . SER A 1 343 ? -7.450 9.622 -17.125 1.00 96.44 343 SER A N 1
ATOM 2544 C CA . SER A 1 343 ? -6.767 10.890 -16.859 1.00 96.44 343 SER A CA 1
ATOM 2545 C C . SER A 1 343 ? -5.250 10.758 -16.851 1.00 96.44 343 SER A C 1
ATOM 2547 O O . SER A 1 343 ? -4.577 11.782 -16.941 1.00 96.44 343 SER A O 1
ATOM 2549 N N . GLY A 1 344 ? -4.706 9.549 -16.684 1.00 94.62 344 GLY A N 1
ATOM 2550 C CA . GLY A 1 344 ? -3.273 9.291 -16.788 1.00 94.62 344 GLY A CA 1
ATOM 2551 C C . GLY A 1 344 ? -2.745 9.320 -18.228 1.00 94.62 344 GLY A C 1
ATOM 2552 O O . GLY A 1 344 ? -3.514 9.510 -19.177 1.00 94.62 344 GLY A O 1
ATOM 2553 N N . PRO A 1 345 ? -1.427 9.149 -18.401 1.00 95.50 345 PRO A N 1
ATOM 2554 C CA . PRO A 1 345 ? -0.421 8.954 -17.348 1.00 95.50 345 PRO A CA 1
ATOM 2555 C C . PRO A 1 345 ? -0.031 10.253 -16.630 1.00 95.50 345 PRO A C 1
ATOM 2557 O O . PRO A 1 345 ? -0.152 11.340 -17.197 1.00 95.50 345 PRO A O 1
ATOM 2560 N N . SER A 1 346 ? 0.408 10.151 -15.374 1.00 95.00 346 SER A N 1
ATOM 2561 C CA . SER A 1 346 ? 0.781 11.306 -14.544 1.00 95.00 346 SER A CA 1
ATOM 2562 C C . SER A 1 346 ? 1.691 10.914 -13.382 1.00 95.00 346 SER A C 1
ATOM 2564 O O . SER A 1 346 ? 1.466 9.892 -12.738 1.00 95.00 346 SER A O 1
ATOM 2566 N N . PHE A 1 347 ? 2.658 11.778 -13.063 1.00 93.56 347 PHE A N 1
ATOM 2567 C CA . PHE A 1 347 ? 3.465 11.668 -11.846 1.00 93.56 347 PHE A CA 1
ATOM 2568 C C . PHE A 1 347 ? 2.669 12.023 -10.585 1.00 93.56 347 PHE A C 1
ATOM 2570 O O . PHE A 1 347 ? 3.079 11.668 -9.488 1.00 93.56 347 PHE A O 1
ATOM 2577 N N . GLU A 1 348 ? 1.520 12.697 -10.721 1.00 95.25 348 GLU A N 1
ATOM 2578 C CA . GLU A 1 348 ? 0.653 12.966 -9.576 1.00 95.25 348 GLU A CA 1
ATOM 2579 C C . GLU A 1 348 ? 0.044 11.644 -9.063 1.00 95.25 348 GLU A C 1
ATOM 2581 O O . GLU A 1 348 ? -0.752 11.024 -9.786 1.00 95.25 348 GLU A O 1
ATOM 2586 N N . PRO A 1 349 ? 0.316 11.229 -7.808 1.00 96.56 349 PRO A N 1
ATOM 2587 C CA . PRO A 1 349 ? -0.139 9.939 -7.278 1.00 96.56 349 PRO A CA 1
ATOM 2588 C C . PRO A 1 349 ? -1.662 9.769 -7.327 1.00 96.56 349 PRO A C 1
ATOM 2590 O O . PRO A 1 349 ? -2.176 8.658 -7.450 1.00 96.56 349 PRO A O 1
ATOM 2593 N N . GLY A 1 350 ? -2.417 10.874 -7.313 1.00 97.25 350 GLY A N 1
ATOM 2594 C CA . GLY A 1 350 ? -3.877 10.864 -7.399 1.00 97.25 350 GLY A CA 1
ATOM 2595 C C . GLY A 1 350 ? -4.438 10.068 -8.584 1.00 97.25 350 GLY A C 1
ATOM 2596 O O . GLY A 1 350 ? -5.533 9.519 -8.450 1.00 97.25 350 GLY A O 1
ATOM 2597 N N . HIS A 1 351 ? -3.703 9.959 -9.699 1.00 97.69 351 HIS A N 1
ATOM 2598 C CA . HIS A 1 351 ? -4.110 9.188 -10.878 1.00 97.69 351 HIS A CA 1
ATOM 2599 C C . HIS A 1 351 ? -4.175 7.689 -10.597 1.00 97.69 351 HIS A C 1
ATOM 2601 O O . HIS A 1 351 ? -5.273 7.118 -10.603 1.00 97.69 351 HIS A O 1
ATOM 2607 N N . PHE A 1 352 ? -3.041 7.076 -10.258 1.00 97.81 352 PHE A N 1
ATOM 2608 C CA . PHE A 1 352 ? -3.004 5.639 -10.006 1.00 97.81 352 PHE A CA 1
ATOM 2609 C C . PHE A 1 352 ? -3.766 5.273 -8.724 1.00 97.81 352 PHE A C 1
ATOM 2611 O O . PHE A 1 352 ? -4.464 4.261 -8.703 1.00 97.81 352 PHE A O 1
ATOM 2618 N N . LEU A 1 353 ? -3.738 6.128 -7.690 1.00 98.38 353 LEU A N 1
ATOM 2619 C CA . LEU A 1 353 ? -4.523 5.927 -6.467 1.00 98.38 353 LEU A CA 1
ATOM 2620 C C . LEU A 1 353 ? -6.030 5.900 -6.758 1.00 98.38 353 LEU A C 1
ATOM 2622 O O . LEU A 1 353 ? -6.764 5.090 -6.194 1.00 98.38 353 LEU A O 1
ATOM 2626 N N . SER A 1 354 ? -6.512 6.754 -7.667 1.00 98.62 354 SER A N 1
ATOM 2627 C CA . SER A 1 354 ? -7.926 6.766 -8.061 1.00 98.62 354 SER A CA 1
ATOM 2628 C C . SER A 1 354 ? -8.314 5.530 -8.872 1.00 98.62 354 SER A C 1
ATOM 2630 O O . SER A 1 354 ? -9.425 5.022 -8.701 1.00 98.62 354 SER A O 1
ATOM 2632 N N . ALA A 1 355 ? -7.421 5.045 -9.738 1.00 98.50 355 ALA A N 1
ATOM 2633 C CA . ALA A 1 355 ? -7.617 3.801 -10.476 1.00 98.50 355 ALA A CA 1
ATOM 2634 C C . ALA A 1 355 ? -7.643 2.588 -9.529 1.00 98.50 355 ALA A C 1
ATOM 2636 O O . ALA A 1 355 ? -8.593 1.805 -9.568 1.00 98.50 355 ALA A O 1
ATOM 2637 N N . LEU A 1 356 ? -6.685 2.495 -8.597 1.00 98.38 356 LEU A N 1
ATOM 2638 C CA . LEU A 1 356 ? -6.640 1.475 -7.543 1.00 98.38 356 LEU A CA 1
ATOM 2639 C C . LEU A 1 356 ? -7.912 1.452 -6.692 1.00 98.38 356 LEU A C 1
ATOM 2641 O O . LEU A 1 356 ? -8.490 0.394 -6.436 1.00 98.38 356 LEU A O 1
ATOM 2645 N N . ALA A 1 357 ? -8.385 2.621 -6.274 1.00 98.38 357 ALA A N 1
ATOM 2646 C CA . ALA A 1 357 ? -9.587 2.724 -5.465 1.00 98.38 357 ALA A CA 1
ATOM 2647 C C . ALA A 1 357 ? -10.833 2.219 -6.216 1.00 98.38 357 ALA A C 1
ATOM 2649 O O . ALA A 1 357 ? -11.660 1.511 -5.641 1.00 98.38 357 ALA A O 1
ATOM 2650 N N . ARG A 1 358 ? -10.966 2.512 -7.517 1.00 98.06 358 ARG A N 1
ATOM 2651 C CA . ARG A 1 358 ? -12.074 1.984 -8.333 1.00 98.06 358 ARG A CA 1
ATOM 2652 C C . ARG A 1 358 ? -11.968 0.480 -8.557 1.00 98.06 358 ARG A C 1
ATOM 2654 O O . ARG A 1 358 ? -12.949 -0.224 -8.321 1.00 98.06 358 ARG A O 1
ATOM 2661 N N . ILE A 1 359 ? -10.790 -0.008 -8.943 1.00 97.88 359 ILE A N 1
ATOM 2662 C CA . ILE A 1 359 ? -10.594 -1.411 -9.327 1.00 97.88 359 ILE A CA 1
ATOM 2663 C C . ILE A 1 359 ? -10.758 -2.367 -8.135 1.00 97.88 359 ILE A C 1
ATOM 2665 O O . ILE A 1 359 ? -11.268 -3.475 -8.304 1.00 97.88 359 ILE A O 1
ATOM 2669 N N . THR A 1 360 ? -10.428 -1.895 -6.924 1.00 97.69 360 THR A N 1
ATOM 2670 C CA . THR A 1 360 ? -10.576 -2.618 -5.644 1.00 97.69 360 THR A CA 1
ATOM 2671 C C . THR A 1 360 ? -11.883 -2.300 -4.901 1.00 97.69 360 THR A C 1
ATOM 2673 O O . THR A 1 360 ? -12.154 -2.858 -3.839 1.00 97.69 360 THR A O 1
ATOM 2676 N N . GLY A 1 361 ? -12.731 -1.415 -5.438 1.00 96.50 361 GLY A N 1
ATOM 2677 C CA . GLY A 1 361 ? -14.041 -1.095 -4.860 1.00 96.50 361 GLY A CA 1
ATOM 2678 C C . GLY A 1 361 ? -14.015 -0.162 -3.641 1.00 96.50 361 GLY A C 1
ATOM 2679 O O . GLY A 1 361 ? -15.040 -0.004 -2.972 1.00 96.50 361 GLY A O 1
ATOM 2680 N N . ALA A 1 362 ? -12.888 0.495 -3.357 1.00 97.44 362 ALA A N 1
ATOM 2681 C CA . ALA A 1 362 ? -12.792 1.617 -2.423 1.00 97.44 362 ALA A CA 1
ATOM 2682 C C . ALA A 1 362 ? -13.393 2.896 -3.039 1.00 97.44 362 ALA A C 1
ATOM 2684 O O . ALA A 1 362 ? -12.711 3.891 -3.283 1.00 97.44 362 ALA A O 1
ATOM 2685 N N . VAL A 1 363 ? -14.696 2.871 -3.310 1.00 97.19 363 VAL A N 1
ATOM 2686 C CA . VAL A 1 363 ? -15.457 3.998 -3.864 1.00 97.19 363 VAL A CA 1
ATOM 2687 C C . VAL A 1 363 ? -16.633 4.356 -2.962 1.00 97.19 363 VAL A C 1
ATOM 2689 O O . VAL A 1 363 ? -17.158 3.517 -2.228 1.00 97.19 363 VAL A O 1
ATOM 2692 N N . ASP A 1 364 ? -17.077 5.608 -3.029 1.00 94.94 364 ASP A N 1
ATOM 2693 C CA . ASP A 1 364 ? -18.312 6.030 -2.375 1.00 94.94 364 ASP A CA 1
ATOM 2694 C C . ASP A 1 364 ? -19.570 5.522 -3.117 1.00 94.94 364 ASP A C 1
ATOM 2696 O O . ASP A 1 364 ? -19.514 4.907 -4.182 1.00 94.94 364 ASP A O 1
ATOM 2700 N N . SER A 1 365 ? -20.752 5.833 -2.576 1.00 90.81 365 SER A N 1
ATOM 2701 C CA . SER A 1 365 ? -22.050 5.468 -3.181 1.00 90.81 365 SER A CA 1
ATOM 2702 C C . SER A 1 365 ? -22.303 6.020 -4.597 1.00 90.81 365 SER A C 1
ATOM 2704 O O . SER A 1 365 ? -23.279 5.638 -5.242 1.00 90.81 365 SER A O 1
ATOM 2706 N N . MET A 1 366 ? -21.477 6.955 -5.074 1.00 93.19 366 MET A N 1
ATOM 2707 C CA . MET A 1 366 ? -21.539 7.532 -6.417 1.00 93.19 366 MET A CA 1
ATOM 2708 C C . MET A 1 366 ? -20.433 6.994 -7.335 1.00 93.19 366 MET A C 1
ATOM 2710 O O . MET A 1 366 ? -20.345 7.445 -8.477 1.00 93.19 366 MET A O 1
ATOM 2714 N N . GLY A 1 367 ? -19.608 6.055 -6.863 1.00 94.12 367 GLY A N 1
ATOM 2715 C CA . GLY A 1 367 ? -18.455 5.545 -7.599 1.00 94.12 367 GLY A CA 1
ATOM 2716 C C . GLY A 1 367 ? -17.256 6.498 -7.596 1.00 94.12 367 GLY A C 1
ATOM 2717 O O . GLY A 1 367 ? -16.358 6.336 -8.420 1.00 94.12 367 GLY A O 1
ATOM 2718 N N . ILE A 1 368 ? -17.233 7.512 -6.721 1.00 96.75 368 ILE A N 1
ATOM 2719 C CA . ILE A 1 368 ? -16.069 8.395 -6.576 1.00 96.75 368 ILE A CA 1
ATOM 2720 C C . ILE A 1 368 ? -15.003 7.640 -5.776 1.00 96.75 368 ILE A C 1
ATOM 2722 O O . ILE A 1 368 ? -15.323 7.158 -4.687 1.00 96.75 368 ILE A O 1
ATOM 2726 N N . PRO A 1 369 ? -13.757 7.535 -6.272 1.00 98.00 369 PRO A N 1
ATOM 2727 C CA . PRO A 1 369 ? -12.697 6.846 -5.549 1.00 98.00 369 PRO A CA 1
ATOM 2728 C C . PRO A 1 369 ? -12.381 7.539 -4.226 1.00 98.00 369 PRO A C 1
ATOM 2730 O O . PRO A 1 369 ? -12.355 8.770 -4.140 1.00 98.00 369 PRO A O 1
ATOM 2733 N N . LEU A 1 370 ? -12.140 6.727 -3.200 1.00 97.88 370 LEU A N 1
ATOM 2734 C CA . LEU A 1 370 ? -11.748 7.162 -1.866 1.00 97.88 370 LEU A CA 1
ATOM 2735 C C . LEU A 1 370 ? -10.255 7.514 -1.876 1.00 97.88 370 LEU A C 1
ATOM 2737 O O . LEU A 1 370 ? -9.396 6.699 -1.549 1.00 97.88 370 LEU A O 1
ATOM 2741 N N . VAL A 1 371 ? -9.966 8.737 -2.325 1.00 97.31 371 VAL A N 1
ATOM 2742 C CA . VAL A 1 371 ? -8.622 9.322 -2.403 1.00 97.31 371 VAL A CA 1
ATOM 2743 C C . VAL A 1 371 ? -8.636 10.699 -1.751 1.00 97.31 371 VAL A C 1
ATOM 2745 O O . VAL A 1 371 ? -9.549 11.491 -2.015 1.00 97.31 371 VAL A O 1
ATOM 2748 N N . PHE A 1 372 ? -7.654 11.015 -0.901 1.00 95.38 372 PHE A N 1
ATOM 2749 C CA . PHE A 1 372 ? -7.651 12.299 -0.199 1.00 95.38 372 PHE A CA 1
ATOM 2750 C C . PHE A 1 372 ? -6.269 12.901 0.097 1.00 95.38 372 PHE A C 1
ATOM 2752 O O . PHE A 1 372 ? -5.301 12.211 0.387 1.00 95.38 372 PHE A O 1
ATOM 2759 N N . ASP A 1 373 ? -6.244 14.233 0.059 1.00 94.88 373 ASP A N 1
ATOM 2760 C CA . ASP A 1 373 ? -5.073 15.088 0.276 1.00 94.88 373 ASP A CA 1
ATOM 2761 C C . ASP A 1 373 ? -4.555 15.112 1.731 1.00 94.88 373 ASP A C 1
ATOM 2763 O O . ASP A 1 373 ? -5.364 15.311 2.656 1.00 94.88 373 ASP A O 1
ATOM 2767 N N . LEU A 1 374 ? -3.228 14.998 1.886 1.00 91.38 374 LEU A N 1
ATOM 2768 C CA . LEU A 1 374 ? -2.445 15.155 3.120 1.00 91.38 374 LEU A CA 1
ATOM 2769 C C . LEU A 1 374 ? -2.005 16.599 3.425 1.00 91.38 374 LEU A C 1
ATOM 2771 O O . LEU A 1 374 ? -1.780 16.912 4.588 1.00 91.38 374 LEU A O 1
ATOM 2775 N N . GLU A 1 375 ? -1.929 17.499 2.439 1.00 87.81 375 GLU A N 1
ATOM 2776 C CA . GLU A 1 375 ? -1.516 18.906 2.634 1.00 87.81 375 GLU A CA 1
ATOM 2777 C C . GLU A 1 375 ? -2.592 19.774 3.311 1.00 87.81 375 GLU A C 1
ATOM 2779 O O . GLU A 1 375 ? -2.378 20.950 3.636 1.00 87.81 375 GLU A O 1
ATOM 2784 N N . ASP A 1 376 ? -3.783 19.219 3.527 1.00 77.62 376 ASP A N 1
ATOM 2785 C CA . ASP A 1 376 ? -4.788 19.869 4.351 1.00 77.62 376 ASP A CA 1
ATOM 2786 C C . ASP A 1 376 ? -4.328 19.946 5.820 1.00 77.62 376 ASP A C 1
ATOM 2788 O O . ASP A 1 376 ? -3.548 19.136 6.301 1.00 77.62 376 ASP A O 1
ATOM 2792 N N . GLU A 1 377 ? -4.848 20.922 6.576 1.00 73.75 377 GLU A N 1
ATOM 2793 C CA . GLU A 1 377 ? -4.523 21.071 8.007 1.00 73.75 377 GLU A CA 1
ATOM 2794 C C . GLU A 1 377 ? -4.628 19.717 8.754 1.00 73.75 377 GLU A C 1
ATOM 2796 O O . GLU A 1 377 ? -5.621 19.020 8.541 1.00 73.75 377 GLU A O 1
ATOM 2801 N N . PRO A 1 378 ? -3.722 19.368 9.691 1.00 68.50 378 PRO A N 1
ATOM 2802 C CA . PRO A 1 378 ? -3.623 18.015 10.272 1.00 68.50 378 PRO A CA 1
ATOM 2803 C C . PRO A 1 378 ? -4.938 17.447 10.836 1.00 68.50 378 PRO A C 1
ATOM 2805 O O . PRO A 1 378 ? -5.238 16.259 10.736 1.00 68.50 378 PRO A O 1
ATOM 2808 N N . TYR A 1 379 ? -5.791 18.314 11.392 1.00 67.38 379 TYR A N 1
ATOM 2809 C CA . TYR A 1 379 ? -7.119 17.928 11.886 1.00 67.38 379 TYR A CA 1
ATOM 2810 C C . TYR A 1 379 ? -8.067 17.426 10.786 1.00 67.38 379 TYR A C 1
ATOM 2812 O O . TYR A 1 379 ? -8.963 16.635 11.070 1.00 67.38 379 TYR A O 1
ATOM 2820 N N . ASN A 1 380 ? -7.891 17.890 9.553 1.00 85.25 380 ASN A N 1
ATOM 2821 C CA . ASN A 1 380 ? -8.683 17.470 8.407 1.00 85.25 380 ASN A CA 1
ATOM 2822 C C . ASN A 1 380 ? -8.220 16.110 7.881 1.00 85.25 380 ASN A C 1
ATOM 2824 O O . ASN A 1 380 ? -9.065 15.357 7.413 1.00 85.25 380 ASN A O 1
ATOM 2828 N N . VAL A 1 381 ? -6.922 15.789 7.964 1.00 87.56 381 VAL A N 1
ATOM 2829 C CA . VAL A 1 381 ? -6.389 14.481 7.540 1.00 87.56 381 VAL A CA 1
ATOM 2830 C C . VAL A 1 381 ? -7.068 13.368 8.332 1.00 87.56 381 VAL A C 1
ATOM 2832 O O . VAL A 1 381 ? -7.624 12.443 7.746 1.00 87.56 381 VAL A O 1
ATOM 2835 N N . ARG A 1 382 ? -7.148 13.521 9.660 1.00 90.88 382 ARG A N 1
ATOM 2836 C CA . ARG A 1 382 ? -7.853 12.568 10.526 1.00 90.88 382 ARG A CA 1
ATOM 2837 C C . ARG A 1 382 ? -9.342 12.442 10.189 1.00 90.88 382 ARG A C 1
ATOM 2839 O O . ARG A 1 382 ? -9.816 11.327 10.008 1.00 90.88 382 ARG A O 1
ATOM 2846 N N . GLU A 1 383 ? -10.070 13.560 10.073 1.00 90.88 383 GLU A N 1
ATOM 2847 C CA . GLU A 1 383 ? -11.511 13.553 9.741 1.00 90.88 383 GLU A CA 1
ATOM 2848 C C . GLU A 1 383 ? -11.765 12.868 8.390 1.00 90.88 383 GLU A C 1
ATOM 2850 O O . GLU A 1 383 ? -12.638 12.013 8.286 1.00 90.88 383 GLU A O 1
ATOM 2855 N N . LYS A 1 384 ? -10.959 13.183 7.371 1.00 91.56 384 LYS A N 1
ATOM 2856 C CA . LYS A 1 384 ? -11.055 12.555 6.050 1.00 91.56 384 LYS A CA 1
ATOM 2857 C C . LYS A 1 384 ? -10.774 11.064 6.101 1.00 91.56 384 LYS A C 1
ATOM 2859 O O . LYS A 1 384 ? -11.475 10.310 5.437 1.00 91.56 384 LYS A O 1
ATOM 2864 N N . LEU A 1 385 ? -9.753 10.637 6.834 1.00 92.94 385 LEU A N 1
ATOM 2865 C CA . LEU A 1 385 ? -9.391 9.229 6.914 1.00 92.94 385 LEU A CA 1
ATOM 2866 C C . LEU A 1 385 ? -10.491 8.416 7.604 1.00 92.94 385 LEU A C 1
ATOM 2868 O O . LEU A 1 385 ? -10.897 7.380 7.081 1.00 92.94 385 LEU A O 1
ATOM 2872 N N . VAL A 1 386 ? -11.053 8.938 8.700 1.00 94.44 386 VAL A N 1
ATOM 2873 C CA . VAL A 1 386 ? -12.245 8.361 9.339 1.00 94.44 386 VAL A CA 1
ATOM 2874 C C . VAL A 1 386 ? -13.402 8.297 8.344 1.00 94.44 386 VAL A C 1
ATOM 2876 O O . VAL A 1 386 ? -13.945 7.219 8.123 1.00 94.44 386 VAL A O 1
ATOM 2879 N N . ASP A 1 387 ? -13.741 9.406 7.683 1.00 94.50 387 ASP A N 1
ATOM 2880 C CA . ASP A 1 387 ? -14.843 9.457 6.716 1.00 94.50 387 ASP A CA 1
ATOM 2881 C C . ASP A 1 387 ? -14.654 8.450 5.565 1.00 94.50 387 ASP A C 1
ATOM 2883 O O . ASP A 1 387 ? -15.602 7.760 5.190 1.00 94.50 387 ASP A O 1
ATOM 2887 N N . ASN A 1 388 ? -13.443 8.322 5.013 1.00 94.81 388 ASN A N 1
ATOM 2888 C CA . ASN A 1 388 ? -13.153 7.378 3.930 1.00 94.81 388 ASN A CA 1
ATOM 2889 C C . ASN A 1 388 ? -13.249 5.923 4.404 1.00 94.81 388 ASN A C 1
ATOM 2891 O O . ASN A 1 388 ? -13.850 5.108 3.706 1.00 94.81 388 ASN A O 1
ATOM 2895 N N . ILE A 1 389 ? -12.740 5.591 5.595 1.00 94.44 389 ILE A N 1
ATOM 2896 C CA . ILE A 1 389 ? -12.897 4.245 6.165 1.00 94.44 389 ILE A CA 1
ATOM 2897 C C . ILE A 1 389 ? -14.384 3.944 6.388 1.00 94.44 389 ILE A C 1
ATOM 2899 O O . ILE A 1 389 ? -14.872 2.906 5.949 1.00 94.44 389 ILE A O 1
ATOM 2903 N N . LEU A 1 390 ? -15.150 4.872 6.969 1.00 94.31 390 LEU A N 1
ATOM 2904 C CA . LEU A 1 390 ? -16.594 4.703 7.154 1.00 94.31 390 LEU A CA 1
ATOM 2905 C C . LEU A 1 390 ? -17.318 4.467 5.818 1.00 94.31 390 LEU A C 1
ATOM 2907 O O . LEU A 1 390 ? -18.134 3.548 5.713 1.00 94.31 390 LEU A O 1
ATOM 2911 N N . LEU A 1 391 ? -16.996 5.240 4.779 1.00 94.06 391 LEU A N 1
ATOM 2912 C CA . LEU A 1 391 ? -17.562 5.056 3.439 1.00 94.06 391 LEU A CA 1
ATOM 2913 C C . LEU A 1 391 ? -17.199 3.692 2.841 1.00 94.06 391 LEU A C 1
ATOM 2915 O O . LEU A 1 391 ? -18.080 3.013 2.307 1.00 94.06 391 LEU A O 1
ATOM 2919 N N . ALA A 1 392 ? -15.944 3.259 2.985 1.00 91.94 392 ALA A N 1
ATOM 2920 C CA . ALA A 1 392 ? -15.502 1.944 2.536 1.00 91.94 392 ALA A CA 1
ATOM 2921 C C . ALA A 1 392 ? -16.279 0.821 3.239 1.00 91.94 392 ALA A C 1
ATOM 2923 O O . ALA A 1 392 ? -16.657 -0.150 2.592 1.00 91.94 392 ALA A O 1
ATOM 2924 N N . THR A 1 393 ? -16.606 0.964 4.526 1.00 88.50 393 THR A N 1
ATOM 2925 C CA . THR A 1 393 ? -17.369 -0.054 5.277 1.00 88.50 393 THR A CA 1
ATOM 2926 C C . THR A 1 393 ? -18.842 -0.131 4.867 1.00 88.50 393 THR A C 1
ATOM 2928 O O . THR A 1 393 ? -19.458 -1.194 4.925 1.00 88.50 393 THR A O 1
ATOM 2931 N N . ALA A 1 394 ? -19.419 0.973 4.384 1.00 85.06 394 ALA A N 1
ATOM 2932 C CA . ALA A 1 394 ? -20.815 1.024 3.946 1.00 85.06 394 ALA A CA 1
ATOM 2933 C C . ALA A 1 394 ? -21.055 0.353 2.576 1.00 85.06 394 ALA A C 1
ATOM 2935 O O . ALA A 1 394 ? -22.194 0.018 2.238 1.00 85.06 394 ALA A O 1
ATOM 2936 N N . SER A 1 395 ? -19.997 0.156 1.783 1.00 68.00 395 SER A N 1
ATOM 2937 C CA . SER A 1 395 ? -20.070 -0.353 0.406 1.00 68.00 395 SER A CA 1
ATOM 2938 C C . SER A 1 395 ? -20.277 -1.881 0.306 1.00 68.00 395 SER A C 1
ATOM 2940 O O . SER A 1 395 ? -20.599 -2.399 -0.757 1.00 68.00 395 SER A O 1
ATOM 2942 N N . GLU A 1 396 ? -20.182 -2.644 1.405 1.00 63.88 396 GLU A N 1
ATOM 2943 C CA . GLU A 1 396 ? -20.354 -4.116 1.386 1.00 63.88 396 GLU A CA 1
ATOM 2944 C C . GLU A 1 396 ? -21.764 -4.623 1.032 1.00 63.88 396 GLU A C 1
ATOM 2946 O O . GLU A 1 396 ? -21.919 -5.794 0.698 1.00 63.88 396 GLU A O 1
ATOM 2951 N N . ASN A 1 397 ? -22.788 -3.764 1.040 1.00 51.47 397 ASN A N 1
ATOM 2952 C CA . ASN A 1 397 ? -24.156 -4.140 0.672 1.00 51.47 397 ASN A CA 1
ATOM 2953 C C . ASN A 1 397 ? -24.675 -3.323 -0.526 1.00 51.47 397 ASN A C 1
ATOM 2955 O O . ASN A 1 397 ? -25.525 -2.444 -0.353 1.00 51.47 397 ASN A O 1
ATOM 2959 N N . PRO A 1 398 ? -24.234 -3.615 -1.767 1.00 47.44 398 PRO A N 1
ATOM 2960 C CA . PRO A 1 398 ? -24.863 -3.042 -2.959 1.00 47.44 398 PRO A CA 1
ATOM 2961 C C . PRO A 1 398 ? -26.305 -3.559 -3.151 1.00 47.44 398 PRO A C 1
ATOM 2963 O O . PRO A 1 398 ? -27.113 -2.938 -3.844 1.00 47.44 398 PRO A O 1
ATOM 2966 N N . GLY A 1 399 ? -26.667 -4.667 -2.492 1.00 39.53 399 GLY A N 1
ATOM 2967 C CA . GLY A 1 399 ? -28.025 -5.198 -2.436 1.00 39.53 399 GLY A CA 1
ATOM 2968 C C . GLY A 1 399 ? -28.909 -4.412 -1.470 1.00 39.53 399 GLY A C 1
ATOM 2969 O O . GLY A 1 399 ? -29.036 -4.774 -0.308 1.00 39.53 399 GLY A O 1
ATOM 2970 N N . CYS A 1 400 ? -29.567 -3.366 -1.968 1.00 41.31 400 CYS A N 1
ATOM 2971 C CA . CYS A 1 400 ? -30.579 -2.595 -1.239 1.00 41.31 400 CYS A CA 1
ATOM 2972 C C . CYS A 1 400 ? -30.024 -1.791 -0.048 1.00 41.31 400 CYS A C 1
ATOM 2974 O O . CYS A 1 400 ? -30.382 -2.014 1.110 1.00 41.31 400 CYS A O 1
ATOM 2976 N N . GLN A 1 401 ? -29.228 -0.760 -0.346 1.00 44.31 401 GLN A N 1
ATOM 2977 C CA . GLN A 1 401 ? -29.045 0.336 0.601 1.00 44.31 401 GLN A CA 1
ATOM 2978 C C . GLN A 1 401 ? -30.409 0.968 0.894 1.00 44.31 401 GLN A C 1
ATOM 2980 O O . GLN A 1 401 ? -30.973 1.717 0.093 1.00 44.31 401 GLN A O 1
ATOM 2985 N N . THR A 1 402 ? -30.943 0.674 2.075 1.00 46.97 402 THR A N 1
ATOM 2986 C CA . THR A 1 402 ? -31.960 1.527 2.675 1.00 46.97 402 THR A CA 1
ATOM 2987 C C . THR A 1 402 ? -31.234 2.827 2.981 1.00 46.97 402 THR A C 1
ATOM 2989 O O . THR A 1 402 ? -30.463 2.886 3.937 1.00 46.97 402 THR A O 1
ATOM 2992 N N . ILE A 1 403 ? -31.390 3.848 2.133 1.00 52.34 403 ILE A N 1
ATOM 2993 C CA . ILE A 1 403 ? -30.869 5.182 2.436 1.00 52.34 403 ILE A CA 1
ATOM 2994 C C . ILE A 1 403 ? -31.576 5.602 3.719 1.00 52.34 403 ILE A C 1
ATOM 2996 O O . ILE A 1 403 ? -32.748 5.986 3.698 1.00 52.34 403 ILE A O 1
ATOM 3000 N N . ASN A 1 404 ? -30.883 5.471 4.850 1.00 58.94 404 ASN A N 1
ATOM 3001 C CA . ASN A 1 404 ? -31.398 5.926 6.122 1.00 58.94 404 ASN A CA 1
ATOM 3002 C C . ASN A 1 404 ? -31.376 7.453 6.088 1.00 58.94 404 ASN A C 1
ATOM 3004 O O . ASN A 1 404 ? -30.405 8.105 6.471 1.00 58.94 404 ASN A O 1
ATOM 3008 N N . PHE A 1 405 ? -32.470 8.012 5.580 1.00 63.88 405 PHE A N 1
ATOM 3009 C CA . PHE A 1 405 ? -32.655 9.439 5.387 1.00 63.88 405 PHE A CA 1
ATOM 3010 C C . PHE A 1 405 ? -32.438 10.218 6.691 1.00 63.88 405 PHE A C 1
ATOM 3012 O O . PHE A 1 405 ? -32.011 11.369 6.651 1.00 63.88 405 PHE A O 1
ATOM 3019 N N . GLN A 1 406 ? -32.665 9.587 7.851 1.00 69.75 406 GLN A N 1
ATOM 3020 C CA . GLN A 1 406 ? -32.423 10.199 9.155 1.00 69.75 406 GLN A CA 1
ATOM 3021 C C . GLN A 1 406 ? -30.928 10.376 9.449 1.00 69.75 406 GLN A C 1
ATOM 3023 O O . GLN A 1 406 ? -30.549 11.442 9.934 1.00 69.75 406 GLN A O 1
ATOM 3028 N N . ASN A 1 407 ? -30.079 9.406 9.091 1.00 65.75 407 ASN A N 1
ATOM 3029 C CA . ASN A 1 407 ? -28.626 9.515 9.271 1.00 65.75 407 ASN A CA 1
ATOM 3030 C C . ASN A 1 407 ? -28.059 10.608 8.359 1.00 65.75 407 ASN A C 1
ATOM 3032 O O . ASN A 1 407 ? -27.443 11.554 8.839 1.00 65.75 407 ASN A O 1
ATOM 3036 N N . THR A 1 408 ? -28.410 10.591 7.068 1.00 69.38 408 THR A N 1
ATOM 3037 C CA . THR A 1 408 ? -27.979 11.637 6.122 1.00 69.38 408 THR A CA 1
ATOM 3038 C C . THR A 1 408 ? -28.460 13.035 6.540 1.00 69.38 408 THR A C 1
ATOM 3040 O O . THR A 1 408 ? -27.747 14.031 6.374 1.00 69.38 408 THR A O 1
ATOM 3043 N N . LEU A 1 409 ? -29.667 13.138 7.107 1.00 75.44 409 LEU A N 1
ATOM 3044 C CA . LEU A 1 409 ? -30.199 14.388 7.645 1.00 75.44 409 LEU A CA 1
ATOM 3045 C C . LEU A 1 409 ? -29.412 14.854 8.879 1.00 75.44 409 LEU A C 1
ATOM 3047 O O . LEU A 1 409 ? -29.075 16.039 8.967 1.00 75.44 409 LEU A O 1
ATOM 3051 N N . ALA A 1 410 ? -29.101 13.946 9.805 1.00 73.44 410 ALA A N 1
ATOM 3052 C CA . ALA A 1 410 ? -28.307 14.231 10.996 1.00 73.44 410 ALA A CA 1
ATOM 3053 C C . ALA A 1 410 ? -26.887 14.691 10.629 1.00 73.44 410 ALA A C 1
ATOM 3055 O O . ALA A 1 410 ? -26.436 15.727 11.127 1.00 73.44 410 ALA A O 1
ATOM 3056 N N . ASP A 1 411 ? -26.236 14.017 9.682 1.00 69.12 411 ASP A N 1
ATOM 3057 C CA . ASP A 1 411 ? -24.900 14.368 9.188 1.00 69.12 411 ASP A CA 1
ATOM 3058 C C . ASP A 1 411 ? -24.900 15.744 8.527 1.00 69.12 411 ASP A C 1
ATOM 3060 O O . ASP A 1 411 ? -24.063 16.603 8.821 1.00 69.12 411 ASP A O 1
ATOM 3064 N N . THR A 1 412 ? -25.916 16.021 7.705 1.00 73.12 412 THR A N 1
ATOM 3065 C CA . THR A 1 412 ? -26.083 17.331 7.064 1.00 73.12 412 THR A CA 1
ATOM 3066 C C . THR A 1 412 ? -26.268 18.442 8.105 1.00 73.12 412 THR A C 1
ATOM 3068 O O . THR A 1 412 ? -25.672 19.518 7.986 1.00 73.12 412 THR A O 1
ATOM 3071 N N . GLN A 1 413 ? -27.051 18.203 9.162 1.00 78.94 413 GLN A N 1
ATOM 3072 C CA . GLN A 1 413 ? -27.206 19.159 10.262 1.00 78.94 413 GLN A CA 1
ATOM 3073 C C . GLN A 1 413 ? -25.897 19.361 11.038 1.00 78.94 413 GLN A C 1
ATOM 3075 O O . GLN A 1 413 ? -25.557 20.498 11.386 1.00 78.94 413 GLN A O 1
ATOM 3080 N N . THR A 1 414 ? -25.147 18.289 11.295 1.00 75.56 414 THR A N 1
ATOM 3081 C CA . THR A 1 414 ? -23.840 18.336 11.963 1.00 75.56 414 THR A CA 1
ATOM 3082 C C . THR A 1 414 ? -22.835 19.142 11.148 1.00 75.56 414 THR A C 1
ATOM 3084 O O . THR A 1 414 ? -22.213 20.062 11.687 1.00 75.56 414 THR A O 1
ATOM 3087 N N . LEU A 1 415 ? -22.758 18.911 9.836 1.00 72.19 415 LEU A N 1
ATOM 3088 C CA . LEU A 1 415 ? -21.902 19.665 8.922 1.00 72.19 415 LEU A CA 1
ATOM 3089 C C . LEU A 1 415 ? -22.245 21.163 8.920 1.00 72.19 415 LEU A C 1
ATOM 3091 O O . LEU A 1 415 ? -21.356 22.012 9.026 1.00 72.19 415 LEU A O 1
ATOM 3095 N N . ILE A 1 416 ? -23.534 21.511 8.869 1.00 75.94 416 ILE A N 1
ATOM 3096 C CA . ILE A 1 416 ? -23.998 22.906 8.941 1.00 75.94 416 ILE A CA 1
ATOM 3097 C C . ILE A 1 416 ? -23.562 23.566 10.263 1.00 75.94 416 ILE A C 1
ATOM 3099 O O . ILE A 1 416 ? -23.075 24.705 10.270 1.00 75.94 416 ILE A O 1
ATOM 3103 N N . ARG A 1 417 ? -23.669 22.851 11.393 1.00 84.69 417 ARG A N 1
ATOM 3104 C CA . ARG A 1 417 ? -23.209 23.337 12.707 1.00 84.69 417 ARG A CA 1
ATOM 3105 C C . ARG A 1 417 ? -21.684 23.498 12.758 1.00 84.69 417 ARG A C 1
ATOM 3107 O O . ARG A 1 417 ? -21.213 24.529 13.253 1.00 84.69 417 ARG A O 1
ATOM 3114 N N . ARG A 1 418 ? -20.915 22.545 12.209 1.00 73.75 418 ARG A N 1
ATOM 3115 C CA . ARG A 1 418 ? -19.443 22.620 12.091 1.00 73.75 418 ARG A CA 1
ATOM 3116 C C . ARG A 1 418 ? -19.029 23.853 11.282 1.00 73.75 418 ARG A C 1
ATOM 3118 O O . ARG A 1 418 ? -18.273 24.689 11.781 1.00 73.75 418 ARG A O 1
ATOM 3125 N N . GLN A 1 419 ? -19.627 24.070 10.108 1.00 76.94 419 GLN A N 1
ATOM 3126 C CA . GLN A 1 419 ? -19.349 25.243 9.270 1.00 76.94 419 GLN A CA 1
ATOM 3127 C C . GLN A 1 419 ? -19.661 26.571 9.982 1.00 76.94 419 GLN A C 1
ATOM 3129 O O . GLN A 1 419 ? -18.849 27.503 9.936 1.00 76.94 419 GLN A O 1
ATOM 3134 N N . LYS A 1 420 ? -20.783 26.666 10.716 1.00 87.62 420 LYS A N 1
ATOM 3135 C CA . LYS A 1 420 ? -21.106 27.840 11.555 1.00 87.62 420 LYS A CA 1
ATOM 3136 C C . LYS A 1 420 ? -20.025 28.105 12.608 1.00 87.62 420 LYS A C 1
ATOM 3138 O O . LYS A 1 420 ? -19.667 29.268 12.833 1.00 87.62 420 LYS A O 1
ATOM 3143 N N . LYS A 1 421 ? -19.487 27.065 13.255 1.00 80.94 421 LYS A N 1
ATOM 3144 C CA . LYS A 1 421 ? -18.409 27.188 14.254 1.00 80.94 421 LYS A CA 1
ATOM 3145 C C . LYS A 1 421 ? -17.127 27.732 13.615 1.00 80.94 421 LYS A C 1
ATOM 3147 O O . LYS A 1 421 ? -16.572 28.713 14.121 1.00 80.94 421 LYS A O 1
ATOM 3152 N N . THR A 1 422 ? -16.723 27.186 12.469 1.00 74.44 422 THR A N 1
ATOM 3153 C CA . THR A 1 422 ? -15.530 27.618 11.721 1.00 74.44 422 THR A CA 1
ATOM 3154 C C . THR A 1 422 ? -15.633 29.075 11.270 1.00 74.44 422 THR A C 1
ATOM 3156 O O . THR A 1 422 ? -14.741 29.877 11.557 1.00 74.44 422 THR A O 1
ATOM 3159 N N . LEU A 1 423 ? -16.760 29.481 10.671 1.00 79.50 423 LEU A N 1
ATOM 3160 C CA . LEU A 1 423 ? -16.985 30.877 10.274 1.00 79.50 423 LEU A CA 1
ATOM 3161 C C . LEU A 1 423 ? -16.946 31.846 11.469 1.00 79.50 423 LEU A C 1
ATOM 3163 O O . LEU A 1 423 ? -16.374 32.937 11.375 1.00 79.50 423 LEU A O 1
ATOM 3167 N N . ASN A 1 424 ? -17.507 31.458 12.617 1.00 83.31 424 ASN A N 1
ATOM 3168 C CA . ASN A 1 424 ? -17.462 32.279 13.827 1.00 83.31 424 ASN A CA 1
ATOM 3169 C C . ASN A 1 424 ? -16.044 32.412 14.411 1.00 83.31 424 ASN A C 1
ATOM 3171 O O . ASN A 1 424 ? -15.693 33.499 14.896 1.00 83.31 424 ASN A O 1
ATOM 3175 N N . ARG A 1 425 ? -15.222 31.352 14.337 1.00 80.50 425 ARG A N 1
ATOM 3176 C CA . ARG A 1 425 ? -13.793 31.380 14.707 1.00 80.50 425 ARG A CA 1
ATOM 3177 C C . ARG A 1 425 ? -13.026 32.340 13.801 1.00 80.50 425 ARG A C 1
ATOM 3179 O O . ARG A 1 425 ? -12.325 33.215 14.307 1.00 80.50 425 ARG A O 1
ATOM 3186 N N . LEU A 1 426 ? -13.254 32.269 12.491 1.00 76.19 426 LEU A N 1
ATOM 3187 C CA . LEU A 1 426 ? -12.613 33.143 11.509 1.00 76.19 426 LEU A CA 1
ATOM 3188 C C . LEU A 1 426 ? -12.951 34.623 11.763 1.00 76.19 426 LEU A C 1
ATOM 3190 O O . LEU A 1 426 ? -12.056 35.463 11.851 1.00 76.19 426 LEU A O 1
ATOM 3194 N N . ILE A 1 427 ? -14.228 34.948 12.013 1.00 81.00 427 ILE A N 1
ATOM 3195 C CA . ILE A 1 427 ? -14.655 36.308 12.399 1.00 81.00 427 ILE A CA 1
ATOM 3196 C C . ILE A 1 427 ? -13.958 36.779 13.682 1.00 81.00 427 ILE A C 1
ATOM 3198 O O . ILE A 1 427 ? -13.619 37.958 13.802 1.00 81.00 427 ILE A O 1
ATOM 3202 N N . ARG A 1 428 ? -13.749 35.887 14.660 1.00 84.75 428 ARG A N 1
ATOM 3203 C CA . ARG A 1 428 ? -13.038 36.225 15.902 1.00 84.75 428 ARG A CA 1
ATOM 3204 C C . ARG A 1 428 ? -11.574 36.570 15.620 1.00 84.75 428 ARG A C 1
ATOM 3206 O O . ARG A 1 428 ? -11.124 37.608 16.095 1.00 84.75 428 ARG A O 1
ATOM 3213 N N . ILE A 1 429 ? -10.879 35.763 14.818 1.00 78.25 429 ILE A N 1
ATOM 3214 C CA . ILE A 1 429 ? -9.480 35.996 14.419 1.00 78.25 429 ILE A CA 1
ATOM 3215 C C . ILE A 1 429 ? -9.344 37.340 13.690 1.00 78.25 429 ILE A C 1
ATOM 3217 O O . ILE A 1 429 ? -8.503 38.161 14.044 1.00 78.25 429 ILE A O 1
ATOM 3221 N N . LEU A 1 430 ? -10.235 37.620 12.738 1.00 75.81 430 LEU A N 1
ATOM 3222 C CA . LEU A 1 430 ? -10.250 38.877 11.980 1.00 75.81 430 LEU A CA 1
ATOM 3223 C C . LEU A 1 430 ? -10.521 40.108 12.853 1.00 75.81 430 LEU A C 1
ATOM 3225 O O . LEU A 1 430 ? -10.009 41.197 12.583 1.00 75.81 430 LEU A O 1
ATOM 3229 N N . LYS A 1 431 ? -11.350 39.955 13.891 1.00 85.38 431 LYS A N 1
ATOM 3230 C CA . LYS A 1 431 ? -11.599 41.019 14.866 1.00 85.38 431 LYS A CA 1
ATOM 3231 C C . LYS A 1 431 ? -10.358 41.264 15.729 1.00 85.38 431 LYS A C 1
ATOM 3233 O O . LYS A 1 431 ? -9.997 42.417 15.937 1.00 85.38 431 LYS A O 1
ATOM 3238 N N . LEU A 1 432 ? -9.707 40.199 16.208 1.00 81.50 432 LEU A N 1
ATOM 3239 C CA . LEU A 1 432 ? -8.502 40.285 17.043 1.00 81.50 432 LEU A CA 1
ATOM 3240 C C . LEU A 1 432 ? -7.309 40.882 16.286 1.00 81.50 432 LEU A C 1
ATOM 3242 O O . LEU A 1 432 ? -6.570 41.677 16.853 1.00 81.50 432 LEU A O 1
ATOM 3246 N N . SER A 1 433 ? -7.168 40.594 14.990 1.00 81.81 433 SER A N 1
ATOM 3247 C CA . SER A 1 433 ? -6.123 41.191 14.143 1.00 81.81 433 SER A CA 1
ATOM 3248 C C . SER A 1 433 ? -6.404 42.646 13.731 1.00 81.81 433 SER A C 1
ATOM 3250 O O . SER A 1 433 ? -5.610 43.267 13.018 1.00 81.81 433 SER A O 1
ATOM 3252 N N . GLY A 1 434 ? -7.556 43.205 14.125 1.00 87.38 434 GLY A N 1
ATOM 3253 C CA . GLY A 1 434 ? -8.001 44.532 13.700 1.00 87.38 434 GLY A CA 1
ATOM 3254 C C . GLY A 1 434 ? -8.241 44.635 12.189 1.00 87.38 434 GLY A C 1
ATOM 3255 O O . GLY A 1 434 ? -8.188 45.738 11.630 1.00 87.38 434 GLY A O 1
ATOM 3256 N N . ALA A 1 435 ? -8.442 43.504 11.504 1.00 76.94 435 ALA A N 1
ATOM 3257 C CA . ALA A 1 435 ? -8.799 43.459 10.088 1.00 76.94 435 ALA A CA 1
ATOM 3258 C C . ALA A 1 435 ? -10.256 43.889 9.867 1.00 76.94 435 ALA A C 1
ATOM 3260 O O . ALA A 1 435 ? -10.560 44.526 8.861 1.00 76.94 435 ALA A O 1
ATOM 3261 N N . ILE A 1 436 ? -11.137 43.609 10.834 1.00 79.12 436 ILE A N 1
ATOM 3262 C CA . ILE A 1 436 ? -12.522 44.092 10.860 1.00 79.12 436 ILE A CA 1
ATOM 3263 C C . ILE A 1 436 ? -12.839 44.750 12.204 1.00 79.12 436 ILE A C 1
ATOM 3265 O O . ILE A 1 436 ? -12.375 44.313 13.257 1.00 79.12 436 ILE A O 1
ATOM 3269 N N . THR A 1 437 ? -13.655 45.801 12.187 1.00 89.06 437 THR A N 1
ATOM 3270 C CA . THR A 1 437 ? -14.128 46.452 13.415 1.00 89.06 437 THR A CA 1
ATOM 3271 C C . THR A 1 437 ? -15.302 45.682 14.024 1.00 89.06 437 THR A C 1
ATOM 3273 O O . THR A 1 437 ? -15.981 44.889 13.362 1.00 89.06 437 THR A O 1
ATOM 3276 N N . THR A 1 438 ? -15.620 45.968 15.289 1.00 85.38 438 THR A N 1
ATOM 3277 C CA . THR A 1 438 ? -16.818 45.426 15.954 1.00 85.38 438 THR A CA 1
ATOM 3278 C C . THR A 1 438 ? -18.109 45.748 15.185 1.00 85.38 438 THR A C 1
ATOM 3280 O O . THR A 1 438 ? -19.008 44.905 15.141 1.00 85.38 438 THR A O 1
ATOM 3283 N N . SER A 1 439 ? -18.181 46.917 14.531 1.00 82.50 439 SER A N 1
ATOM 3284 C CA . SER A 1 439 ? -19.333 47.322 13.712 1.00 82.50 439 SER A CA 1
ATOM 3285 C C . SER A 1 439 ? -19.531 46.457 12.462 1.00 82.50 439 SER A C 1
ATOM 3287 O O . SER A 1 439 ? -20.667 46.308 12.030 1.00 82.50 439 SER A O 1
ATOM 3289 N N . TYR A 1 440 ? -18.480 45.814 11.936 1.00 77.00 440 TYR A N 1
ATOM 3290 C CA . TYR A 1 440 ? -18.577 44.846 10.831 1.00 77.00 440 TYR A CA 1
ATOM 3291 C C . TYR A 1 440 ? -18.740 43.396 11.311 1.00 77.00 440 TYR A C 1
ATOM 3293 O O . TYR A 1 440 ? -19.489 42.623 10.712 1.00 77.00 440 TYR A O 1
ATOM 3301 N N . ALA A 1 441 ? -18.098 43.024 12.422 1.00 78.38 441 ALA A N 1
ATOM 3302 C CA . ALA A 1 441 ? 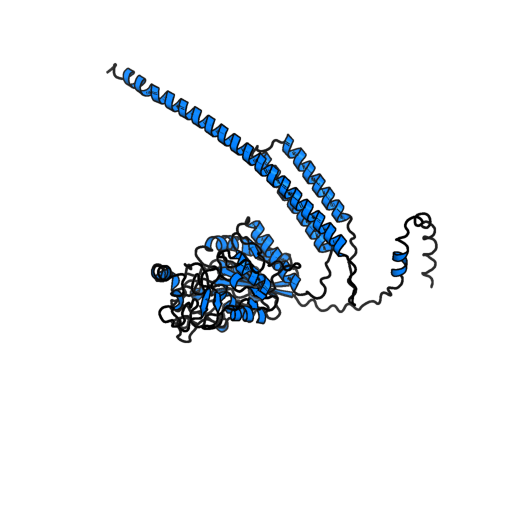-18.170 41.663 12.956 1.00 78.38 441 ALA A CA 1
ATOM 3303 C C . ALA A 1 441 ? -19.583 41.289 13.448 1.00 78.38 441 ALA A C 1
ATOM 3305 O O . ALA A 1 441 ? -20.033 40.157 13.257 1.00 78.38 441 ALA A O 1
ATOM 3306 N N . ARG A 1 442 ? -20.304 42.233 14.073 1.00 85.88 442 ARG A N 1
ATOM 3307 C CA . ARG A 1 442 ? -21.634 41.976 14.657 1.00 85.88 442 ARG A CA 1
ATOM 3308 C C . ARG A 1 442 ? -22.710 41.681 13.591 1.00 85.88 442 ARG A C 1
ATOM 3310 O O . ARG A 1 442 ? -23.383 40.659 13.733 1.00 85.88 442 ARG A O 1
ATOM 3317 N N . PRO A 1 443 ? -22.853 42.467 12.503 1.00 83.94 443 PRO A N 1
ATOM 3318 C CA . PRO A 1 443 ? -23.771 42.138 11.408 1.00 83.94 443 PRO A CA 1
ATOM 3319 C C . PRO A 1 443 ? -23.431 40.823 10.700 1.00 83.94 443 PRO A C 1
ATOM 3321 O O . PRO A 1 443 ? -24.343 40.093 10.315 1.00 83.94 443 PRO A O 1
ATOM 3324 N N . MET A 1 444 ? -22.141 40.492 10.549 1.00 77.19 444 MET A N 1
ATOM 3325 C CA . MET A 1 444 ? -21.718 39.233 9.923 1.00 77.19 444 MET A CA 1
ATOM 3326 C C . MET A 1 444 ? -22.149 38.015 10.736 1.00 77.19 444 MET A C 1
ATOM 3328 O O . MET A 1 444 ? -22.780 37.117 10.183 1.00 77.19 444 MET A O 1
ATOM 3332 N N . ARG A 1 445 ? -21.895 38.009 12.053 1.00 85.62 445 ARG A N 1
ATOM 3333 C CA . ARG A 1 445 ? -22.374 36.930 12.936 1.00 85.62 445 ARG A CA 1
ATOM 3334 C C . ARG A 1 445 ? -23.893 36.798 12.891 1.00 85.62 445 ARG A C 1
ATOM 3336 O O . ARG A 1 445 ? -24.399 35.686 12.811 1.00 85.62 445 ARG A O 1
ATOM 3343 N N . LYS A 1 446 ? -24.616 37.927 12.878 1.00 88.81 446 LYS A N 1
ATOM 3344 C CA . LYS A 1 446 ? -26.082 37.922 12.766 1.00 88.81 446 LYS A CA 1
ATOM 3345 C C . LYS A 1 446 ? -26.542 37.263 11.460 1.00 88.81 446 LYS A C 1
ATOM 3347 O O . LYS A 1 446 ? -27.405 36.398 11.513 1.00 88.81 446 LYS A O 1
ATOM 3352 N N . LYS A 1 447 ? -25.944 37.610 10.312 1.00 84.31 447 LYS A N 1
ATOM 3353 C CA . LYS A 1 447 ? -26.274 36.990 9.014 1.00 84.31 447 LYS A CA 1
ATOM 3354 C C . LYS A 1 447 ? -25.960 35.494 8.971 1.00 84.31 447 LYS A C 1
ATOM 3356 O O . LYS A 1 447 ? -26.778 34.737 8.470 1.00 84.31 447 LYS A O 1
ATOM 3361 N N . ILE A 1 448 ? -24.810 35.072 9.499 1.00 82.75 448 ILE A N 1
ATOM 3362 C CA . ILE A 1 448 ? -24.441 33.647 9.560 1.00 82.75 448 ILE A CA 1
ATOM 3363 C C . ILE A 1 448 ? -25.440 32.875 10.414 1.00 82.75 448 ILE A C 1
ATOM 3365 O O . ILE A 1 448 ? -25.901 31.821 9.992 1.00 82.75 448 ILE A O 1
ATOM 3369 N N . ASN A 1 449 ? -25.815 33.418 11.576 1.00 85.81 449 ASN A N 1
ATOM 3370 C CA . ASN A 1 449 ? -26.814 32.789 12.431 1.00 85.81 449 ASN A CA 1
ATOM 3371 C C . ASN A 1 449 ? -28.147 32.640 11.694 1.00 85.81 449 ASN A C 1
ATOM 3373 O O . ASN A 1 449 ? -28.638 31.527 11.629 1.00 85.81 449 ASN A O 1
ATOM 3377 N N . VAL A 1 450 ? -28.667 33.702 11.067 1.00 88.75 450 VAL A N 1
ATOM 3378 C CA . VAL A 1 450 ? -29.934 33.639 10.311 1.00 88.75 450 VAL A CA 1
ATOM 3379 C C . VAL A 1 450 ? -29.892 32.566 9.221 1.00 88.75 450 VAL A C 1
ATOM 3381 O O . VAL A 1 450 ? -30.765 31.712 9.192 1.00 88.75 450 VAL A O 1
ATOM 3384 N N . ILE A 1 451 ? -28.845 32.546 8.390 1.00 80.88 451 ILE A N 1
ATOM 3385 C CA . ILE A 1 451 ? -28.709 31.551 7.310 1.00 80.88 451 ILE A CA 1
ATOM 3386 C C . ILE A 1 451 ? -28.630 30.126 7.872 1.00 80.88 451 ILE A C 1
ATOM 3388 O O . ILE A 1 451 ? -29.187 29.201 7.290 1.00 80.88 451 ILE A O 1
ATOM 3392 N N . THR A 1 452 ? -27.930 29.941 8.995 1.00 81.94 452 THR A N 1
ATOM 3393 C CA . THR A 1 452 ? -27.805 28.613 9.607 1.00 81.94 452 THR A CA 1
ATOM 3394 C C . THR A 1 452 ? -29.137 28.154 10.191 1.00 81.94 452 THR A C 1
ATOM 3396 O O . THR A 1 452 ? -29.520 27.012 9.972 1.00 81.94 452 THR A O 1
ATOM 3399 N N . GLU A 1 453 ? -29.850 29.028 10.908 1.00 89.44 453 GLU A N 1
ATOM 3400 C CA . GLU A 1 453 ? -31.154 28.685 11.482 1.00 89.44 453 GLU A CA 1
ATOM 3401 C C . GLU A 1 453 ? -32.193 28.412 10.383 1.00 89.44 453 GLU A C 1
ATOM 3403 O O . GLU A 1 453 ? -32.928 27.441 10.489 1.00 89.44 453 GLU A O 1
ATOM 3408 N N . GLU A 1 454 ? -32.214 29.185 9.290 1.00 85.44 454 GLU A N 1
ATOM 3409 C CA . GLU A 1 454 ? -33.089 28.916 8.135 1.00 85.44 454 GLU A CA 1
ATOM 3410 C C . GLU A 1 454 ? -32.791 27.555 7.491 1.00 85.44 454 GLU A C 1
ATOM 3412 O O . GLU A 1 454 ? -33.714 26.800 7.175 1.00 85.44 454 GLU A O 1
ATOM 3417 N N . ALA A 1 455 ? -31.511 27.208 7.323 1.00 75.62 455 ALA A N 1
ATOM 3418 C CA . ALA A 1 455 ? -31.112 25.919 6.765 1.00 75.62 455 ALA A CA 1
ATOM 3419 C C . ALA A 1 455 ? -31.500 24.752 7.689 1.00 75.62 455 ALA A C 1
ATOM 3421 O O . ALA A 1 455 ? -32.060 23.763 7.222 1.00 75.62 455 ALA A O 1
ATOM 3422 N N . LEU A 1 456 ? -31.257 24.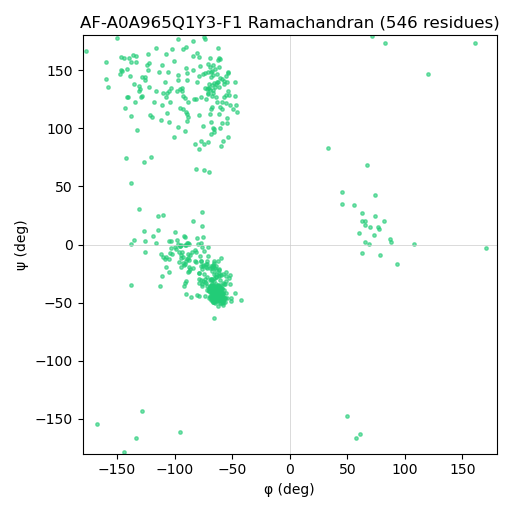879 8.998 1.00 84.75 456 LEU A N 1
ATOM 3423 C CA . LEU A 1 456 ? -31.640 23.863 9.982 1.00 84.75 456 LEU A CA 1
ATOM 3424 C C . LEU A 1 456 ? -33.164 23.718 10.090 1.00 84.75 456 LEU A C 1
ATOM 3426 O O . LEU A 1 456 ? -33.655 22.594 10.159 1.00 84.75 456 LEU A O 1
ATOM 3430 N N . LEU A 1 457 ? -33.910 24.825 10.035 1.00 88.12 457 LEU A N 1
ATOM 3431 C CA . LEU A 1 457 ? -35.371 24.812 10.031 1.00 88.12 457 LEU A CA 1
ATOM 3432 C C . LEU A 1 457 ? -35.912 24.103 8.782 1.00 88.12 457 LEU A C 1
ATOM 3434 O O . LEU A 1 457 ? -36.761 23.225 8.901 1.00 88.12 457 LEU A O 1
ATOM 3438 N N . THR A 1 458 ? -35.364 24.404 7.603 1.00 79.81 458 THR A N 1
ATOM 3439 C CA . THR A 1 458 ? -35.753 23.748 6.341 1.00 79.81 458 THR A CA 1
ATOM 3440 C C . THR A 1 458 ? -35.485 22.240 6.378 1.00 79.81 458 THR A C 1
ATOM 3442 O O . THR A 1 458 ? -36.301 21.442 5.922 1.00 79.81 458 THR A O 1
ATOM 3445 N N . LEU A 1 459 ? -34.361 21.825 6.966 1.00 76.50 459 LEU A N 1
ATOM 3446 C CA . LEU A 1 459 ? -34.048 20.408 7.152 1.00 76.50 459 LEU A CA 1
ATOM 3447 C C . LEU A 1 459 ? -34.982 19.741 8.169 1.00 76.50 459 LEU A C 1
ATOM 3449 O O . LEU A 1 459 ? -35.362 18.591 7.981 1.00 76.50 459 LEU A O 1
ATOM 3453 N N . SER A 1 460 ? -35.396 20.458 9.218 1.00 83.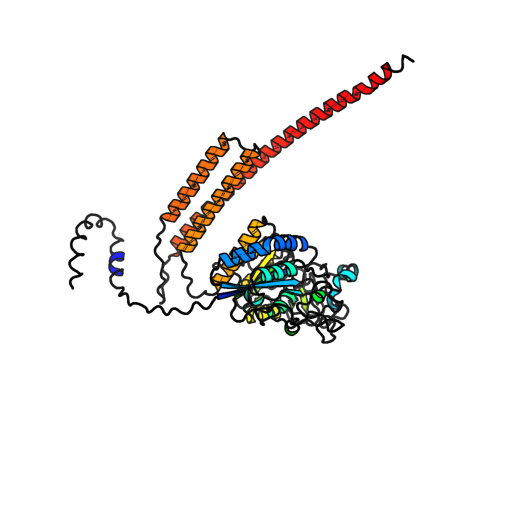06 460 SER A N 1
ATOM 3454 C CA . SER A 1 460 ? -36.326 19.933 10.225 1.00 83.06 460 SER A CA 1
ATOM 3455 C C . SER A 1 460 ? -37.750 19.718 9.702 1.00 83.06 460 SER A C 1
ATOM 3457 O O . SER A 1 460 ? -38.492 18.936 10.287 1.00 83.06 460 SER A O 1
ATOM 3459 N N . THR A 1 461 ? -38.125 20.376 8.597 1.00 82.00 461 THR A N 1
ATOM 3460 C CA . THR A 1 461 ? -39.439 20.197 7.958 1.00 82.00 461 THR A CA 1
ATOM 3461 C C . THR A 1 461 ? -39.504 19.023 6.982 1.00 82.00 461 THR A C 1
ATOM 3463 O O . THR A 1 461 ? -40.582 18.736 6.464 1.00 82.00 461 THR A O 1
ATOM 3466 N N . LEU A 1 462 ? -38.379 18.354 6.697 1.00 77.12 462 LEU A N 1
ATOM 3467 C CA . LEU A 1 462 ? -38.380 17.180 5.826 1.00 77.12 462 LEU A CA 1
ATOM 3468 C C . LEU A 1 462 ? -39.098 15.994 6.505 1.00 77.12 462 LEU A C 1
ATOM 3470 O O . LEU A 1 462 ? -38.986 15.838 7.725 1.00 77.12 462 LEU A O 1
ATOM 3474 N N . PRO A 1 463 ? -39.830 15.153 5.748 1.00 73.88 463 PRO A N 1
ATOM 3475 C CA . PRO A 1 463 ? -40.533 14.001 6.307 1.00 73.88 463 PRO A CA 1
ATOM 3476 C C . PRO A 1 463 ? -39.559 13.066 7.034 1.00 73.88 463 PRO A C 1
ATOM 3478 O O . PRO A 1 463 ? -38.568 12.633 6.456 1.00 73.88 463 PRO A O 1
ATOM 3481 N N . GLN A 1 464 ? -39.845 12.736 8.297 1.00 63.66 464 GLN A N 1
ATOM 3482 C CA . GLN A 1 464 ? -38.999 11.850 9.115 1.00 63.66 464 GLN A CA 1
ATOM 3483 C C . GLN A 1 464 ? -39.389 10.366 9.018 1.00 63.66 464 GLN A C 1
ATOM 3485 O O . GLN A 1 464 ? -38.856 9.542 9.763 1.00 63.66 464 GLN A O 1
ATOM 3490 N N . ALA A 1 465 ? -40.331 10.015 8.139 1.00 57.22 465 ALA A N 1
ATOM 3491 C CA . ALA A 1 465 ? -40.793 8.641 7.996 1.00 57.22 465 ALA A CA 1
ATOM 3492 C C . ALA A 1 465 ? -39.712 7.771 7.322 1.00 57.22 465 ALA A C 1
ATOM 3494 O O . ALA A 1 465 ? -39.153 8.192 6.306 1.00 57.22 465 ALA A O 1
ATOM 3495 N N . PRO A 1 466 ? -39.420 6.567 7.847 1.00 50.00 466 PRO A N 1
ATOM 3496 C CA . PRO A 1 466 ? -38.505 5.639 7.194 1.00 50.00 466 PRO A CA 1
ATOM 3497 C C . PRO A 1 466 ? -39.078 5.219 5.834 1.00 50.00 466 PRO A C 1
ATOM 3499 O O . PRO A 1 466 ? -40.193 4.701 5.753 1.00 50.00 466 PRO A O 1
ATOM 3502 N N . LEU A 1 467 ? -38.319 5.449 4.759 1.00 47.19 467 LEU A N 1
ATOM 3503 C CA . LEU A 1 467 ? -38.626 4.894 3.442 1.00 47.19 467 LEU A CA 1
ATOM 3504 C C . LEU A 1 467 ? -38.248 3.412 3.447 1.00 47.19 467 LEU A C 1
ATOM 3506 O O . LEU A 1 467 ? -37.077 3.055 3.357 1.00 47.19 467 LEU A O 1
ATOM 3510 N N . ILE A 1 468 ? -39.251 2.548 3.573 1.00 46.75 468 ILE A N 1
ATOM 3511 C CA . ILE A 1 468 ? -39.080 1.101 3.458 1.00 46.75 468 ILE A CA 1
ATOM 3512 C C . ILE A 1 468 ? -39.250 0.736 1.981 1.00 46.75 468 ILE A C 1
ATOM 3514 O O . ILE A 1 468 ? -40.358 0.801 1.448 1.00 46.75 468 ILE A O 1
ATOM 3518 N N . CYS A 1 469 ? -38.164 0.348 1.310 1.00 40.78 469 CYS A N 1
ATOM 3519 C CA . CYS A 1 469 ? -38.262 -0.307 0.007 1.00 40.78 469 CYS A CA 1
ATOM 3520 C C . CYS A 1 469 ? -38.853 -1.709 0.205 1.00 40.78 469 CYS A C 1
ATOM 3522 O O . CYS A 1 469 ? -38.226 -2.577 0.810 1.00 40.78 469 CYS A O 1
ATOM 3524 N N . ALA A 1 470 ? -40.070 -1.933 -0.293 1.00 40.38 470 ALA A N 1
ATOM 3525 C CA . ALA A 1 470 ? -40.649 -3.268 -0.363 1.00 40.38 470 ALA A CA 1
ATOM 3526 C C . ALA A 1 470 ? -39.860 -4.110 -1.381 1.00 40.38 470 ALA A C 1
ATOM 3528 O O . ALA A 1 470 ? -39.646 -3.705 -2.521 1.00 40.38 470 ALA A O 1
ATOM 3529 N N . THR A 1 471 ? -39.420 -5.290 -0.957 1.00 45.53 471 THR A N 1
ATOM 3530 C CA . THR A 1 471 ? -38.419 -6.152 -1.605 1.00 45.53 471 THR A CA 1
ATOM 3531 C C . THR A 1 471 ? -38.909 -6.924 -2.836 1.00 45.53 471 THR A C 1
ATOM 3533 O O . THR A 1 471 ? -38.383 -7.987 -3.146 1.00 45.53 471 THR A O 1
ATOM 3536 N N . THR A 1 472 ? -39.897 -6.428 -3.581 1.00 42.78 472 THR A N 1
ATOM 3537 C CA . THR A 1 472 ? -40.349 -7.110 -4.807 1.00 42.78 472 THR A CA 1
ATOM 3538 C C . THR A 1 472 ? -40.592 -6.113 -5.933 1.00 42.78 472 THR A C 1
ATOM 3540 O O . THR A 1 472 ? -41.507 -5.303 -5.866 1.00 42.78 472 THR A O 1
ATOM 3543 N N . ALA A 1 473 ? -39.712 -6.176 -6.941 1.00 50.06 473 ALA A N 1
ATOM 3544 C CA . ALA A 1 473 ? -39.813 -5.569 -8.272 1.00 50.06 473 ALA A CA 1
ATOM 3545 C C . ALA A 1 473 ? -40.558 -4.218 -8.336 1.00 50.06 473 ALA A C 1
ATOM 3547 O O . ALA A 1 473 ? -41.730 -4.159 -8.706 1.00 50.06 473 ALA A O 1
ATOM 3548 N N . CYS A 1 474 ? -39.867 -3.113 -8.036 1.00 30.75 474 CYS A N 1
ATOM 3549 C CA . CYS A 1 474 ? -40.432 -1.782 -8.254 1.00 30.75 474 CYS A CA 1
ATOM 3550 C C . CYS A 1 474 ? -40.240 -1.322 -9.712 1.00 30.75 474 CYS A C 1
ATOM 3552 O O . CYS A 1 474 ? -39.099 -1.245 -10.177 1.00 30.75 474 CYS A O 1
ATOM 3554 N N . PRO A 1 475 ? -41.320 -0.941 -10.422 1.00 36.53 475 PRO A N 1
ATOM 3555 C CA . PRO A 1 475 ? -41.214 -0.157 -11.641 1.00 36.53 475 PRO A CA 1
ATOM 3556 C C . PRO A 1 475 ? -40.712 1.249 -11.291 1.00 36.53 475 PRO A C 1
ATOM 3558 O O . PRO A 1 475 ? -40.986 1.786 -10.217 1.00 36.53 475 PRO A O 1
ATOM 3561 N N . SER A 1 476 ? -39.964 1.846 -12.211 1.00 39.25 476 SER A N 1
ATOM 3562 C CA . SER A 1 476 ? -39.365 3.176 -12.115 1.00 39.25 476 SER A CA 1
ATOM 3563 C C . SER A 1 476 ? -40.393 4.272 -11.785 1.00 39.25 476 SER A C 1
ATOM 3565 O O . SER A 1 476 ? -40.996 4.857 -12.685 1.00 39.25 476 SER A O 1
ATOM 3567 N N . ILE A 1 477 ? -40.578 4.589 -10.503 1.00 41.78 477 ILE A N 1
ATOM 3568 C CA . ILE A 1 477 ? -41.263 5.807 -10.056 1.00 41.78 477 ILE A CA 1
ATOM 3569 C C . ILE A 1 477 ? -40.190 6.786 -9.573 1.00 41.78 477 ILE A C 1
ATOM 3571 O O . ILE A 1 477 ? -39.353 6.476 -8.725 1.00 41.78 477 ILE A O 1
ATOM 3575 N N . SER A 1 478 ? -40.166 7.969 -10.186 1.00 47.34 478 SER A N 1
ATOM 3576 C CA . SER A 1 478 ? -39.084 8.945 -10.083 1.00 47.34 478 SER A CA 1
ATOM 3577 C C . SER A 1 478 ? -39.061 9.677 -8.731 1.00 47.34 478 SER A C 1
ATOM 3579 O O . SER A 1 478 ? -39.543 10.802 -8.621 1.00 47.34 478 SER A O 1
ATOM 3581 N N . HIS A 1 479 ? -38.396 9.102 -7.727 1.00 53.31 479 HIS A N 1
ATOM 3582 C CA . HIS A 1 479 ? -37.911 9.843 -6.545 1.00 53.31 479 HIS A CA 1
ATOM 3583 C C . HIS A 1 479 ? -36.630 10.657 -6.833 1.00 53.31 479 HIS A C 1
ATOM 3585 O O . HIS A 1 479 ? -36.099 11.358 -5.971 1.00 53.31 479 HIS A O 1
ATOM 3591 N N . GLN A 1 480 ? -36.150 10.624 -8.083 1.00 51.03 480 GLN A N 1
ATOM 3592 C CA . GLN A 1 480 ? -35.044 11.451 -8.563 1.00 51.03 480 GLN A CA 1
ATOM 3593 C C . GLN A 1 480 ? -35.321 12.959 -8.433 1.00 51.03 480 GLN A C 1
ATOM 3595 O O . GLN A 1 480 ? -34.368 13.719 -8.286 1.00 51.03 480 GLN A O 1
ATOM 3600 N N . SER A 1 481 ? -36.582 13.413 -8.445 1.00 49.69 481 SER A N 1
ATOM 3601 C CA . SER A 1 481 ? -36.913 14.846 -8.361 1.00 49.69 481 SER A CA 1
ATOM 3602 C C . SER A 1 481 ? -36.627 15.453 -6.978 1.00 49.69 481 SER A C 1
ATOM 3604 O O . SER A 1 481 ? -36.095 16.563 -6.888 1.00 49.69 481 SER A O 1
ATOM 3606 N N . GLU A 1 482 ? -36.912 14.729 -5.895 1.00 51.91 482 GLU A N 1
ATOM 3607 C CA . GLU A 1 482 ? -36.674 15.191 -4.519 1.00 51.91 482 GLU A CA 1
ATOM 3608 C C . GLU A 1 482 ? -35.180 15.169 -4.177 1.00 51.91 482 GLU A C 1
ATOM 3610 O O . GLU A 1 482 ? -34.635 16.163 -3.689 1.00 51.91 482 GLU A O 1
ATOM 3615 N N . LEU A 1 483 ? -34.477 14.094 -4.552 1.00 51.91 483 LEU A N 1
ATOM 3616 C CA . LEU A 1 483 ? -33.016 14.007 -4.454 1.00 51.91 483 LEU A CA 1
ATOM 3617 C C . LEU A 1 483 ? -32.317 15.076 -5.308 1.00 51.91 483 LEU A C 1
ATOM 3619 O O . LEU A 1 483 ? -31.364 15.704 -4.842 1.00 51.91 483 LEU A O 1
ATOM 3623 N N . ALA A 1 484 ? -32.800 15.350 -6.525 1.00 57.19 484 ALA A N 1
ATOM 3624 C CA . ALA A 1 484 ? -32.287 16.439 -7.360 1.00 57.19 484 ALA A CA 1
ATOM 3625 C C . ALA A 1 484 ? -32.509 17.815 -6.713 1.00 57.19 484 ALA A C 1
ATOM 3627 O O . ALA A 1 484 ? -31.636 18.682 -6.796 1.00 57.19 484 ALA A O 1
ATOM 3628 N N . THR A 1 485 ? -33.630 18.009 -6.013 1.00 56.09 485 THR A N 1
ATOM 3629 C CA . THR A 1 485 ? -33.933 19.252 -5.289 1.00 56.09 485 THR A CA 1
ATOM 3630 C C . THR A 1 485 ? -32.990 19.451 -4.100 1.00 56.09 485 THR A C 1
ATOM 3632 O O . THR A 1 485 ? -32.386 20.517 -3.971 1.00 56.09 485 THR A O 1
ATOM 3635 N N . ILE A 1 486 ? -32.771 18.418 -3.281 1.00 54.50 486 ILE A N 1
ATOM 3636 C CA . ILE A 1 486 ? -31.827 18.461 -2.149 1.00 54.50 486 ILE A CA 1
ATOM 3637 C C . ILE A 1 486 ? -30.393 18.710 -2.643 1.00 54.50 486 ILE A C 1
ATOM 3639 O O . ILE A 1 486 ? -29.686 19.569 -2.105 1.00 54.50 486 ILE A O 1
ATOM 3643 N N . ARG A 1 487 ? -29.974 18.024 -3.716 1.00 58.88 487 ARG A N 1
ATOM 3644 C CA . ARG A 1 487 ? -28.666 18.234 -4.358 1.00 58.88 487 ARG A CA 1
ATOM 3645 C C . ARG A 1 487 ? -28.523 19.665 -4.876 1.00 58.88 487 ARG A C 1
ATOM 3647 O O . ARG A 1 487 ? -27.525 20.316 -4.579 1.00 58.88 487 ARG A O 1
ATOM 3654 N N . SER A 1 488 ? -29.540 20.194 -5.557 1.00 59.62 488 SER A N 1
ATOM 3655 C CA . SER A 1 488 ? -29.566 21.578 -6.048 1.00 59.62 488 SER A CA 1
ATOM 3656 C C . SER A 1 488 ? -29.413 22.600 -4.913 1.00 59.62 488 SER A C 1
ATOM 3658 O O . SER A 1 488 ? -28.586 23.513 -5.009 1.00 59.62 488 SER A O 1
ATOM 3660 N N . ILE A 1 489 ? -30.123 22.407 -3.794 1.00 56.84 489 ILE A N 1
ATOM 3661 C CA . ILE A 1 489 ? -30.023 23.265 -2.602 1.00 56.84 489 ILE A CA 1
ATOM 3662 C C . ILE A 1 489 ? -28.614 23.194 -1.993 1.00 56.84 489 ILE A C 1
ATOM 3664 O O . ILE A 1 489 ? -27.998 24.234 -1.745 1.00 56.84 489 ILE A O 1
ATOM 3668 N N . SER A 1 490 ? -28.059 21.992 -1.812 1.00 54.62 490 SER A N 1
ATOM 3669 C CA . SER A 1 490 ? -26.700 21.793 -1.285 1.00 54.62 490 SER A CA 1
ATOM 3670 C C . SER A 1 490 ? -25.638 22.456 -2.172 1.00 54.62 490 SER A C 1
ATOM 3672 O O . SER A 1 490 ? -24.792 23.221 -1.694 1.00 54.62 490 SER A O 1
ATOM 3674 N N . THR A 1 491 ? -25.718 22.267 -3.493 1.00 59.28 491 THR A N 1
ATOM 3675 C CA . THR A 1 491 ? -24.820 22.910 -4.461 1.00 59.28 491 THR A CA 1
ATOM 3676 C C . THR A 1 491 ? -24.965 24.433 -4.445 1.00 59.28 491 THR A C 1
ATOM 3678 O O . THR A 1 491 ? -23.955 25.145 -4.496 1.00 59.28 491 THR A O 1
ATOM 3681 N N . ALA A 1 492 ? -26.187 24.964 -4.334 1.00 59.72 492 ALA A N 1
ATOM 3682 C CA . ALA A 1 492 ? -26.435 26.400 -4.229 1.00 59.72 492 ALA A CA 1
ATOM 3683 C C . ALA A 1 492 ? -25.817 26.996 -2.952 1.00 59.72 492 ALA A C 1
ATOM 3685 O O . ALA A 1 492 ? -25.168 28.048 -3.016 1.00 59.72 492 ALA A O 1
ATOM 3686 N N . LEU A 1 493 ? -25.934 26.302 -1.815 1.00 53.78 493 LEU A N 1
ATOM 3687 C CA . LEU A 1 493 ? -25.315 26.697 -0.548 1.00 53.78 493 LEU A CA 1
ATOM 3688 C C . LEU A 1 493 ? -23.782 26.670 -0.632 1.00 53.78 493 LEU A C 1
ATOM 3690 O O . LEU A 1 493 ? -23.142 27.676 -0.307 1.00 53.78 493 LEU A O 1
ATOM 3694 N N . LYS A 1 494 ? -23.184 25.595 -1.172 1.00 55.03 494 LYS A N 1
ATOM 3695 C CA . LYS A 1 494 ? -21.728 25.493 -1.405 1.00 55.03 494 LYS A CA 1
ATOM 3696 C C . LYS A 1 494 ? -21.221 26.616 -2.322 1.00 55.03 494 LYS A C 1
ATOM 3698 O O . LYS A 1 494 ? -20.226 27.276 -2.012 1.00 55.03 494 LYS A O 1
ATOM 3703 N N . ARG A 1 495 ? -21.923 26.907 -3.427 1.00 62.53 495 ARG A N 1
ATOM 3704 C CA . ARG A 1 495 ? -21.581 28.010 -4.352 1.00 62.53 495 ARG A CA 1
ATOM 3705 C C . ARG A 1 495 ? -21.682 29.378 -3.676 1.00 62.53 495 ARG A C 1
ATOM 3707 O O . ARG A 1 495 ? -20.795 30.215 -3.861 1.00 62.53 495 ARG A O 1
ATOM 3714 N N . ARG A 1 496 ? -22.724 29.616 -2.872 1.00 60.00 496 ARG A N 1
ATOM 3715 C CA . ARG A 1 496 ? -22.907 30.871 -2.126 1.00 60.00 496 ARG A CA 1
ATOM 3716 C C . ARG A 1 496 ? -21.812 31.065 -1.074 1.00 60.00 496 ARG A C 1
ATOM 3718 O O . ARG A 1 496 ? -21.255 32.160 -0.995 1.00 60.00 496 ARG A O 1
ATOM 3725 N N . ALA A 1 497 ? -21.440 30.011 -0.348 1.00 51.09 497 ALA A N 1
ATOM 3726 C CA . ALA A 1 497 ? -20.332 30.027 0.607 1.00 51.09 497 ALA A CA 1
ATOM 3727 C C . ALA A 1 497 ? -18.983 30.327 -0.075 1.00 51.09 497 ALA A C 1
ATOM 3729 O O . ALA A 1 497 ? -18.258 31.222 0.364 1.00 51.09 497 ALA A O 1
ATOM 3730 N N . ARG A 1 498 ? -18.680 29.673 -1.209 1.00 60.94 498 ARG A N 1
ATOM 3731 C CA . ARG A 1 498 ? -17.460 29.934 -2.001 1.00 60.94 498 ARG A CA 1
ATOM 3732 C C . ARG A 1 498 ? -17.403 31.369 -2.538 1.00 60.94 498 ARG A C 1
ATOM 3734 O O . ARG A 1 498 ? -16.357 32.006 -2.440 1.00 60.94 498 ARG A O 1
ATOM 3741 N N . ARG A 1 499 ? -18.515 31.915 -3.054 1.00 64.06 499 ARG A N 1
ATOM 3742 C CA . ARG A 1 499 ? -18.589 33.319 -3.517 1.00 64.06 499 ARG A CA 1
ATOM 3743 C C . ARG A 1 499 ? -18.352 34.316 -2.381 1.00 64.06 499 ARG A C 1
ATOM 3745 O O . ARG A 1 499 ? -17.618 35.283 -2.573 1.00 64.06 499 ARG A O 1
ATOM 3752 N N . LEU A 1 500 ? -18.935 34.071 -1.205 1.00 58.06 500 LEU A N 1
ATOM 3753 C CA . LEU A 1 500 ? -18.707 34.897 -0.016 1.00 58.06 500 LEU A CA 1
ATOM 3754 C C . LEU A 1 500 ? -17.246 34.824 0.448 1.00 58.06 500 LEU A C 1
ATOM 3756 O O . LEU A 1 500 ? -16.660 35.863 0.738 1.00 58.06 500 LEU A O 1
ATOM 3760 N N . SER A 1 501 ? -16.647 33.630 0.444 1.00 54.03 501 SER A N 1
ATOM 3761 C CA . SER A 1 501 ? -15.235 33.421 0.788 1.00 54.03 501 SER A CA 1
ATOM 3762 C C . SER A 1 501 ? -14.284 34.142 -0.178 1.00 54.03 501 SER A C 1
ATOM 3764 O O . SER A 1 501 ? -13.427 34.902 0.271 1.00 54.03 501 SER A O 1
ATOM 3766 N N . ARG A 1 502 ? -14.477 34.008 -1.502 1.00 61.03 502 ARG A N 1
ATOM 3767 C CA . ARG A 1 502 ? -13.659 34.694 -2.527 1.00 61.03 502 ARG A CA 1
ATOM 3768 C C . ARG A 1 502 ? -13.775 36.216 -2.441 1.00 61.03 502 ARG A C 1
ATOM 3770 O O . ARG A 1 502 ? -12.770 36.891 -2.249 1.00 61.03 502 ARG A O 1
ATOM 3777 N N . SER A 1 503 ? -15.004 36.745 -2.448 1.00 64.31 503 SER A N 1
ATOM 3778 C CA . SER A 1 503 ? -15.250 38.191 -2.316 1.00 64.31 503 SER A CA 1
ATOM 3779 C C . SER A 1 503 ? -14.615 38.778 -1.047 1.00 64.31 503 SER A C 1
ATOM 3781 O O . SER A 1 503 ? -14.198 39.938 -1.021 1.00 64.31 503 SER A O 1
ATOM 3783 N N . TYR A 1 504 ? -14.526 37.974 0.015 1.00 59.19 504 TYR A N 1
ATOM 3784 C CA . TYR A 1 504 ? -13.893 38.364 1.263 1.00 59.19 504 TYR A CA 1
ATOM 3785 C C . TYR A 1 504 ? -12.360 38.289 1.208 1.00 59.19 504 TYR A C 1
ATOM 3787 O O . TYR A 1 504 ? -11.701 39.239 1.633 1.00 59.19 504 TYR A O 1
ATOM 3795 N N . ARG A 1 505 ? -11.788 37.218 0.638 1.00 59.25 505 ARG A N 1
ATOM 3796 C CA . ARG A 1 505 ? -10.339 37.058 0.419 1.00 59.25 505 ARG A CA 1
ATOM 3797 C C . ARG A 1 505 ? -9.771 38.236 -0.381 1.00 59.25 505 ARG A C 1
ATOM 3799 O O . ARG A 1 505 ? -8.762 38.811 0.025 1.00 59.25 505 ARG A O 1
ATOM 3806 N N . ASP A 1 506 ? -10.486 38.684 -1.410 1.00 61.75 506 ASP A N 1
ATOM 3807 C CA . ASP A 1 506 ? -10.091 39.827 -2.245 1.00 61.75 506 ASP A CA 1
ATOM 3808 C C . ASP A 1 506 ? -10.111 41.160 -1.464 1.00 61.75 506 ASP A C 1
ATOM 3810 O O . ASP A 1 506 ? -9.187 41.982 -1.546 1.00 61.75 506 ASP A O 1
ATOM 3814 N N . LYS A 1 507 ? -11.127 41.371 -0.614 1.00 63.22 507 LYS A N 1
ATOM 3815 C CA . LYS A 1 507 ? -11.239 42.569 0.245 1.00 63.22 507 LYS A CA 1
ATOM 3816 C C . LYS A 1 507 ? -10.201 42.598 1.370 1.00 63.22 507 LYS A C 1
ATOM 3818 O O . LYS A 1 507 ? -9.656 43.659 1.686 1.00 63.22 507 LYS A O 1
ATOM 3823 N N . VAL A 1 508 ? -9.897 41.451 1.971 1.00 60.03 508 VAL A N 1
ATOM 3824 C CA . VAL A 1 508 ? -8.862 41.344 3.008 1.00 60.03 508 VAL A CA 1
ATOM 3825 C C . VAL A 1 508 ? -7.471 41.520 2.406 1.00 60.03 508 VAL A C 1
ATOM 3827 O O . VAL A 1 508 ? -6.696 42.327 2.920 1.00 60.03 508 VAL A O 1
ATOM 3830 N N . SER A 1 509 ? -7.178 40.856 1.286 1.00 67.69 509 SER A N 1
ATOM 3831 C CA . SER A 1 509 ? -5.892 40.965 0.585 1.00 67.69 509 SER A CA 1
ATOM 3832 C C . SER A 1 509 ? -5.587 42.408 0.173 1.00 67.69 509 SER A C 1
ATOM 3834 O O . SER A 1 509 ? -4.501 42.924 0.451 1.00 67.69 509 SER A O 1
ATOM 3836 N N . SER A 1 510 ? -6.571 43.125 -0.381 1.00 67.62 510 SER A N 1
ATOM 3837 C CA . SER A 1 510 ? -6.408 44.542 -0.740 1.00 67.62 510 SER A CA 1
ATOM 3838 C C . SER A 1 510 ? -6.169 45.447 0.479 1.00 67.62 510 SER A C 1
ATOM 3840 O O . SER A 1 510 ? -5.279 46.301 0.448 1.00 67.62 510 SER A O 1
ATOM 3842 N N . THR A 1 511 ? -6.880 45.228 1.589 1.00 70.25 511 THR A N 1
ATOM 3843 C CA . THR A 1 511 ? -6.702 46.005 2.830 1.00 70.25 511 THR A CA 1
ATOM 3844 C C . THR A 1 511 ? -5.340 45.743 3.487 1.00 70.25 511 THR A C 1
ATOM 3846 O O . THR A 1 511 ? -4.666 46.684 3.923 1.00 70.25 511 THR A O 1
ATOM 3849 N N . ILE A 1 512 ? -4.897 44.481 3.534 1.00 63.44 512 ILE A N 1
ATOM 3850 C CA . ILE A 1 512 ? -3.582 44.093 4.065 1.00 63.44 512 ILE A CA 1
ATOM 3851 C C . ILE A 1 512 ? -2.464 44.665 3.184 1.00 63.44 512 ILE A C 1
ATOM 3853 O O . ILE A 1 512 ? -1.559 45.315 3.717 1.00 63.44 512 ILE A O 1
ATOM 3857 N N . ARG A 1 513 ? -2.561 44.540 1.849 1.00 63.50 513 ARG A N 1
ATOM 3858 C CA . ARG A 1 513 ? -1.610 45.164 0.909 1.00 63.50 513 ARG A CA 1
ATOM 3859 C C . ARG A 1 513 ? -1.494 46.668 1.151 1.00 63.50 513 ARG A C 1
ATOM 3861 O O . ARG A 1 513 ? -0.382 47.180 1.276 1.00 63.50 513 ARG A O 1
ATOM 3868 N N . GLN A 1 514 ? -2.611 47.382 1.314 1.00 72.44 514 GLN A N 1
ATOM 3869 C CA . GLN A 1 514 ? -2.575 48.820 1.604 1.00 72.44 514 GLN A CA 1
ATOM 3870 C C . GLN A 1 514 ? -1.907 49.149 2.950 1.00 72.44 514 GLN A C 1
ATOM 3872 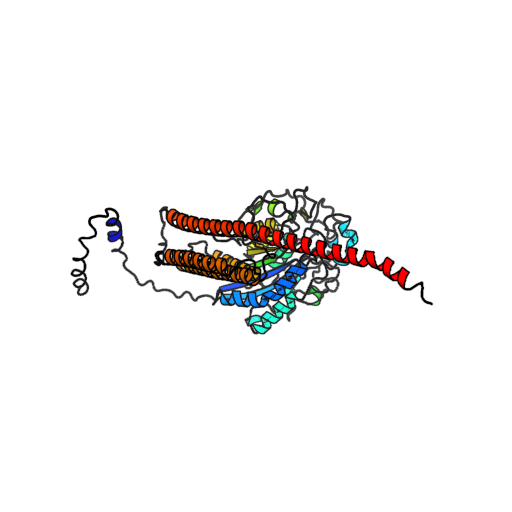O O . GLN A 1 514 ? -1.165 50.133 3.040 1.00 72.44 514 GLN A O 1
ATOM 3877 N N . ARG A 1 515 ? -2.115 48.339 3.998 1.00 70.44 515 ARG A N 1
ATOM 3878 C CA . ARG A 1 515 ? -1.440 48.526 5.296 1.00 70.44 515 ARG A CA 1
ATOM 3879 C C . ARG A 1 515 ? 0.069 48.281 5.203 1.00 70.44 515 ARG A C 1
ATOM 3881 O O . ARG A 1 515 ? 0.831 49.084 5.745 1.00 70.44 515 ARG A O 1
ATOM 3888 N N . ILE A 1 516 ? 0.504 47.244 4.484 1.00 61.88 516 ILE A N 1
ATOM 3889 C CA . ILE A 1 516 ? 1.928 46.956 4.242 1.00 61.88 516 ILE A CA 1
ATOM 3890 C C . ILE A 1 516 ? 2.582 48.107 3.470 1.00 61.88 516 ILE A C 1
ATOM 3892 O O . ILE A 1 516 ? 3.632 48.602 3.880 1.00 61.88 516 ILE A O 1
ATOM 3896 N N . ILE A 1 517 ? 1.929 48.612 2.417 1.00 73.62 517 ILE A N 1
ATOM 3897 C CA . ILE A 1 517 ? 2.411 49.767 1.644 1.00 73.62 517 ILE A CA 1
ATOM 3898 C C . ILE A 1 517 ? 2.568 51.005 2.542 1.00 73.62 517 ILE A C 1
ATOM 3900 O O . ILE A 1 517 ? 3.589 51.693 2.474 1.00 73.62 517 ILE A O 1
ATOM 3904 N N . ARG A 1 518 ? 1.602 51.286 3.428 1.00 82.38 518 ARG A N 1
ATOM 3905 C CA . ARG A 1 518 ? 1.689 52.414 4.376 1.00 82.38 518 ARG A CA 1
ATOM 3906 C C . ARG A 1 518 ? 2.824 52.240 5.390 1.00 82.38 518 ARG A C 1
ATOM 3908 O O . ARG A 1 518 ? 3.537 53.211 5.646 1.00 82.38 518 ARG A O 1
ATOM 3915 N N . LYS A 1 519 ? 3.028 51.032 5.933 1.00 72.69 519 LYS A N 1
ATOM 3916 C CA . LYS A 1 519 ? 4.155 50.734 6.837 1.00 72.69 519 LYS A CA 1
ATOM 3917 C C . LYS A 1 519 ? 5.502 50.905 6.127 1.00 72.69 519 LYS A C 1
ATOM 3919 O O . LYS A 1 519 ? 6.358 51.607 6.654 1.00 72.69 519 LYS A O 1
ATOM 3924 N N . ARG A 1 520 ? 5.654 50.386 4.901 1.00 70.00 520 ARG A N 1
ATOM 3925 C CA . ARG A 1 520 ? 6.865 50.574 4.077 1.00 70.00 520 ARG A CA 1
ATOM 3926 C C . ARG A 1 520 ? 7.142 52.051 3.778 1.00 70.00 520 ARG A C 1
ATOM 3928 O O . ARG A 1 520 ? 8.278 52.491 3.911 1.00 70.00 520 ARG A O 1
ATOM 3935 N N . LYS A 1 521 ? 6.114 52.848 3.451 1.00 81.81 521 LYS A N 1
ATOM 3936 C CA . LYS A 1 521 ? 6.264 54.307 3.265 1.00 81.81 521 LYS A CA 1
ATOM 3937 C C . LYS A 1 521 ? 6.726 55.017 4.543 1.00 81.81 521 LYS A C 1
ATOM 3939 O O . LYS A 1 521 ? 7.565 55.908 4.459 1.00 81.81 521 LYS A O 1
ATOM 3944 N N . ARG A 1 522 ? 6.202 54.638 5.716 1.00 82.00 522 ARG A N 1
ATOM 3945 C CA . ARG A 1 522 ? 6.647 55.200 7.007 1.00 82.00 522 ARG A CA 1
ATOM 3946 C C . ARG A 1 522 ? 8.088 54.808 7.334 1.00 82.00 522 ARG A C 1
ATOM 3948 O O . ARG A 1 522 ? 8.854 55.685 7.708 1.00 82.00 522 ARG A O 1
ATOM 3955 N N . ALA A 1 523 ? 8.455 53.543 7.130 1.00 68.31 523 ALA A N 1
ATOM 3956 C CA . ALA A 1 523 ? 9.819 53.061 7.339 1.00 68.31 523 ALA A CA 1
ATOM 3957 C C . ALA A 1 523 ? 10.830 53.802 6.447 1.00 68.31 523 ALA A C 1
ATOM 3959 O O . ALA A 1 523 ? 11.834 54.287 6.951 1.00 68.31 523 ALA A O 1
ATOM 3960 N N . ARG A 1 524 ? 10.517 54.000 5.155 1.00 78.94 524 ARG A N 1
ATOM 3961 C CA . ARG A 1 524 ? 11.359 54.795 4.239 1.00 78.94 524 ARG A CA 1
ATOM 3962 C C . ARG A 1 524 ? 11.539 56.242 4.702 1.00 78.94 524 ARG A C 1
ATOM 3964 O O . ARG A 1 524 ? 12.657 56.735 4.693 1.00 78.94 524 ARG A O 1
ATOM 3971 N N . LYS A 1 525 ? 10.467 56.905 5.158 1.00 85.75 525 LYS A N 1
ATOM 3972 C CA . LYS A 1 525 ? 10.564 58.267 5.718 1.00 85.75 525 LYS A CA 1
ATOM 3973 C C . LYS A 1 525 ? 11.437 58.324 6.973 1.00 85.75 525 LYS A C 1
ATOM 3975 O O . LYS A 1 525 ? 12.137 59.307 7.170 1.00 85.75 525 LYS A O 1
ATOM 3980 N N . LEU A 1 526 ? 11.374 57.300 7.825 1.00 79.00 526 LEU A N 1
ATOM 3981 C CA . LEU A 1 526 ? 12.208 57.226 9.025 1.00 79.00 526 LEU A CA 1
ATOM 3982 C C . LEU A 1 526 ? 13.684 57.047 8.652 1.00 79.00 526 LEU A C 1
ATOM 3984 O O . LEU A 1 526 ? 14.533 57.762 9.165 1.00 79.00 526 LEU A O 1
ATOM 3988 N N . PHE A 1 527 ? 13.963 56.143 7.712 1.00 73.56 527 PHE A N 1
ATOM 3989 C CA . PHE A 1 527 ? 15.310 55.883 7.212 1.00 73.56 527 PHE A CA 1
ATOM 3990 C C . PHE A 1 527 ? 15.938 57.129 6.573 1.00 73.56 527 PHE A C 1
ATOM 3992 O O . PHE A 1 527 ? 17.086 57.453 6.851 1.00 73.56 527 PHE A O 1
ATOM 3999 N N . GLN A 1 528 ? 15.159 57.881 5.792 1.00 84.50 528 GLN A N 1
ATOM 4000 C CA . GLN A 1 528 ? 15.610 59.131 5.180 1.00 84.50 528 GLN A CA 1
ATOM 4001 C C . GLN A 1 528 ? 15.980 60.193 6.230 1.00 84.50 528 GLN A C 1
ATOM 4003 O O . GLN A 1 528 ? 17.029 60.813 6.116 1.00 84.50 528 GLN A O 1
ATOM 4008 N N . LYS A 1 529 ? 15.191 60.329 7.306 1.00 83.44 529 LYS A N 1
ATOM 4009 C CA . LYS A 1 529 ? 15.528 61.221 8.432 1.00 83.44 529 LYS A CA 1
ATOM 4010 C C . LYS A 1 529 ? 16.813 60.814 9.154 1.00 83.44 529 LYS A C 1
ATOM 4012 O O . LYS A 1 529 ? 17.571 61.678 9.578 1.00 83.44 529 LYS A O 1
ATOM 4017 N N . VAL A 1 530 ? 17.053 59.512 9.310 1.00 78.38 530 VAL A N 1
ATOM 4018 C CA . VAL A 1 530 ? 18.294 59.006 9.917 1.00 78.38 530 VAL A CA 1
ATOM 4019 C C . VAL A 1 530 ? 19.494 59.319 9.022 1.00 78.38 530 VAL A C 1
ATOM 4021 O O . VAL A 1 530 ? 20.512 59.782 9.522 1.00 78.38 530 VAL A O 1
ATOM 4024 N N . GLN A 1 531 ? 19.372 59.146 7.702 1.00 80.00 531 GLN A N 1
ATOM 4025 C CA . GLN A 1 531 ? 20.435 59.529 6.766 1.00 80.00 531 GLN A CA 1
ATOM 4026 C C . GLN A 1 531 ? 20.711 61.036 6.769 1.00 80.00 531 GLN A C 1
ATOM 4028 O O . GLN A 1 531 ? 21.875 61.432 6.769 1.00 80.00 531 GLN A O 1
ATOM 4033 N N . GLU A 1 532 ? 19.669 61.870 6.839 1.00 84.88 532 GLU A N 1
ATOM 4034 C CA . GLU A 1 532 ? 19.822 63.318 7.017 1.00 84.88 532 GLU A CA 1
ATOM 4035 C C . GLU A 1 532 ? 20.605 63.623 8.302 1.00 84.88 532 GLU A C 1
ATOM 4037 O O . GLU A 1 532 ? 21.597 64.340 8.244 1.00 84.88 532 GLU A O 1
ATOM 4042 N N . GLN A 1 533 ? 20.258 63.011 9.440 1.00 81.62 533 GLN A N 1
ATOM 4043 C CA . GLN A 1 533 ? 20.991 63.201 10.701 1.00 81.62 533 GLN A CA 1
ATOM 4044 C C . GLN A 1 533 ? 22.456 62.750 10.631 1.00 81.62 533 GLN A C 1
ATOM 4046 O O . GLN A 1 533 ? 23.334 63.451 11.131 1.00 81.62 533 GLN A O 1
ATOM 4051 N N . ILE A 1 534 ? 22.735 61.622 9.975 1.00 78.00 534 ILE A N 1
ATOM 4052 C CA . ILE A 1 534 ? 24.102 61.117 9.785 1.00 78.00 534 ILE A CA 1
ATOM 4053 C C . ILE A 1 534 ? 24.931 62.080 8.924 1.00 78.00 534 ILE A C 1
ATOM 4055 O O . ILE A 1 534 ? 26.110 62.285 9.202 1.00 78.00 534 ILE A O 1
ATOM 4059 N N . SER A 1 535 ? 24.321 62.730 7.928 1.00 77.94 535 SER A N 1
ATOM 4060 C CA . SER A 1 535 ? 25.019 63.684 7.055 1.00 77.94 535 SER A CA 1
ATOM 4061 C C . SER A 1 535 ? 25.516 64.954 7.768 1.00 77.94 535 SER A C 1
ATOM 4063 O O . SER A 1 535 ? 26.402 65.627 7.246 1.00 77.94 535 SER A O 1
ATOM 4065 N N . TYR A 1 536 ? 25.024 65.248 8.980 1.00 72.38 536 TYR A N 1
ATOM 4066 C CA . TYR A 1 536 ? 25.504 66.361 9.813 1.00 72.38 536 TYR A CA 1
ATOM 4067 C C . TYR A 1 536 ? 26.693 65.995 10.721 1.00 72.38 536 TYR A C 1
ATOM 4069 O O . TYR A 1 536 ? 27.352 66.889 11.250 1.00 72.38 536 TYR A O 1
ATOM 4077 N N . LEU A 1 537 ? 27.016 64.707 10.893 1.00 69.06 537 LEU A N 1
ATOM 4078 C CA . LEU A 1 537 ? 28.115 64.265 11.767 1.00 69.06 537 LEU A CA 1
ATOM 4079 C C . LEU A 1 537 ? 29.516 64.764 11.343 1.00 69.06 537 LEU A C 1
ATOM 4081 O O . LEU A 1 537 ? 30.300 65.095 12.234 1.00 69.06 537 LEU A O 1
ATOM 4085 N N . PRO A 1 538 ? 29.855 64.917 10.045 1.00 68.69 538 PRO A N 1
ATOM 4086 C CA . PRO A 1 538 ? 31.148 65.476 9.637 1.00 68.69 538 PRO A CA 1
ATOM 4087 C C . PRO A 1 538 ? 31.355 66.942 10.052 1.00 68.69 538 PRO A C 1
ATOM 4089 O O . PRO A 1 538 ? 32.487 67.372 10.244 1.00 68.69 538 PRO A O 1
ATOM 4092 N N . GLN A 1 539 ? 30.279 67.716 10.242 1.00 66.12 539 GLN A N 1
ATOM 4093 C CA . GLN A 1 539 ? 30.376 69.112 10.699 1.00 66.12 539 GLN A CA 1
ATOM 4094 C C . GLN A 1 539 ? 30.710 69.213 12.195 1.00 66.12 539 GLN A C 1
ATOM 4096 O O . GLN A 1 539 ? 31.298 70.197 12.641 1.00 66.12 539 GLN A O 1
ATOM 4101 N N . LEU A 1 540 ? 30.376 68.180 12.974 1.00 57.03 540 LEU A N 1
ATOM 4102 C CA . LEU A 1 540 ? 30.740 68.099 14.388 1.00 57.03 540 LEU A CA 1
ATOM 4103 C C . LEU A 1 540 ? 32.212 67.716 14.573 1.00 57.03 540 LEU A C 1
ATOM 4105 O O . LEU A 1 540 ? 32.841 68.196 15.513 1.00 57.03 540 LEU A O 1
ATOM 4109 N N . SER A 1 541 ? 32.802 66.935 13.659 1.00 56.88 541 SER A N 1
ATOM 4110 C CA . SER A 1 541 ? 34.222 66.575 13.772 1.00 56.88 541 SER A CA 1
ATOM 4111 C C . SER A 1 541 ? 35.152 67.767 13.526 1.00 56.88 541 SER A C 1
ATOM 4113 O O . SER A 1 541 ? 36.202 67.838 14.156 1.00 56.88 541 SER A O 1
ATOM 4115 N N . SER A 1 542 ? 34.762 68.741 12.691 1.00 59.09 542 SER A N 1
ATOM 4116 C CA . SER A 1 542 ? 35.555 69.964 12.471 1.00 59.09 542 SER A CA 1
ATOM 4117 C C . SER A 1 542 ? 35.534 70.947 13.648 1.00 59.09 542 SER A C 1
ATOM 4119 O O . SER A 1 542 ? 36.421 71.790 13.743 1.00 59.09 542 SER A O 1
ATOM 4121 N N . LEU A 1 543 ? 34.550 70.845 14.551 1.00 56.75 543 LEU A N 1
ATOM 4122 C CA . LEU A 1 543 ? 34.455 71.679 15.759 1.00 56.75 543 LEU A CA 1
ATOM 4123 C C . LEU A 1 543 ? 35.301 71.142 16.925 1.00 56.75 543 LEU A C 1
ATOM 4125 O O . LEU A 1 543 ? 35.639 71.898 17.831 1.00 56.75 543 LEU A O 1
ATOM 4129 N N . CYS A 1 544 ? 35.671 69.858 16.903 1.00 54.31 544 CYS A N 1
ATOM 4130 C CA . CYS A 1 544 ? 36.491 69.244 17.950 1.00 54.31 544 CYS A CA 1
ATOM 4131 C C . CYS A 1 544 ? 38.003 69.324 17.682 1.00 54.31 544 CYS A C 1
ATOM 4133 O O . CYS A 1 544 ? 38.785 69.120 18.602 1.00 54.31 544 CYS A O 1
ATOM 4135 N N . SER A 1 545 ? 38.430 69.648 16.460 1.00 53.97 545 SER A N 1
ATOM 4136 C CA . SER A 1 545 ? 39.847 69.701 16.070 1.00 53.97 545 SER A CA 1
ATOM 4137 C C . SER A 1 545 ? 40.520 71.073 16.238 1.00 53.97 545 SER A C 1
ATOM 4139 O O . SER A 1 545 ? 41.659 71.236 15.814 1.00 53.97 545 SER A O 1
ATOM 4141 N N . SER A 1 546 ? 39.855 72.067 16.841 1.00 53.75 546 SER A N 1
ATOM 4142 C CA . SER A 1 546 ? 40.415 73.420 17.028 1.00 53.75 546 SER A CA 1
ATOM 4143 C C . SER A 1 546 ? 40.669 73.825 18.486 1.00 53.75 546 SER A C 1
ATOM 4145 O O . SER A 1 546 ? 40.902 75.000 18.737 1.00 53.75 546 SER A O 1
ATOM 4147 N N . ASN A 1 547 ? 40.620 72.892 19.442 1.00 54.50 547 ASN A N 1
ATOM 4148 C CA . ASN A 1 547 ? 40.986 73.139 20.843 1.00 54.50 547 ASN A CA 1
ATOM 4149 C C . ASN A 1 547 ? 41.723 71.927 21.433 1.00 54.50 547 ASN A C 1
ATOM 4151 O O . ASN A 1 547 ? 41.163 71.181 22.234 1.00 54.50 547 ASN A O 1
ATOM 4155 N N . THR A 1 548 ? 42.980 71.755 21.031 1.00 46.09 548 THR A N 1
ATOM 4156 C CA . THR A 1 548 ? 44.028 71.054 21.791 1.00 46.09 548 THR A CA 1
ATOM 4157 C C . THR A 1 548 ? 45.361 71.685 21.464 1.00 46.09 548 THR A C 1
ATOM 4159 O O . THR A 1 548 ? 45.638 71.791 20.246 1.00 46.09 548 THR A O 1
#

Sequence (548 aa):
MACLECLTTKVASVGNLISKIPHLTCFVLLMSSFCVLPKAIHAESESERKIDVLFLFDDTVSFEPYIEDFSGLAQSLIEELENSLPGVEFGFGIARFEDYGGPGWSFCSGPQTCLEDKQNRINGRPFILNQAIVTKEAAGGVAERNQLIGEALQRTAPGFGGDDPESALADALYQAATGVGFDGNGDAEFLGFSGIQRAGDIDTQVDPDESGDVPPFSSLIETHHTAGTEGGVGFRAEALKLIVLATDICSTVAIPPFSAVPDQIVGLYSSEYTDDFRCSSHPFGQDRSGYVSDAFSELSSTVPNSVVPKGGADIQLTIDALNAEKIRVIGMGPGVSPVPSGSGPSFEPGHFLSALARITGAVDSMGIPLVFDLEDEPYNVREKLVDNILLATASENPGCQTINFQNTLADTQTLIRRQKKTLNRLIRILKLSGAITTSYARPMRKKINVITEEALLTLSTLPQAPLICATTACPSISHQSELATIRSISTALKRRARRLSRSYRDKVSSTIRQRIIRKRKRARKLFQKVQEQISYLPQLSSLCSSNT

pLDDT: mean 81.4, std 20.0, range [28.33, 98.75]

Solvent-accessible surface area (backbone atoms only — not comparable to full-atom values): 28993 Å² total; per-residue (Å²): 123,89,78,66,75,77,63,70,79,71,58,73,81,57,66,87,75,59,86,82,53,95,77,59,71,75,63,66,72,72,71,80,76,77,80,84,69,84,73,79,74,72,77,66,74,80,69,69,45,37,39,33,42,34,42,38,33,46,46,21,67,90,34,47,72,58,52,56,56,46,57,78,40,48,70,63,43,53,54,50,47,50,69,73,40,75,71,48,52,57,25,44,24,36,32,35,25,24,31,47,2,16,46,19,34,54,46,48,61,43,87,68,62,34,69,79,44,46,88,45,24,24,37,8,27,26,44,39,52,49,31,37,19,29,21,38,75,55,44,75,29,65,68,49,33,51,46,52,55,52,54,31,67,69,60,55,57,64,10,43,39,88,48,76,41,36,23,53,46,19,34,24,51,29,34,47,36,55,14,74,46,34,41,20,63,69,81,84,56,30,21,42,93,81,67,68,36,31,22,53,39,65,57,45,40,50,60,41,56,62,28,18,36,22,38,21,38,91,48,44,44,90,88,53,56,46,59,32,75,42,33,30,36,17,42,45,86,89,34,51,38,35,35,39,42,36,39,68,49,19,30,25,35,22,37,65,62,98,55,78,84,59,74,52,47,73,44,82,65,35,70,38,39,42,44,17,44,22,29,51,84,61,64,80,45,42,52,30,26,22,16,32,21,83,22,32,25,53,94,69,35,81,46,80,39,42,35,35,32,30,84,52,40,26,45,63,59,19,42,50,39,28,48,74,68,56,34,22,34,32,23,34,21,62,81,24,46,60,50,69,86,73,68,34,39,34,50,55,25,26,37,33,32,16,43,46,2,37,26,40,51,16,22,43,101,83,67,49,28,36,32,41,39,54,75,48,62,72,74,51,38,49,52,49,50,47,52,44,52,55,40,45,66,61,54,81,47,80,80,72,71,68,71,56,62,65,57,60,50,50,51,53,51,49,52,54,51,52,52,53,51,53,55,53,51,51,50,48,52,36,42,74,71,64,77,38,53,72,83,56,50,53,59,49,54,51,52,53,50,52,57,49,51,53,51,52,50,58,60,68,70,50,83,85,70,83,72,77,81,73,94,64,88,78,76,96,68,80,63,59,60,61,55,50,49,54,49,50,53,52,52,51,51,53,51,51,51,50,52,53,50,50,61,44,52,57,54,49,50,53,53,50,52,52,51,51,53,52,51,52,54,51,51,51,56,52,51,52,53,51,52,55,58,57,70,50,50,69,65,56,56,66,68,64,75,77,76,128

Foldseek 3Di:
DVVPPVPPVPVVVCVVPPPPDPPCPVPPVVPPPDPDDPDPPPPPPLPQAEAEEEEEEEQAPVCVVLLVLCLVCVLVLVVVLCVVDPSHFYWYFYKYFAAFAALRLQLAQDNVQSVVQNVQQLQGERIAGQAFTATQVLLVHPVSRNVSVSVSSVFGRRSNHGHPDTACQFAHLLQQLALAKFQLQPPPAQQPPVNPNFHNDSCVRRPGDSRSIGHGCVRHDPPGGEDADGGSRGDHPNHAAEYEYEDQWAHAAADAFPDDDDQWAAADQDIFGPQLRAADPDPQLHSRRHYEFPASHPVPGPGRSHNGYHRTHHNNSSRHSCRVSLYAYAYEYAPADFDDGPPGDHGGHNRNNNVSRRRSVLAAPVSGGRYDHSPPDSVVVSVSVSVSVVRSVVRPCPPDDQPQVVVVLVVVLVVLVVVLVVVLVVLVVCCVVVVDDPVVSVVVNVVSVVVSVVVNVVSVPPDNDRDDDDPDDDDDDDPVVVVVVVVVVVVVVVVVVVVVVVVVCVSSVVVVVVVVVVVVVVVVVVVVVVVVVVVCVVVVVVVVPPDD

Radius of gyration: 31.56 Å; Cα contacts (8 Å, |Δi|>4): 983; chains: 1; bounding box: 112×92×51 Å

Nearest PDB structures (foldseek):
  3fcs-assembly2_D  TM=6.559E-01  e=1.648E-07  Homo sapiens
  2vc2-assembly1_B  TM=6.290E-01  e=1.297E-07  Homo sapiens
  1tye-assembly2_D  TM=6.255E-01  e=1.264E-06  Homo sapiens
  8xfg-assembly1_B  TM=5.654E-01  e=5.463E-07  Homo sapiens
  6m3y-assembly1_A  TM=5.505E-01  e=4.449E-06  Lacticaseibacillus rhamnosus

Mean predicted aligned error: 13.87 Å